Protein AF-A0A2T3MRG3-F1 (afdb_monomer)

Mean predicted aligned error: 6.89 Å

pLDDT: mean 88.89, std 12.17, range [37.31, 98.19]

Secondary structure (DSSP, 8-state):
--HHHHHHHHS-S--GGGS-HHHHHHHHHHHHHHHHHHT-TTHHHHHHHHHHHHHHHHS---S-HHHHHTSHHHHHHTTTS--TTS-HHHHHHHHHHHHHHSSHHHHHHHHHHHHHHHHHHHHHHH-GGGGGGB-B--BT-EEEEEES-GGG---EEEESS-SS-EEHHHHHHHHHIIIIIITT--GGGGGGGGGGTSS-EEEEEEE-TT-BEEEEEEEEEEEGGGGGG-GGGSHHHHSTTSEE---HHHHHHHHHTTSB-TT--TTS--SSHHHHHHHHHHHB--TTSEEEEEEEEE-S-HHHHHHHHHHHHHHHHHHHHHTT--EEEEEE--HHHHHHHHHHHHH-SS--SEEEEEEE-TTSSS--EEEEEEEHHHHHHHHHH--HHHHHHHHHHHHHHHHHHHT-

Organism: NCBI:txid56192

Structure (mmCIF, N/CA/C/O backbone):
data_AF-A0A2T3MRG3-F1
#
_entry.id   AF-A0A2T3MRG3-F1
#
loop_
_atom_site.group_PDB
_atom_site.id
_atom_site.type_symbol
_at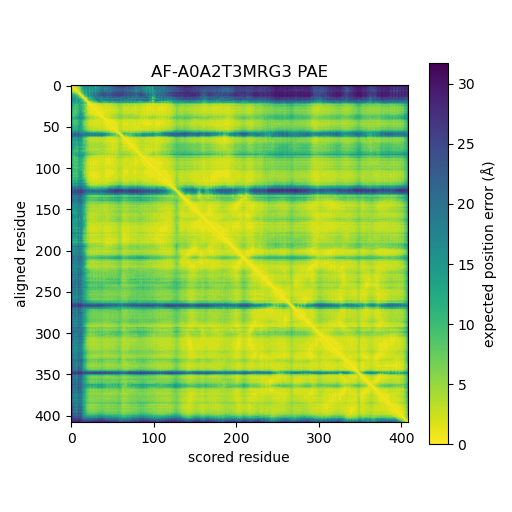om_site.label_atom_id
_atom_site.label_alt_id
_atom_site.label_comp_id
_atom_site.label_asym_id
_atom_site.label_entity_id
_atom_site.label_seq_id
_atom_site.pdbx_PDB_ins_code
_atom_site.Cartn_x
_atom_site.Cartn_y
_atom_site.Cartn_z
_atom_site.occupancy
_atom_site.B_iso_or_equiv
_atom_site.auth_seq_id
_atom_site.auth_comp_id
_atom_site.auth_asym_id
_atom_site.auth_atom_id
_atom_site.pdbx_PDB_model_num
ATOM 1 N N . MET A 1 1 ? 23.943 0.292 -37.477 1.00 43.03 1 MET A N 1
ATOM 2 C CA . MET A 1 1 ? 23.747 1.022 -36.212 1.00 43.03 1 MET A CA 1
ATOM 3 C C . MET A 1 1 ? 22.358 0.692 -35.745 1.00 43.03 1 MET A C 1
ATOM 5 O O . MET A 1 1 ? 21.403 1.063 -36.420 1.00 43.03 1 MET A O 1
ATOM 9 N N . SER A 1 2 ? 22.263 -0.116 -34.697 1.00 42.41 2 SER A N 1
ATOM 10 C CA . SER A 1 2 ? 20.983 -0.429 -34.072 1.00 42.41 2 SER A CA 1
ATOM 11 C C . SER A 1 2 ? 20.367 0.869 -33.522 1.00 42.41 2 SER A C 1
ATOM 13 O O . SER A 1 2 ? 21.079 1.838 -33.247 1.00 42.41 2 SER A O 1
ATOM 15 N N . LEU A 1 3 ? 19.041 0.929 -33.372 1.00 48.00 3 LEU A N 1
ATOM 16 C CA . LEU A 1 3 ? 18.371 2.068 -32.726 1.00 48.00 3 LEU A CA 1
ATOM 17 C C . LEU A 1 3 ? 18.960 2.336 -31.321 1.00 48.00 3 LEU A C 1
ATOM 19 O O . LEU A 1 3 ? 19.028 3.476 -30.876 1.00 48.00 3 LEU A O 1
ATOM 23 N N . ILE A 1 4 ? 19.459 1.278 -30.677 1.00 48.59 4 ILE A N 1
ATOM 24 C CA . ILE A 1 4 ? 20.153 1.280 -29.388 1.00 48.59 4 ILE A CA 1
ATOM 25 C C . ILE A 1 4 ? 21.504 1.974 -29.500 1.00 48.59 4 ILE A C 1
ATOM 27 O O . ILE A 1 4 ? 21.777 2.855 -28.698 1.00 48.59 4 ILE A O 1
ATOM 31 N N . ASP A 1 5 ? 22.309 1.681 -30.526 1.00 46.06 5 ASP A N 1
ATOM 32 C CA . ASP A 1 5 ? 23.578 2.383 -30.755 1.00 46.06 5 ASP A CA 1
ATOM 33 C C . ASP A 1 5 ? 23.342 3.884 -30.937 1.00 46.06 5 ASP A C 1
ATOM 35 O O . ASP A 1 5 ? 24.130 4.689 -30.451 1.00 46.06 5 ASP A O 1
ATOM 39 N N . SER A 1 6 ? 22.242 4.270 -31.599 1.00 48.16 6 SER A N 1
ATOM 40 C CA . SER A 1 6 ? 21.844 5.671 -31.787 1.00 48.16 6 SER A CA 1
ATOM 41 C C . SER A 1 6 ? 21.310 6.325 -30.508 1.00 48.16 6 SER A C 1
ATOM 43 O O . SER A 1 6 ? 21.486 7.525 -30.338 1.00 48.16 6 SER A O 1
ATOM 45 N N . LEU A 1 7 ? 20.661 5.587 -29.606 1.00 52.12 7 LEU A N 1
ATOM 46 C CA . LEU A 1 7 ? 20.249 6.112 -28.300 1.00 52.12 7 LEU A CA 1
ATOM 47 C C . LEU A 1 7 ? 21.479 6.237 -27.382 1.00 52.12 7 LEU A C 1
ATOM 49 O O . LEU A 1 7 ? 21.743 7.303 -26.834 1.00 52.12 7 LEU A O 1
ATOM 53 N N . MET A 1 8 ? 22.318 5.205 -27.319 1.00 48.41 8 MET A N 1
ATOM 54 C CA . MET A 1 8 ? 23.518 5.148 -26.478 1.00 48.41 8 MET A CA 1
ATOM 55 C C . MET A 1 8 ? 24.628 6.118 -26.926 1.00 48.41 8 MET A C 1
ATOM 57 O O . MET A 1 8 ? 25.363 6.628 -26.086 1.00 48.41 8 MET A O 1
ATOM 61 N N . THR A 1 9 ? 24.738 6.455 -28.220 1.00 49.03 9 THR A N 1
ATOM 62 C CA . THR A 1 9 ? 25.664 7.514 -28.692 1.00 49.03 9 THR A CA 1
ATOM 63 C C . THR A 1 9 ? 25.186 8.935 -28.379 1.00 49.03 9 THR A C 1
ATOM 65 O O . THR A 1 9 ? 26.017 9.837 -28.276 1.00 49.03 9 THR A O 1
ATOM 68 N N . TYR A 1 10 ? 23.880 9.155 -28.186 1.00 42.25 10 TYR A N 1
ATOM 69 C CA . TYR A 1 10 ? 23.319 10.457 -27.793 1.00 42.25 10 TYR A CA 1
ATOM 70 C C . TYR A 1 10 ? 23.222 10.653 -26.272 1.00 42.25 10 TYR A C 1
ATOM 72 O O . TYR A 1 10 ? 23.065 11.790 -25.815 1.00 42.25 10 TYR A O 1
ATOM 80 N N . PHE A 1 11 ? 23.347 9.582 -25.484 1.00 52.56 11 PHE A N 1
ATOM 81 C CA . PHE A 1 11 ? 23.279 9.614 -24.022 1.00 52.56 11 PHE A CA 1
ATOM 82 C C . PHE A 1 11 ? 24.634 9.231 -23.412 1.00 52.56 11 PHE A C 1
ATOM 84 O O . PHE A 1 11 ? 24.824 8.097 -22.979 1.00 52.56 11 PHE A O 1
ATOM 91 N N . PRO A 1 12 ? 25.614 10.159 -23.369 1.00 40.25 12 PRO A N 1
ATOM 92 C CA . PRO A 1 12 ? 26.816 9.925 -22.584 1.00 40.25 12 PRO A CA 1
ATOM 93 C C . PRO A 1 12 ? 26.414 9.730 -21.121 1.00 40.25 12 PRO A C 1
ATOM 95 O O . PRO A 1 12 ? 25.533 10.442 -20.640 1.00 40.25 12 PRO A O 1
ATOM 98 N N . ILE A 1 13 ? 27.095 8.801 -20.444 1.00 44.12 13 ILE A N 1
ATOM 99 C CA . ILE A 1 13 ? 26.964 8.477 -19.018 1.00 44.12 13 ILE A CA 1
ATOM 100 C C . ILE A 1 13 ? 27.051 9.778 -18.203 1.00 44.12 13 ILE A C 1
ATOM 102 O O . ILE A 1 13 ? 28.131 10.271 -17.878 1.00 44.12 13 ILE A O 1
ATOM 106 N N . LYS A 1 14 ? 25.903 10.385 -17.931 1.00 43.06 14 LYS A N 1
ATOM 107 C CA . LYS A 1 14 ? 25.721 11.506 -17.013 1.00 43.06 14 LYS A CA 1
ATOM 108 C C . LYS A 1 14 ? 24.720 11.048 -15.959 1.00 43.06 14 LYS A C 1
ATOM 110 O O . LYS A 1 14 ? 24.016 10.065 -16.163 1.00 43.06 14 LYS A O 1
ATOM 115 N N . SER A 1 15 ? 24.677 11.722 -14.811 1.00 48.19 15 SER A N 1
ATOM 116 C CA . SER A 1 15 ? 23.736 11.344 -13.751 1.00 48.19 15 SER A CA 1
ATOM 117 C C . SER A 1 15 ? 22.292 11.363 -14.273 1.00 48.19 15 SER A C 1
ATOM 119 O O . SER A 1 15 ? 21.935 12.233 -15.073 1.00 48.19 15 SER A O 1
ATOM 121 N N . ALA A 1 16 ? 21.456 10.433 -13.804 1.00 57.59 16 ALA A N 1
ATOM 122 C CA . ALA A 1 16 ? 20.051 10.292 -14.210 1.00 57.59 16 ALA A CA 1
ATOM 123 C C . ALA A 1 16 ? 19.220 11.588 -14.050 1.00 57.59 16 ALA A C 1
ATOM 125 O O . ALA A 1 16 ? 18.235 11.806 -14.762 1.00 57.59 16 ALA A O 1
ATOM 126 N N . ASP A 1 17 ? 19.651 12.484 -13.156 1.00 54.62 17 ASP A N 1
ATOM 127 C CA . ASP A 1 17 ? 19.052 13.803 -12.910 1.00 54.62 17 ASP A CA 1
ATOM 128 C C . ASP A 1 17 ? 19.331 14.833 -14.018 1.00 54.62 17 ASP A C 1
ATOM 130 O O . ASP A 1 17 ? 18.693 15.882 -14.075 1.00 54.62 17 ASP A O 1
ATOM 134 N N . SER A 1 18 ? 20.294 14.561 -14.902 1.00 51.09 18 SER A N 1
ATOM 135 C CA . SER A 1 18 ? 20.716 15.481 -15.966 1.00 51.09 18 SER A CA 1
ATOM 136 C C . SER A 1 18 ? 19.967 15.293 -17.290 1.00 51.09 18 SER A C 1
ATOM 138 O O . SER A 1 18 ? 20.099 16.123 -18.195 1.00 51.09 18 SER A O 1
ATOM 140 N N . HIS A 1 19 ? 19.183 14.220 -17.413 1.00 61.66 19 HIS A N 1
ATOM 141 C CA . HIS A 1 19 ? 18.434 13.901 -18.624 1.00 61.66 19 HIS A CA 1
ATOM 142 C C . HIS A 1 19 ? 17.100 14.650 -18.689 1.00 61.66 19 HIS A C 1
ATOM 144 O O . HIS A 1 19 ? 16.384 14.784 -17.695 1.00 61.66 19 HIS A O 1
ATOM 150 N N . SER A 1 20 ? 16.740 15.132 -19.883 1.00 74.81 20 SER A N 1
ATOM 151 C CA . SER A 1 20 ? 15.466 15.834 -20.074 1.00 74.81 20 SER A CA 1
ATOM 152 C C . SER A 1 20 ? 14.285 14.857 -20.065 1.00 74.81 20 SER A C 1
ATOM 154 O O . SER A 1 20 ? 14.421 13.692 -20.439 1.00 74.81 20 SER A O 1
ATOM 156 N N . VAL A 1 21 ? 13.094 15.349 -19.702 1.00 74.50 21 VAL A N 1
ATOM 157 C CA . VAL A 1 21 ? 11.835 14.573 -19.732 1.00 74.50 21 VAL A CA 1
ATOM 158 C C . VAL A 1 21 ? 11.610 13.908 -21.100 1.00 74.50 21 VAL A C 1
ATOM 160 O O . VAL A 1 21 ? 11.157 12.771 -21.169 1.00 74.50 21 VAL A O 1
ATOM 163 N N . SER A 1 22 ? 12.010 14.576 -22.186 1.00 80.88 22 SER A N 1
ATOM 164 C CA . SER A 1 22 ? 11.924 14.046 -23.553 1.00 80.88 22 SER A CA 1
ATOM 165 C C . SER A 1 22 ? 12.806 12.806 -23.775 1.00 80.88 22 SER A C 1
ATOM 167 O O . SER A 1 22 ? 12.393 11.860 -24.437 1.00 80.88 22 SER A O 1
ATOM 169 N N . GLN A 1 23 ? 14.000 12.756 -23.175 1.00 85.25 23 GLN A N 1
ATOM 170 C CA . GLN A 1 23 ? 14.909 11.611 -23.315 1.00 85.25 23 GLN A CA 1
ATOM 171 C C . GLN A 1 23 ? 14.398 10.382 -22.560 1.00 85.25 23 GLN A C 1
ATOM 173 O O . GLN A 1 23 ? 14.414 9.279 -23.102 1.00 85.25 23 GLN A O 1
ATOM 178 N N . LYS A 1 24 ? 13.888 10.583 -21.338 1.00 90.94 24 LYS A N 1
ATOM 179 C CA . LYS A 1 24 ? 13.233 9.521 -20.559 1.00 90.94 24 LYS A CA 1
ATOM 180 C C . LYS A 1 24 ? 12.034 8.947 -21.313 1.00 90.94 24 LYS A C 1
ATOM 182 O O . LYS A 1 24 ? 11.904 7.732 -21.407 1.00 90.94 24 LYS A O 1
ATOM 187 N N . GLN A 1 25 ? 11.222 9.814 -21.920 1.00 91.06 25 GLN A N 1
ATOM 188 C CA . GLN A 1 25 ? 10.071 9.408 -22.723 1.00 91.06 25 GLN A CA 1
ATOM 189 C C . GLN A 1 25 ? 10.471 8.530 -23.917 1.00 91.06 25 GLN A C 1
ATOM 191 O O . GLN A 1 25 ? 9.925 7.444 -24.079 1.00 91.06 25 GLN A O 1
ATOM 196 N N . LEU A 1 26 ? 11.479 8.942 -24.694 1.00 92.00 26 LEU A N 1
ATOM 197 C CA . LEU A 1 26 ? 11.986 8.148 -25.821 1.00 92.00 26 LEU A CA 1
ATOM 198 C C . LEU A 1 26 ? 12.515 6.773 -25.383 1.00 92.00 26 LEU A C 1
ATOM 200 O O . LEU A 1 26 ? 12.311 5.784 -26.087 1.00 92.00 26 LEU A O 1
ATOM 204 N N . GLY A 1 27 ? 13.177 6.700 -24.224 1.00 94.25 27 GLY A N 1
ATOM 205 C CA . GLY A 1 27 ? 13.629 5.432 -23.649 1.00 94.25 27 GLY A CA 1
ATOM 206 C C . GLY A 1 27 ? 12.467 4.500 -23.296 1.00 94.25 27 GLY A C 1
ATOM 207 O O . GLY A 1 27 ? 12.499 3.319 -23.640 1.00 94.25 27 GLY A O 1
ATOM 208 N N . LEU A 1 28 ? 11.412 5.032 -22.671 1.00 96.44 28 LEU A N 1
ATOM 209 C CA . LEU A 1 28 ? 10.205 4.262 -22.353 1.00 96.44 28 LEU A CA 1
ATOM 210 C C . LEU A 1 28 ? 9.456 3.821 -23.615 1.00 96.44 28 LEU A C 1
ATOM 212 O O . LEU A 1 28 ? 9.023 2.674 -23.678 1.00 96.44 28 LEU A O 1
ATOM 216 N N . ASP A 1 29 ? 9.358 4.677 -24.635 1.00 94.56 29 ASP A N 1
ATOM 217 C CA . ASP A 1 29 ? 8.726 4.342 -25.919 1.00 94.56 29 ASP A CA 1
ATOM 218 C C . ASP A 1 29 ? 9.469 3.204 -26.637 1.00 94.56 29 ASP A C 1
ATOM 220 O O . ASP A 1 29 ? 8.845 2.297 -27.198 1.00 94.56 29 ASP A O 1
ATOM 224 N N . PHE A 1 30 ? 10.806 3.215 -26.593 1.00 94.75 30 PHE A N 1
ATOM 225 C CA . PHE A 1 30 ? 11.634 2.131 -27.118 1.00 94.75 30 PHE A CA 1
ATOM 226 C C . PHE A 1 30 ? 11.346 0.804 -26.404 1.00 94.75 30 PHE A C 1
ATOM 228 O O . PHE A 1 30 ? 11.033 -0.190 -27.064 1.00 94.75 30 PHE A O 1
ATOM 235 N N . ILE A 1 31 ? 11.392 0.802 -25.066 1.00 96.44 31 ILE A N 1
ATOM 236 C CA . ILE A 1 31 ? 11.107 -0.387 -24.250 1.00 96.44 31 ILE A CA 1
ATOM 237 C C . ILE A 1 31 ? 9.684 -0.891 -24.527 1.00 96.44 31 ILE A C 1
ATOM 239 O O . ILE A 1 31 ? 9.481 -2.083 -24.758 1.00 96.44 31 ILE A O 1
ATOM 243 N N . HIS A 1 32 ? 8.705 0.015 -24.573 1.00 95.81 32 HIS A N 1
ATOM 244 C CA . HIS A 1 32 ? 7.310 -0.314 -24.854 1.00 95.81 32 HIS A CA 1
ATOM 245 C C . HIS A 1 32 ? 7.136 -0.992 -26.215 1.00 95.81 32 HIS A C 1
ATOM 247 O O . HIS A 1 32 ? 6.482 -2.031 -26.323 1.00 95.81 32 HIS A O 1
ATOM 253 N N . THR A 1 33 ? 7.756 -0.420 -27.250 1.00 94.62 33 THR A N 1
ATOM 254 C CA . THR A 1 33 ? 7.708 -0.944 -28.618 1.00 94.62 33 THR A CA 1
ATOM 255 C C . THR A 1 33 ? 8.308 -2.344 -28.683 1.00 94.62 33 THR A C 1
ATOM 257 O O . THR A 1 33 ? 7.703 -3.243 -29.268 1.00 94.62 33 THR A O 1
ATOM 260 N N . TYR A 1 34 ? 9.462 -2.551 -28.041 1.00 95.50 34 TYR A N 1
ATOM 261 C CA . TYR A 1 34 ? 10.110 -3.857 -27.982 1.00 95.50 34 TYR A CA 1
ATOM 262 C C . TYR A 1 34 ? 9.226 -4.906 -27.291 1.00 95.50 34 TYR A C 1
ATOM 264 O O . TYR A 1 34 ? 8.988 -5.971 -27.865 1.00 95.50 34 TYR A O 1
ATOM 272 N N . ILE A 1 35 ? 8.688 -4.590 -26.106 1.00 95.94 35 ILE A N 1
ATOM 273 C CA . ILE A 1 35 ? 7.804 -5.489 -25.348 1.00 95.94 35 ILE A CA 1
ATOM 274 C C . ILE A 1 35 ? 6.594 -5.890 -26.193 1.00 95.94 35 ILE A C 1
ATOM 276 O O . ILE A 1 35 ? 6.286 -7.075 -26.305 1.00 95.94 35 ILE A O 1
ATOM 280 N N . HIS A 1 36 ? 5.927 -4.926 -26.832 1.00 94.00 36 HIS A N 1
ATOM 281 C CA . HIS A 1 36 ? 4.728 -5.200 -27.622 1.00 94.00 36 HIS A CA 1
ATOM 282 C C . HIS A 1 36 ? 5.023 -6.021 -28.888 1.00 94.00 36 HIS A C 1
ATOM 284 O O . HIS A 1 36 ? 4.217 -6.861 -29.280 1.00 94.00 36 HIS A O 1
ATOM 290 N N . GLN A 1 37 ? 6.156 -5.788 -29.556 1.00 94.50 37 GLN A N 1
ATOM 291 C CA . GLN A 1 37 ? 6.518 -6.521 -30.776 1.00 94.50 37 GLN A CA 1
ATOM 292 C C . GLN A 1 37 ? 6.921 -7.974 -30.506 1.00 94.50 37 GLN A C 1
ATOM 294 O O . GLN A 1 37 ? 6.698 -8.825 -31.363 1.00 94.50 37 GLN A O 1
ATOM 299 N N . ASN A 1 38 ? 7.495 -8.253 -29.333 1.00 94.12 38 ASN A N 1
ATOM 300 C CA . ASN A 1 38 ? 8.060 -9.565 -29.006 1.00 94.12 38 ASN A CA 1
ATOM 301 C C . ASN A 1 38 ? 7.238 -10.347 -27.966 1.00 94.12 38 ASN A C 1
ATOM 303 O O . ASN A 1 38 ? 7.518 -11.516 -27.732 1.00 94.12 38 ASN A O 1
ATOM 307 N N . GLY A 1 39 ? 6.215 -9.738 -27.356 1.00 92.00 39 GLY A N 1
ATOM 308 C CA . GLY A 1 39 ? 5.387 -10.382 -26.328 1.00 92.00 39 GLY A CA 1
ATOM 309 C C . GLY A 1 39 ? 6.075 -10.536 -24.964 1.00 92.00 39 GLY A C 1
ATOM 310 O O . GLY A 1 39 ? 5.630 -11.330 -24.140 1.00 92.00 39 GLY A O 1
ATOM 311 N N . GLU A 1 40 ? 7.142 -9.777 -24.707 1.00 92.56 40 GLU A N 1
ATOM 312 C CA . GLU A 1 40 ? 8.005 -9.887 -23.518 1.00 92.56 40 GLU A CA 1
ATOM 313 C C . GLU A 1 40 ? 7.461 -9.071 -22.329 1.00 92.56 40 GLU A C 1
ATOM 315 O O . GLU A 1 40 ? 8.094 -8.139 -21.830 1.00 92.56 40 GLU A O 1
ATOM 320 N N . CYS A 1 41 ? 6.239 -9.379 -21.887 1.00 90.38 41 CYS A N 1
ATOM 321 C CA . CYS A 1 41 ? 5.542 -8.622 -20.837 1.00 90.38 41 CYS A CA 1
ATOM 322 C C . CYS A 1 41 ? 6.222 -8.676 -19.454 1.00 90.38 41 CYS A C 1
ATOM 324 O O . CYS A 1 41 ? 5.952 -7.821 -18.613 1.00 90.38 41 CYS A O 1
ATOM 326 N N . ASP A 1 42 ? 7.087 -9.662 -19.222 1.00 93.19 42 ASP A N 1
ATOM 327 C CA . ASP A 1 42 ? 7.768 -9.970 -17.960 1.00 93.19 42 ASP A CA 1
ATOM 328 C C . ASP A 1 42 ? 9.274 -9.630 -17.984 1.00 93.19 42 ASP A C 1
ATOM 330 O O . ASP A 1 42 ? 10.024 -10.046 -17.096 1.00 93.19 42 ASP A O 1
ATOM 334 N N . ILE A 1 43 ? 9.727 -8.850 -18.975 1.00 96.00 43 ILE A N 1
ATOM 335 C CA . ILE A 1 43 ? 11.143 -8.498 -19.161 1.00 96.00 43 ILE A CA 1
ATOM 336 C C . ILE A 1 43 ? 11.793 -7.911 -17.903 1.00 96.00 43 ILE A C 1
ATOM 338 O O . ILE A 1 43 ? 12.872 -8.345 -17.504 1.00 96.00 43 ILE A O 1
ATOM 342 N N . PHE A 1 44 ? 11.128 -6.962 -17.238 1.00 97.25 44 PHE A N 1
ATOM 343 C CA . PHE A 1 44 ? 11.670 -6.325 -16.039 1.00 97.25 44 PHE A CA 1
ATOM 344 C C . PHE A 1 44 ? 11.821 -7.327 -14.895 1.00 97.25 44 PHE A C 1
ATOM 346 O O . PHE A 1 44 ? 12.883 -7.384 -14.281 1.00 97.25 44 PHE A O 1
ATOM 353 N N . SER A 1 45 ? 10.806 -8.164 -14.651 1.00 95.88 45 SER A N 1
ATOM 354 C CA . SER A 1 45 ? 10.893 -9.215 -13.635 1.00 95.88 45 SER A CA 1
ATOM 355 C C . SER A 1 45 ? 12.008 -10.215 -13.937 1.00 95.88 45 SER A C 1
ATOM 357 O O . SER A 1 45 ? 12.751 -10.556 -13.025 1.00 95.88 45 SER A O 1
ATOM 359 N N . LYS A 1 46 ? 12.196 -10.625 -15.200 1.00 96.12 46 LYS A N 1
ATOM 360 C CA . LYS A 1 46 ? 13.290 -11.527 -15.599 1.00 96.12 46 LYS A CA 1
ATOM 361 C C . LYS A 1 46 ? 14.663 -10.916 -15.310 1.00 96.12 46 LYS A C 1
ATOM 363 O O . LYS A 1 46 ? 15.486 -11.570 -14.674 1.00 96.12 46 LYS A O 1
ATOM 368 N N . ILE A 1 47 ? 14.894 -9.664 -15.723 1.00 96.94 47 ILE A N 1
ATOM 369 C CA . ILE A 1 47 ? 16.161 -8.953 -15.468 1.00 96.94 47 ILE A CA 1
ATOM 370 C C . ILE A 1 47 ? 16.410 -8.840 -13.960 1.00 96.94 47 ILE A C 1
ATOM 372 O O . ILE A 1 47 ? 17.481 -9.205 -13.478 1.00 96.94 47 ILE A O 1
ATOM 376 N N . VAL A 1 48 ? 15.410 -8.381 -13.201 1.00 96.25 48 VAL A N 1
ATOM 377 C CA . VAL A 1 48 ? 15.530 -8.174 -11.752 1.00 96.25 48 VAL A CA 1
ATOM 378 C C . VAL A 1 48 ? 15.781 -9.490 -11.018 1.00 96.25 48 VAL A C 1
ATOM 380 O O . VAL A 1 48 ? 16.692 -9.556 -10.196 1.00 96.25 48 VAL A O 1
ATOM 383 N N . SER A 1 49 ? 15.030 -10.551 -11.318 1.00 94.12 49 SER A N 1
ATOM 384 C CA . SER A 1 49 ? 15.219 -11.862 -10.688 1.00 94.12 49 SER A CA 1
ATOM 385 C C . SER A 1 49 ? 16.589 -12.461 -11.005 1.00 94.12 49 SER A C 1
ATOM 387 O O . SER A 1 49 ? 17.226 -13.015 -10.110 1.00 94.12 49 SER A O 1
ATOM 389 N N . HIS A 1 50 ? 17.073 -12.308 -12.242 1.00 95.00 50 HIS A N 1
ATOM 390 C CA . HIS A 1 50 ? 18.397 -12.788 -12.632 1.00 95.00 50 HIS A CA 1
ATOM 391 C C . HIS A 1 50 ? 19.512 -12.036 -11.888 1.00 95.00 50 HIS A C 1
ATOM 393 O O . HIS A 1 50 ? 20.381 -12.661 -11.281 1.00 95.00 50 HIS A O 1
ATOM 399 N N . ARG A 1 51 ? 19.452 -10.697 -11.845 1.00 93.44 51 ARG A N 1
ATOM 400 C CA . ARG A 1 51 ? 20.422 -9.882 -11.092 1.00 93.44 51 ARG A CA 1
ATOM 401 C C . ARG A 1 51 ? 20.384 -10.160 -9.599 1.00 93.44 51 ARG A C 1
ATOM 403 O O . ARG A 1 51 ? 21.434 -10.258 -8.974 1.00 93.44 51 ARG A O 1
ATOM 410 N N . MET A 1 52 ? 19.195 -10.339 -9.032 1.00 91.69 52 MET A N 1
ATOM 411 C CA . MET A 1 52 ? 19.050 -10.697 -7.625 1.00 91.69 52 MET A CA 1
ATOM 412 C C . MET A 1 52 ? 19.76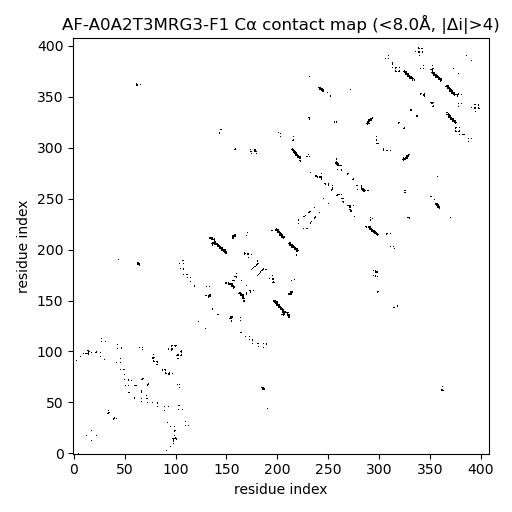9 -12.016 -7.314 1.00 91.69 52 MET A C 1
ATOM 414 O O . MET A 1 52 ? 20.511 -12.074 -6.337 1.00 91.69 52 MET A O 1
ATOM 418 N N . ALA A 1 53 ? 19.611 -13.038 -8.162 1.00 90.25 53 ALA A N 1
ATOM 419 C CA . ALA A 1 53 ? 20.315 -14.306 -8.003 1.00 90.25 53 ALA A CA 1
ATOM 420 C C . ALA A 1 53 ? 21.841 -14.127 -8.094 1.00 90.25 53 ALA A C 1
ATOM 422 O O . ALA A 1 53 ? 22.553 -14.606 -7.215 1.00 90.25 53 ALA A O 1
ATOM 423 N N . GLN A 1 54 ? 22.342 -13.383 -9.089 1.00 90.25 54 GLN A N 1
ATOM 424 C CA . GLN A 1 54 ? 23.777 -13.099 -9.231 1.00 90.25 54 GLN A CA 1
ATOM 425 C C . GLN A 1 54 ? 24.343 -12.383 -7.995 1.00 90.25 54 GLN A C 1
ATOM 427 O O . GLN A 1 54 ? 25.312 -12.854 -7.402 1.00 90.25 54 GLN A O 1
ATOM 432 N N . ILE A 1 55 ? 23.698 -11.308 -7.536 1.00 89.50 55 ILE A N 1
ATOM 433 C CA . ILE A 1 55 ? 24.146 -10.534 -6.367 1.00 89.50 55 ILE A CA 1
ATOM 434 C C . ILE A 1 55 ? 24.158 -11.404 -5.099 1.00 89.50 55 ILE A C 1
ATOM 436 O O . ILE A 1 55 ? 25.112 -11.346 -4.322 1.00 89.50 55 ILE A O 1
ATOM 440 N N . GLN A 1 56 ? 23.141 -12.252 -4.912 1.00 84.31 56 GLN A N 1
ATOM 441 C CA . GLN A 1 56 ? 23.053 -13.171 -3.771 1.00 84.31 56 GLN A CA 1
ATOM 442 C C . GLN A 1 56 ? 24.134 -14.261 -3.779 1.00 84.31 56 GLN A C 1
ATOM 444 O O . GLN A 1 56 ? 24.474 -14.783 -2.718 1.00 84.31 56 GLN A O 1
ATOM 449 N N . THR A 1 57 ? 24.698 -14.615 -4.941 1.00 83.12 57 THR A N 1
ATOM 450 C CA . THR A 1 57 ? 25.850 -15.534 -4.982 1.00 83.12 57 THR A CA 1
ATOM 451 C C . THR A 1 57 ? 27.151 -14.881 -4.519 1.00 83.12 57 THR A C 1
ATOM 453 O O . THR A 1 57 ? 28.023 -15.573 -3.995 1.00 83.12 57 THR A O 1
ATOM 456 N N . CYS A 1 58 ? 27.287 -13.563 -4.691 1.00 76.19 58 CYS A N 1
ATOM 457 C CA . CYS A 1 58 ? 28.492 -12.822 -4.325 1.00 76.19 58 CYS A CA 1
ATOM 458 C C . CYS A 1 58 ? 28.517 -12.458 -2.837 1.00 76.19 58 CYS A C 1
ATOM 460 O O . CYS A 1 58 ? 29.567 -12.541 -2.201 1.00 76.19 58 CYS A O 1
ATOM 462 N N . GLU A 1 59 ? 27.368 -12.093 -2.269 1.00 69.88 59 GLU A N 1
ATOM 463 C CA . GLU A 1 59 ? 27.210 -11.800 -0.847 1.00 69.88 59 GLU A CA 1
ATOM 464 C C . GLU A 1 59 ? 25.861 -12.310 -0.339 1.00 69.88 59 GLU A C 1
ATOM 466 O O . GLU A 1 59 ? 24.848 -12.241 -1.035 1.00 69.88 59 GLU A O 1
ATOM 471 N N . ASN A 1 60 ? 25.823 -12.748 0.924 1.00 66.81 60 ASN A N 1
ATOM 472 C CA . ASN A 1 60 ? 24.570 -13.012 1.635 1.00 66.81 60 ASN A CA 1
ATOM 473 C C . ASN A 1 60 ? 23.868 -11.681 1.958 1.00 66.81 60 ASN A C 1
ATOM 475 O O . ASN A 1 60 ? 23.809 -11.254 3.115 1.00 66.81 60 ASN A O 1
ATOM 479 N N . TYR A 1 61 ? 23.366 -11.007 0.922 1.00 68.00 61 TYR A N 1
ATOM 480 C CA . TYR A 1 61 ? 22.610 -9.774 1.062 1.00 68.00 61 TYR A CA 1
ATOM 481 C C . TYR A 1 61 ? 21.250 -10.021 1.671 1.00 68.00 61 TYR A C 1
ATOM 483 O O . TYR A 1 61 ? 20.619 -11.069 1.533 1.00 68.00 61 TYR A O 1
ATOM 491 N N . SER A 1 62 ? 20.816 -9.006 2.399 1.00 65.50 62 SER A N 1
ATOM 492 C CA . SER A 1 62 ? 19.713 -9.136 3.309 1.00 65.50 62 SER A CA 1
ATOM 493 C C . SER A 1 62 ? 19.104 -7.759 3.511 1.00 65.50 62 SER A C 1
ATOM 495 O O . SER A 1 62 ? 19.726 -6.899 4.128 1.00 65.50 62 SER A O 1
ATOM 497 N N . GLY A 1 63 ? 17.937 -7.547 2.922 1.00 73.62 63 GLY A N 1
ATOM 498 C CA . GLY A 1 63 ? 17.308 -6.238 2.801 1.00 73.62 63 GLY A CA 1
ATOM 499 C C . GLY A 1 63 ? 16.285 -6.250 1.672 1.00 73.62 63 GLY A C 1
ATOM 500 O O . GLY A 1 63 ? 16.080 -7.285 1.031 1.00 73.62 63 GLY A O 1
ATOM 501 N N . ASN A 1 64 ? 15.646 -5.108 1.447 1.00 82.94 64 ASN A N 1
ATOM 502 C CA . ASN A 1 64 ? 14.703 -4.940 0.347 1.00 82.94 64 ASN A CA 1
ATOM 503 C C . ASN A 1 64 ? 15.435 -4.786 -1.010 1.00 82.94 64 ASN A C 1
ATOM 505 O O . ASN A 1 64 ? 16.654 -4.596 -1.078 1.00 82.94 64 ASN A O 1
ATOM 509 N N . LEU A 1 65 ? 14.693 -4.846 -2.114 1.00 90.00 65 LEU A N 1
ATOM 510 C CA . LEU A 1 65 ? 15.209 -4.735 -3.477 1.00 90.00 65 LEU A CA 1
ATOM 511 C C . LEU A 1 65 ? 15.957 -3.426 -3.703 1.00 90.00 65 LEU A C 1
ATOM 513 O O . LEU A 1 65 ? 16.962 -3.426 -4.408 1.00 90.00 65 LEU A O 1
ATOM 517 N N . HIS A 1 66 ? 15.513 -2.321 -3.098 1.00 91.31 66 HIS A N 1
ATOM 518 C CA . HIS A 1 66 ? 16.238 -1.059 -3.202 1.00 91.31 66 HIS A CA 1
ATOM 519 C C . HIS A 1 66 ? 17.678 -1.215 -2.714 1.00 91.31 66 HIS A C 1
ATOM 521 O O . HIS A 1 66 ? 18.601 -0.898 -3.456 1.00 91.31 66 HIS A O 1
ATOM 527 N N . GLN A 1 67 ? 17.868 -1.776 -1.521 1.00 86.75 67 GLN A N 1
ATOM 528 C CA . GLN A 1 67 ? 19.191 -1.963 -0.931 1.00 86.75 67 GLN A CA 1
ATOM 529 C C . GLN A 1 67 ? 20.069 -2.913 -1.730 1.00 86.75 67 GLN A C 1
ATOM 531 O O . GLN A 1 67 ? 21.250 -2.629 -1.930 1.00 86.75 67 GLN A O 1
ATOM 536 N N . ILE A 1 68 ? 19.487 -4.012 -2.214 1.00 89.06 68 ILE A N 1
ATOM 537 C CA . ILE A 1 68 ? 20.188 -4.975 -3.067 1.00 89.06 68 ILE A CA 1
ATOM 538 C C . ILE A 1 68 ? 20.705 -4.263 -4.320 1.00 89.06 68 ILE A C 1
ATOM 540 O O . ILE A 1 68 ? 21.895 -4.339 -4.624 1.00 89.06 68 ILE A O 1
ATOM 544 N N . PHE A 1 69 ? 19.841 -3.513 -5.008 1.00 92.25 69 PHE A N 1
ATOM 545 C CA . PHE A 1 69 ? 20.168 -2.882 -6.286 1.00 92.25 69 PHE A CA 1
ATOM 546 C C . PHE A 1 69 ? 20.978 -1.584 -6.171 1.00 92.25 69 PHE A C 1
ATOM 548 O O . PHE A 1 69 ? 21.516 -1.132 -7.180 1.00 92.25 69 PHE A O 1
ATOM 555 N N . THR A 1 70 ? 21.123 -1.006 -4.975 1.00 89.81 70 THR A N 1
ATOM 556 C CA . THR A 1 70 ? 22.029 0.130 -4.716 1.00 89.81 70 THR A CA 1
ATOM 557 C C . THR A 1 70 ? 23.351 -0.266 -4.059 1.00 89.81 70 THR A C 1
ATOM 559 O O . THR A 1 70 ? 24.147 0.612 -3.731 1.00 89.81 70 THR A O 1
ATOM 562 N N . SER A 1 71 ? 23.583 -1.559 -3.826 1.00 89.19 71 SER A N 1
ATOM 563 C CA . SER A 1 71 ? 24.835 -2.058 -3.249 1.00 89.19 71 SER A CA 1
ATOM 564 C C . SER A 1 71 ? 26.033 -1.837 -4.181 1.00 89.19 71 SER A C 1
ATOM 566 O O . SER A 1 71 ? 25.885 -1.735 -5.402 1.00 89.19 71 SER A O 1
ATOM 568 N N . ASP A 1 72 ? 27.244 -1.822 -3.617 1.00 89.00 72 ASP A N 1
ATOM 569 C CA . ASP A 1 72 ? 28.480 -1.695 -4.402 1.00 89.00 72 ASP A CA 1
ATOM 570 C C . ASP A 1 72 ? 28.642 -2.842 -5.409 1.00 89.00 72 ASP A C 1
ATOM 572 O O . ASP A 1 72 ? 29.091 -2.617 -6.531 1.00 89.00 72 ASP A O 1
ATOM 576 N N . ILE A 1 73 ? 28.217 -4.055 -5.039 1.00 89.50 73 ILE A N 1
ATOM 577 C CA . ILE A 1 73 ? 28.225 -5.227 -5.925 1.00 89.50 73 ILE A CA 1
ATOM 578 C C . ILE A 1 73 ? 27.247 -5.036 -7.083 1.00 89.50 73 ILE A C 1
ATOM 580 O O . ILE A 1 73 ? 27.614 -5.249 -8.238 1.00 89.50 73 ILE A O 1
ATOM 584 N N . SER A 1 74 ? 26.025 -4.575 -6.802 1.00 90.81 74 SER A N 1
ATOM 585 C CA . SER A 1 74 ? 25.055 -4.260 -7.855 1.00 90.81 74 SER A CA 1
ATOM 586 C C . SER A 1 74 ? 25.618 -3.241 -8.847 1.00 90.81 74 SER A C 1
ATOM 588 O O . SER A 1 74 ? 25.509 -3.445 -10.053 1.00 90.81 74 SER A O 1
ATOM 590 N N . ASN A 1 75 ? 26.293 -2.195 -8.360 1.00 89.06 75 ASN A N 1
ATOM 591 C CA . ASN A 1 75 ? 26.907 -1.174 -9.214 1.00 89.06 75 ASN A CA 1
ATOM 592 C C . ASN A 1 75 ? 28.053 -1.714 -10.092 1.00 89.06 75 ASN A C 1
ATOM 594 O O . ASN A 1 75 ? 28.356 -1.116 -11.120 1.00 89.06 75 ASN A O 1
ATOM 598 N N . GLN A 1 76 ? 28.704 -2.814 -9.701 1.00 89.56 76 GLN A N 1
ATOM 599 C CA . GLN A 1 76 ? 29.758 -3.454 -10.498 1.00 89.56 76 GLN A CA 1
ATOM 600 C C . GLN A 1 76 ? 29.193 -4.381 -11.581 1.00 89.56 76 GLN A C 1
ATOM 602 O O . GLN A 1 76 ? 29.779 -4.488 -12.656 1.00 89.56 76 GLN A O 1
ATOM 607 N N . ILE A 1 77 ? 28.060 -5.031 -11.303 1.00 91.69 77 ILE A N 1
ATOM 608 C CA . ILE A 1 77 ? 27.497 -6.095 -12.143 1.00 91.69 77 ILE A CA 1
ATOM 609 C C . ILE A 1 77 ? 26.423 -5.556 -13.102 1.00 91.69 77 ILE A C 1
ATOM 611 O O . ILE A 1 77 ? 26.452 -5.845 -14.304 1.00 91.69 77 ILE A O 1
ATOM 615 N N . CYS A 1 78 ? 25.472 -4.766 -12.594 1.00 92.56 78 CYS A N 1
ATOM 616 C CA . CYS A 1 78 ? 24.317 -4.292 -13.356 1.00 92.56 78 CYS A CA 1
ATOM 617 C C . CYS A 1 78 ? 24.752 -3.370 -14.506 1.00 92.56 78 CYS A C 1
ATOM 619 O O . CYS A 1 78 ? 25.489 -2.408 -14.310 1.00 92.56 78 CYS A O 1
ATOM 621 N N . GLY A 1 79 ? 24.286 -3.653 -15.723 1.00 89.94 79 GLY A N 1
ATOM 622 C CA . GLY A 1 79 ? 24.654 -2.923 -16.939 1.00 89.94 79 GLY A CA 1
ATOM 623 C C . GLY A 1 79 ? 26.044 -3.255 -17.495 1.00 89.94 79 GLY A C 1
ATOM 624 O O . GLY A 1 79 ? 26.403 -2.742 -18.560 1.00 89.94 79 GLY A O 1
ATOM 625 N N . HIS A 1 80 ? 26.816 -4.118 -16.828 1.00 89.88 80 HIS A N 1
ATOM 626 C CA . HIS A 1 80 ? 28.191 -4.455 -17.201 1.00 89.88 80 HIS A CA 1
ATOM 627 C C . HIS A 1 80 ? 28.350 -5.927 -17.575 1.00 89.88 80 HIS A C 1
ATOM 629 O O . HIS A 1 80 ? 28.823 -6.229 -18.672 1.00 89.88 80 HIS A O 1
ATOM 635 N N . GLU A 1 81 ? 27.946 -6.833 -16.687 1.00 90.50 81 GLU A N 1
ATOM 636 C CA . GLU A 1 81 ? 28.062 -8.273 -16.912 1.00 90.50 81 GLU A CA 1
ATOM 637 C C . GLU A 1 81 ? 26.911 -8.802 -17.765 1.00 90.50 81 GLU A C 1
ATOM 639 O O . GLU A 1 81 ? 25.821 -8.225 -17.798 1.00 90.50 81 GLU A O 1
ATOM 644 N N . LEU A 1 82 ? 27.140 -9.922 -18.450 1.00 89.38 82 LEU A N 1
ATOM 645 C CA . LEU A 1 82 ? 26.102 -10.581 -19.233 1.00 89.38 82 LEU A CA 1
ATOM 646 C C . LEU A 1 82 ? 24.988 -11.120 -18.324 1.00 89.38 82 LEU A C 1
ATOM 648 O O . LEU A 1 82 ? 25.206 -11.495 -17.170 1.00 89.38 82 LEU A O 1
ATOM 652 N N . LEU A 1 83 ? 23.778 -11.127 -18.873 1.00 91.31 83 LEU A N 1
ATOM 653 C CA . LEU A 1 83 ? 22.633 -11.824 -18.308 1.00 91.31 83 LEU A CA 1
ATOM 654 C C . LEU A 1 83 ? 22.585 -13.197 -18.977 1.00 91.31 83 LEU A C 1
ATOM 656 O O . LEU A 1 83 ? 21.977 -13.346 -20.038 1.00 91.31 83 LEU A O 1
ATOM 660 N N . ASP A 1 84 ? 23.303 -14.166 -18.409 1.00 86.81 84 ASP A N 1
ATOM 661 C CA . ASP A 1 84 ? 23.390 -15.509 -18.982 1.00 86.81 84 ASP A CA 1
ATOM 662 C C . ASP A 1 84 ? 21.985 -16.103 -19.160 1.00 86.81 84 ASP A C 1
ATOM 664 O O . ASP A 1 84 ? 21.085 -15.875 -18.354 1.00 86.81 84 ASP A O 1
ATOM 668 N N . GLU A 1 85 ? 21.779 -16.848 -20.246 1.00 89.75 85 GLU A N 1
ATOM 669 C CA . GLU A 1 85 ? 20.481 -17.451 -20.600 1.00 89.75 85 GLU A CA 1
ATOM 670 C C . GLU A 1 85 ? 19.354 -16.449 -20.942 1.00 89.75 85 GLU A C 1
ATOM 672 O O . GLU A 1 85 ? 18.262 -16.878 -21.320 1.00 89.75 85 GLU A O 1
ATOM 677 N N . LEU A 1 86 ? 19.606 -15.131 -20.892 1.00 93.00 86 LEU A N 1
ATOM 678 C CA . LEU A 1 86 ? 18.671 -14.093 -21.334 1.00 93.00 86 LEU A CA 1
ATOM 679 C C . LEU A 1 86 ? 19.114 -13.445 -22.664 1.00 93.00 86 LEU A C 1
ATOM 681 O O . LEU A 1 86 ? 20.301 -13.423 -22.992 1.00 93.00 86 LEU A O 1
ATOM 685 N N . PRO A 1 87 ? 18.174 -12.901 -23.464 1.00 93.69 87 PRO A N 1
ATOM 686 C CA . PRO A 1 87 ? 18.506 -12.210 -24.711 1.00 93.69 87 PRO A CA 1
ATOM 687 C C . PRO A 1 87 ? 19.444 -11.006 -24.507 1.00 93.69 87 PRO A C 1
ATOM 689 O O . PRO A 1 87 ? 19.220 -10.206 -23.604 1.00 93.69 87 PRO A O 1
ATOM 692 N N . GLU A 1 88 ? 20.425 -10.796 -25.396 1.00 91.31 88 GLU A N 1
ATOM 693 C CA . GLU A 1 88 ? 21.408 -9.689 -25.289 1.00 91.31 88 GLU A CA 1
ATOM 694 C C . GLU A 1 88 ? 20.756 -8.302 -25.143 1.00 91.31 88 GLU A C 1
ATOM 696 O O . GLU A 1 88 ? 21.212 -7.459 -24.372 1.00 91.31 88 GLU A O 1
ATOM 701 N N . ILE A 1 89 ? 19.627 -8.094 -25.821 1.00 94.25 89 ILE A N 1
ATOM 702 C CA . ILE A 1 89 ? 18.810 -6.877 -25.748 1.00 94.25 89 ILE A CA 1
ATOM 703 C C . ILE A 1 89 ? 18.350 -6.527 -24.323 1.00 94.25 89 ILE A C 1
ATOM 705 O O . ILE A 1 89 ? 18.116 -5.358 -24.022 1.00 94.25 89 ILE A O 1
ATOM 709 N N . TYR A 1 90 ? 18.249 -7.501 -23.415 1.00 96.06 90 TYR A N 1
ATOM 710 C CA . TYR A 1 90 ? 17.904 -7.241 -22.016 1.00 96.06 90 TYR A CA 1
ATOM 711 C C . TYR A 1 90 ? 19.015 -6.467 -21.300 1.00 96.06 90 TYR A C 1
ATOM 713 O O . TYR A 1 90 ? 18.719 -5.573 -20.508 1.00 96.06 90 TYR A O 1
ATOM 721 N N . LEU A 1 91 ? 20.284 -6.753 -21.614 1.00 95.69 91 LEU A N 1
ATOM 722 C CA . LEU A 1 91 ? 21.417 -5.996 -21.083 1.00 95.69 91 LEU A CA 1
ATOM 723 C C . LEU A 1 91 ? 21.411 -4.559 -21.619 1.00 95.69 91 LEU A C 1
ATOM 725 O O . LEU A 1 91 ? 21.709 -3.621 -20.884 1.00 95.69 91 LEU A O 1
ATOM 729 N N . ASP A 1 92 ? 21.038 -4.363 -22.883 1.00 94.56 92 ASP A N 1
ATOM 730 C CA . ASP A 1 92 ? 20.907 -3.022 -23.457 1.00 94.56 92 ASP A CA 1
ATOM 731 C C . ASP A 1 92 ? 19.772 -2.224 -22.803 1.00 94.56 92 ASP A C 1
ATOM 733 O O . ASP A 1 92 ? 19.930 -1.036 -22.519 1.00 94.56 92 ASP A O 1
ATOM 737 N N . ILE A 1 93 ? 18.650 -2.880 -22.499 1.00 96.19 93 ILE A N 1
ATOM 738 C CA . ILE A 1 93 ? 17.537 -2.287 -21.747 1.00 96.19 93 ILE A CA 1
ATOM 739 C C . ILE A 1 93 ? 17.966 -1.942 -20.318 1.00 96.19 93 ILE A C 1
ATOM 741 O O . ILE A 1 93 ? 17.629 -0.865 -19.828 1.00 96.19 93 ILE A O 1
ATOM 745 N N . GLU A 1 94 ? 18.748 -2.798 -19.660 1.00 96.94 94 GLU A N 1
ATOM 746 C CA . GLU A 1 94 ? 19.305 -2.516 -18.337 1.00 96.94 94 GLU A CA 1
ATOM 747 C C . GLU A 1 94 ? 20.268 -1.319 -18.361 1.00 96.94 94 GLU A C 1
ATOM 749 O O . GLU A 1 94 ? 20.144 -0.410 -17.539 1.00 96.94 94 GLU A O 1
ATOM 754 N N . LYS A 1 95 ? 21.176 -1.250 -19.341 1.00 95.44 95 LYS A N 1
ATOM 755 C CA . LYS A 1 95 ? 22.076 -0.099 -19.531 1.00 95.44 95 LYS A CA 1
ATOM 756 C C . LYS A 1 95 ? 21.302 1.195 -19.776 1.00 95.44 95 LYS A C 1
ATOM 758 O O . LYS A 1 95 ? 21.617 2.225 -19.178 1.00 95.44 95 LYS A O 1
ATOM 763 N N . LEU A 1 96 ? 20.276 1.142 -20.627 1.00 95.19 96 LEU A N 1
ATOM 764 C CA . LEU A 1 96 ? 19.388 2.273 -20.889 1.00 95.19 96 LEU A CA 1
ATOM 765 C C . LEU A 1 96 ? 18.669 2.713 -19.606 1.00 95.19 96 LEU A C 1
ATOM 767 O O . LEU A 1 96 ? 18.606 3.908 -19.312 1.00 95.19 96 LEU A O 1
ATOM 771 N N . ALA A 1 97 ? 18.171 1.752 -18.824 1.00 95.88 97 ALA A N 1
ATOM 772 C CA . ALA A 1 97 ? 17.515 2.001 -17.550 1.00 95.88 97 ALA A CA 1
ATOM 773 C C . ALA A 1 97 ? 18.448 2.699 -16.551 1.00 95.88 97 ALA A C 1
ATOM 775 O O . ALA A 1 97 ? 18.072 3.715 -15.973 1.00 95.88 97 ALA A O 1
ATOM 776 N N . ILE A 1 98 ? 19.680 2.211 -16.393 1.00 94.38 98 ILE A N 1
ATOM 777 C CA . ILE A 1 98 ? 20.685 2.825 -15.514 1.00 94.38 98 ILE A CA 1
ATOM 778 C C . ILE A 1 98 ? 21.017 4.244 -15.985 1.00 94.38 98 ILE A C 1
ATOM 780 O O . ILE A 1 98 ? 20.987 5.176 -15.183 1.00 94.38 98 ILE A O 1
ATOM 784 N N . SER A 1 99 ? 21.266 4.437 -17.283 1.00 92.44 99 SER A N 1
ATOM 785 C CA . SER A 1 99 ? 21.616 5.756 -17.823 1.00 92.44 99 SER A CA 1
ATOM 786 C C . SER A 1 99 ? 20.504 6.784 -17.616 1.00 92.44 99 SER A C 1
ATOM 788 O O . SER A 1 99 ? 20.781 7.916 -17.232 1.00 92.44 99 SER A O 1
ATOM 790 N N . LEU A 1 100 ? 19.250 6.423 -17.893 1.00 93.62 100 LEU A N 1
ATOM 791 C CA . LEU A 1 100 ? 18.143 7.380 -17.878 1.00 93.62 100 LEU A CA 1
ATOM 792 C C . LEU A 1 100 ? 17.499 7.526 -16.497 1.00 93.62 100 LEU A C 1
ATOM 794 O O . LEU A 1 100 ? 17.056 8.617 -16.147 1.00 93.62 100 LEU A O 1
ATOM 798 N N . PHE A 1 101 ? 17.435 6.451 -15.715 1.00 93.88 101 PHE A N 1
ATOM 799 C CA . PHE A 1 101 ? 16.633 6.362 -14.490 1.00 93.88 101 PHE A CA 1
ATOM 800 C C . PHE A 1 101 ? 17.455 6.020 -13.243 1.00 93.88 101 PHE A C 1
ATOM 802 O O . PHE A 1 101 ? 16.914 5.995 -12.142 1.00 93.88 101 PHE A O 1
ATOM 809 N N . GLY A 1 102 ? 18.755 5.769 -13.394 1.00 91.81 102 GLY A N 1
ATOM 810 C CA . GLY A 1 102 ? 19.677 5.447 -12.306 1.00 91.81 102 GLY A CA 1
ATOM 811 C C . GLY A 1 102 ? 19.731 3.958 -11.972 1.00 91.81 102 GLY A C 1
ATOM 812 O O . GLY A 1 102 ? 20.788 3.469 -11.593 1.00 91.81 102 GLY A O 1
ATOM 813 N N . ASN A 1 103 ? 18.633 3.217 -12.143 1.00 93.88 103 ASN A N 1
ATOM 814 C CA . ASN A 1 103 ? 18.606 1.759 -12.006 1.00 93.88 103 ASN A CA 1
ATOM 815 C C . ASN A 1 103 ? 17.385 1.139 -12.715 1.00 93.88 103 ASN A C 1
ATOM 817 O O . ASN A 1 103 ? 16.443 1.834 -13.110 1.00 93.88 103 ASN A O 1
ATOM 821 N N . ILE A 1 104 ? 17.395 -0.191 -12.838 1.00 96.69 104 ILE A N 1
ATOM 822 C CA . ILE A 1 104 ? 16.326 -0.960 -13.488 1.00 96.69 104 ILE A CA 1
ATOM 823 C C . ILE A 1 104 ? 14.990 -0.919 -12.730 1.00 96.69 104 ILE A C 1
ATOM 825 O O . ILE A 1 104 ? 13.939 -0.899 -13.366 1.00 96.69 104 ILE A O 1
ATOM 829 N N . LEU A 1 105 ? 15.003 -0.843 -11.395 1.00 97.19 105 LEU A N 1
ATOM 830 C CA . LEU A 1 105 ? 13.788 -0.832 -10.572 1.00 97.19 105 LEU A CA 1
ATOM 831 C C . LEU A 1 105 ? 12.994 0.474 -10.737 1.00 97.19 105 LEU A C 1
ATOM 833 O O . LEU A 1 105 ? 11.776 0.447 -10.908 1.00 97.19 105 LEU A O 1
ATOM 837 N N . TYR A 1 106 ? 13.677 1.621 -10.744 1.00 96.81 106 TYR A N 1
ATOM 838 C CA . TYR A 1 106 ? 13.051 2.921 -10.986 1.00 96.81 106 TYR A CA 1
ATOM 839 C C . TYR A 1 106 ? 12.566 3.037 -12.434 1.00 96.81 106 TYR A C 1
ATOM 841 O O . TYR A 1 106 ? 11.469 3.535 -12.669 1.00 96.81 106 TYR A O 1
ATOM 849 N N . CYS A 1 107 ? 13.331 2.518 -13.402 1.00 97.69 107 CYS A N 1
ATOM 850 C CA . CYS A 1 107 ? 12.884 2.421 -14.794 1.00 97.69 107 CYS A CA 1
ATOM 851 C C . CYS A 1 107 ? 11.606 1.579 -14.926 1.00 97.69 107 CYS A C 1
ATOM 853 O O . CYS A 1 107 ? 10.668 1.997 -15.601 1.00 97.69 107 CYS A O 1
ATOM 855 N N . TRP A 1 108 ? 11.530 0.434 -14.239 1.00 98.00 108 TRP A N 1
ATOM 856 C CA . TRP A 1 108 ? 10.320 -0.387 -14.212 1.00 98.00 108 TRP A CA 1
ATOM 857 C C . TRP A 1 108 ? 9.135 0.398 -13.631 1.00 98.00 108 TRP A C 1
ATOM 859 O O . TRP A 1 108 ? 8.077 0.455 -14.253 1.00 98.00 108 TRP A O 1
ATOM 869 N N . ALA A 1 109 ? 9.315 1.083 -12.499 1.00 97.81 109 ALA A N 1
ATOM 870 C CA . ALA A 1 109 ? 8.265 1.917 -11.913 1.00 97.81 109 ALA A CA 1
ATOM 871 C C . ALA A 1 109 ? 7.779 3.027 -12.870 1.00 97.81 109 ALA A C 1
ATOM 873 O O . ALA A 1 109 ? 6.574 3.211 -13.042 1.00 97.81 109 ALA A O 1
ATOM 874 N N . GLU A 1 110 ? 8.698 3.727 -13.542 1.00 97.25 110 GLU A N 1
ATOM 875 C CA . GLU A 1 110 ? 8.371 4.740 -14.558 1.00 97.25 110 GLU A CA 1
ATOM 876 C C . GLU A 1 110 ? 7.650 4.136 -15.771 1.00 97.25 110 GLU A C 1
ATOM 878 O O . GLU A 1 110 ? 6.697 4.722 -16.287 1.00 97.25 110 GLU A O 1
ATOM 883 N N . TYR A 1 111 ? 8.042 2.935 -16.200 1.00 97.69 111 TYR A N 1
ATOM 884 C CA . TYR A 1 111 ? 7.367 2.216 -17.276 1.00 97.69 111 TYR A CA 1
ATOM 885 C C . TYR A 1 111 ? 5.922 1.841 -16.915 1.00 97.69 111 TYR A C 1
ATOM 887 O O . TYR A 1 111 ? 5.017 1.971 -17.743 1.00 97.69 111 TYR A O 1
ATOM 895 N N . GLU A 1 112 ? 5.671 1.420 -15.674 1.00 97.19 112 GLU A N 1
ATOM 896 C CA . GLU A 1 112 ? 4.315 1.140 -15.189 1.00 97.19 112 GLU A CA 1
ATOM 897 C C . GLU A 1 112 ? 3.445 2.407 -15.170 1.00 97.19 112 GLU A C 1
ATOM 899 O O . GLU A 1 112 ? 2.322 2.383 -15.687 1.00 97.19 112 GLU A O 1
ATOM 904 N N . SER A 1 113 ? 3.980 3.538 -14.689 1.00 96.56 113 SER A N 1
ATOM 905 C CA . SER A 1 113 ? 3.310 4.845 -14.779 1.00 96.56 113 SER A CA 1
ATOM 906 C C . SER A 1 113 ? 3.031 5.241 -16.235 1.00 96.56 113 SER A C 1
ATOM 908 O O . SER A 1 113 ? 1.920 5.665 -16.566 1.00 96.56 113 SER A O 1
ATOM 910 N N . TYR A 1 114 ? 4.002 5.051 -17.132 1.00 95.75 114 TYR A N 1
ATOM 911 C CA . TYR A 1 114 ? 3.864 5.343 -18.560 1.00 95.75 114 TYR A CA 1
ATOM 912 C C . TYR A 1 114 ? 2.739 4.537 -19.219 1.00 95.75 114 TYR A C 1
ATOM 914 O O . TYR A 1 114 ? 1.940 5.108 -19.968 1.00 95.75 114 TYR A O 1
ATOM 922 N N . LYS A 1 115 ? 2.614 3.237 -18.913 1.00 94.81 115 LYS A N 1
ATOM 923 C CA . LYS A 1 115 ? 1.515 2.405 -19.431 1.00 94.81 115 LYS A CA 1
ATOM 924 C C . LYS A 1 115 ? 0.151 2.952 -19.011 1.00 94.81 115 LYS A C 1
ATOM 926 O O . LYS A 1 115 ? -0.754 3.025 -19.841 1.00 94.81 115 LYS A O 1
ATOM 931 N N . ILE A 1 116 ? 0.002 3.352 -17.747 1.00 94.81 116 ILE A N 1
ATOM 932 C CA . ILE A 1 116 ? -1.253 3.913 -17.222 1.00 94.81 116 ILE A CA 1
ATOM 933 C C . ILE A 1 116 ? -1.576 5.230 -17.928 1.00 94.81 116 ILE A C 1
ATOM 935 O O . ILE A 1 116 ? -2.656 5.381 -18.498 1.00 94.81 116 ILE A O 1
ATOM 939 N N . ILE A 1 117 ? -0.624 6.164 -17.955 1.00 93.62 117 ILE A N 1
ATOM 940 C CA . ILE A 1 117 ? -0.811 7.484 -18.568 1.00 93.62 117 ILE A CA 1
ATOM 941 C C . ILE A 1 117 ? -1.162 7.349 -20.055 1.00 93.62 117 ILE A C 1
ATOM 943 O O . ILE A 1 117 ? -2.075 8.024 -20.533 1.00 93.62 117 ILE A O 1
ATOM 947 N N . SER A 1 118 ? -0.496 6.445 -20.776 1.00 91.62 118 SER A N 1
ATOM 948 C CA . SER A 1 118 ? -0.772 6.183 -22.192 1.00 91.62 118 SER A CA 1
ATOM 949 C C . SER A 1 118 ? -2.196 5.666 -22.414 1.00 91.62 118 SER A C 1
ATOM 951 O O . SER A 1 118 ? -2.892 6.165 -23.301 1.00 91.62 118 SER A O 1
ATOM 953 N N . ARG A 1 119 ? -2.687 4.740 -21.573 1.00 89.69 119 ARG A N 1
ATOM 954 C CA . ARG A 1 119 ? -4.086 4.271 -21.630 1.00 89.69 119 ARG A CA 1
ATOM 955 C C . ARG A 1 119 ? -5.084 5.399 -21.375 1.00 89.69 119 ARG A C 1
ATOM 957 O O . ARG A 1 119 ? -6.044 5.549 -22.131 1.00 89.69 119 ARG A O 1
ATOM 964 N N . VAL A 1 120 ? -4.842 6.218 -20.349 1.00 89.38 120 VAL A N 1
ATOM 965 C CA . VAL A 1 120 ? -5.716 7.351 -19.998 1.00 89.38 120 VAL A CA 1
ATOM 966 C C . VAL A 1 120 ? -5.810 8.346 -21.157 1.00 89.38 120 VAL A C 1
ATOM 968 O O . VAL A 1 120 ? -6.903 8.797 -21.503 1.00 89.38 120 VAL A O 1
ATOM 971 N N . GLN A 1 121 ? -4.685 8.654 -21.807 1.00 87.94 121 GLN A N 1
ATOM 972 C CA . GLN A 1 121 ? -4.658 9.540 -22.973 1.00 87.94 121 GLN A CA 1
ATOM 973 C C . GLN A 1 121 ? -5.438 8.964 -24.163 1.00 87.94 121 GLN A C 1
ATOM 975 O O . GLN A 1 121 ? -6.214 9.687 -24.788 1.00 87.94 121 GLN A O 1
ATOM 980 N N . GLN A 1 122 ? -5.270 7.672 -24.461 1.00 84.25 122 GLN A N 1
ATOM 981 C CA . GLN A 1 122 ? -5.987 7.003 -25.552 1.00 84.25 122 GLN A CA 1
ATOM 982 C C . GLN A 1 122 ? -7.505 7.019 -25.333 1.00 84.25 122 GLN A C 1
ATOM 984 O O . GLN A 1 122 ? -8.258 7.362 -26.244 1.00 84.25 122 GLN A O 1
ATOM 989 N N . TYR A 1 123 ? -7.964 6.699 -24.122 1.00 78.62 123 TYR A N 1
ATOM 990 C CA . TYR A 1 123 ? -9.385 6.718 -23.776 1.00 78.62 123 TYR A CA 1
ATOM 991 C C . TYR A 1 123 ? -10.009 8.112 -23.939 1.00 78.62 123 TYR A C 1
ATOM 993 O O . TYR A 1 123 ? -11.053 8.247 -24.580 1.00 78.62 123 TYR A O 1
ATOM 1001 N N . GLN A 1 124 ? -9.351 9.153 -23.424 1.00 75.62 124 GLN A N 1
ATOM 1002 C CA . GLN A 1 124 ? -9.877 10.521 -23.458 1.00 75.62 124 GLN A CA 1
ATOM 1003 C C . GLN A 1 124 ? -9.968 11.097 -24.869 1.00 75.62 124 GLN A C 1
ATOM 1005 O O . GLN A 1 124 ? -10.922 11.807 -25.180 1.00 75.62 124 GLN A O 1
ATOM 1010 N N . ASN A 1 125 ? -9.005 10.769 -25.732 1.00 72.81 125 ASN A N 1
ATOM 1011 C CA . ASN A 1 125 ? -9.037 11.186 -27.133 1.00 72.81 125 ASN A CA 1
ATOM 1012 C C . ASN A 1 125 ? -10.200 10.532 -27.898 1.00 72.81 125 ASN A C 1
ATOM 1014 O O . ASN A 1 125 ? -10.721 11.121 -28.842 1.00 72.81 125 ASN A O 1
ATOM 1018 N N . ASN A 1 126 ? -10.625 9.338 -27.474 1.00 65.94 126 ASN A N 1
ATOM 1019 C CA . ASN A 1 126 ? -11.645 8.552 -28.162 1.00 65.94 126 ASN A CA 1
ATOM 1020 C C . ASN A 1 126 ? -13.068 8.760 -27.604 1.00 65.94 126 ASN A C 1
ATOM 1022 O O . ASN A 1 126 ? -14.034 8.467 -28.304 1.00 65.94 126 ASN A O 1
ATOM 1026 N N . HIS A 1 127 ? -13.229 9.251 -26.367 1.00 63.97 127 HIS A N 1
ATOM 1027 C CA . HIS A 1 127 ? -14.526 9.299 -25.674 1.00 63.97 127 HIS A CA 1
ATOM 1028 C C . HIS A 1 127 ? -14.776 10.646 -24.976 1.00 63.97 127 HIS A C 1
ATOM 1030 O O . HIS A 1 127 ? -14.639 10.748 -23.765 1.00 63.97 127 HIS A O 1
ATOM 1036 N N . MET A 1 128 ? -15.249 11.682 -25.683 1.00 53.88 128 MET A N 1
ATOM 1037 C CA . MET A 1 128 ? -15.643 12.944 -25.017 1.00 53.88 128 MET A CA 1
ATOM 1038 C C . MET A 1 128 ? -16.773 12.769 -23.980 1.00 53.88 128 MET A C 1
ATOM 1040 O O . MET A 1 128 ? -16.844 13.529 -23.018 1.00 53.88 128 MET A O 1
ATOM 1044 N N . ALA A 1 129 ? -17.629 11.749 -24.131 1.00 54.28 129 ALA A N 1
ATOM 1045 C CA . ALA A 1 129 ? -18.689 11.422 -23.169 1.00 54.28 129 ALA A CA 1
ATOM 1046 C C . ALA A 1 129 ? -18.159 10.929 -21.802 1.00 54.28 129 ALA A C 1
ATOM 1048 O O . ALA A 1 129 ? -18.892 10.975 -20.817 1.00 54.28 129 ALA A O 1
ATOM 1049 N N . ALA A 1 130 ? -16.885 10.520 -21.734 1.00 59.41 130 ALA A N 1
ATOM 1050 C CA . ALA A 1 130 ? -16.167 10.124 -20.522 1.00 59.41 130 ALA A CA 1
ATOM 1051 C C . ALA A 1 130 ? -16.221 11.166 -19.401 1.00 59.41 130 ALA A C 1
ATOM 1053 O O . ALA A 1 130 ? -16.331 10.831 -18.225 1.00 59.41 130 ALA A O 1
ATOM 1054 N N . LEU A 1 131 ? -16.143 12.447 -19.771 1.00 64.06 131 LEU A N 1
ATOM 1055 C CA . LEU A 1 131 ? -16.022 13.561 -18.830 1.00 64.06 131 LEU A CA 1
ATOM 1056 C C . LEU A 1 131 ? -17.271 13.752 -17.957 1.00 64.06 131 LEU A C 1
ATOM 1058 O O . LEU A 1 131 ? -17.170 14.342 -16.887 1.00 64.06 131 LEU A O 1
ATOM 1062 N N . ASN A 1 132 ? -18.422 13.207 -18.362 1.00 68.25 132 ASN A N 1
ATOM 1063 C CA . ASN A 1 132 ? -19.640 13.235 -17.549 1.00 68.25 132 ASN A CA 1
ATOM 1064 C C . ASN A 1 132 ? -19.588 12.264 -16.355 1.00 68.25 132 ASN A C 1
ATOM 1066 O O . ASN A 1 132 ? -20.397 12.395 -15.441 1.00 68.25 132 ASN A O 1
ATOM 1070 N N . ASN A 1 133 ? -18.641 11.318 -16.344 1.00 80.00 133 ASN A N 1
ATOM 1071 C CA . ASN A 1 133 ? -18.476 10.329 -15.275 1.00 80.00 133 ASN A CA 1
ATOM 1072 C C . ASN A 1 133 ? -17.408 10.732 -14.246 1.00 80.00 133 ASN A C 1
ATOM 1074 O O . ASN A 1 133 ? -17.040 9.920 -13.392 1.00 80.00 133 ASN A O 1
ATOM 1078 N N . VAL A 1 134 ? -16.878 11.959 -14.323 1.00 85.62 134 VAL A N 1
ATOM 1079 C CA . VAL A 1 134 ? -15.933 12.456 -13.319 1.00 85.62 134 VAL A CA 1
ATOM 1080 C C . VAL A 1 134 ? -16.665 12.641 -12.000 1.00 85.62 134 VAL A C 1
ATOM 1082 O O . VAL A 1 134 ? -17.659 13.358 -11.912 1.00 85.62 134 VAL A O 1
ATOM 1085 N N . HIS A 1 135 ? -16.175 11.962 -10.970 1.00 89.94 135 HIS A N 1
ATOM 1086 C CA . HIS A 1 135 ? -16.773 12.003 -9.653 1.00 89.94 135 HIS A CA 1
ATOM 1087 C C . HIS A 1 135 ? -16.538 13.369 -9.000 1.00 89.94 135 HIS A C 1
ATOM 1089 O O . HIS A 1 135 ? -15.449 13.943 -9.085 1.00 89.94 135 HIS A O 1
ATOM 1095 N N . THR A 1 136 ? -17.567 13.884 -8.331 1.00 90.19 136 THR A N 1
ATOM 1096 C CA . THR A 1 136 ? -17.559 15.216 -7.722 1.00 90.19 136 THR A CA 1
ATOM 1097 C C . THR A 1 136 ? -17.798 15.148 -6.223 1.00 90.19 136 THR A C 1
ATOM 1099 O O . THR A 1 136 ? -18.590 14.334 -5.753 1.00 90.19 136 THR A O 1
ATOM 1102 N N . CYS A 1 137 ? -17.169 16.053 -5.484 1.00 89.50 137 CYS A N 1
ATOM 1103 C CA . CYS A 1 137 ? -17.305 16.216 -4.040 1.00 89.50 137 CYS A CA 1
ATOM 1104 C C . CYS A 1 137 ? -17.382 17.713 -3.720 1.00 89.50 137 CYS A C 1
ATOM 1106 O O . CYS A 1 137 ? -16.844 18.528 -4.473 1.00 89.50 137 CYS A O 1
ATOM 1108 N N . ALA A 1 138 ? -18.028 18.104 -2.616 1.00 90.12 138 ALA A N 1
ATOM 1109 C CA . ALA A 1 138 ? -18.052 19.515 -2.251 1.00 90.12 138 ALA A CA 1
ATOM 1110 C C . ALA A 1 138 ? -16.616 20.035 -2.018 1.00 90.12 138 ALA A C 1
ATOM 1112 O O . ALA A 1 138 ? -15.764 19.292 -1.511 1.00 90.12 138 ALA A O 1
ATOM 1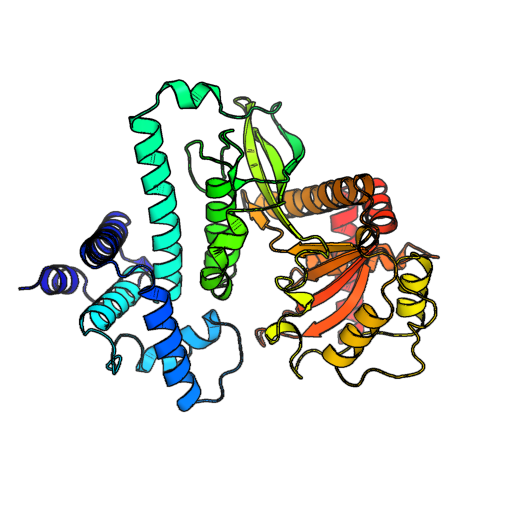113 N N . PRO A 1 139 ? -16.324 21.301 -2.368 1.00 89.44 139 PRO A N 1
ATOM 1114 C CA . PRO A 1 139 ? -14.984 21.851 -2.220 1.00 89.44 139 PRO A CA 1
ATOM 1115 C C . PRO A 1 139 ? -14.454 21.731 -0.790 1.00 89.44 139 PRO A C 1
ATOM 1117 O O . PRO A 1 139 ? -15.115 22.131 0.169 1.00 89.44 139 PRO A O 1
ATOM 1120 N N . ASN A 1 140 ? -13.228 21.224 -0.656 1.00 85.81 140 ASN A N 1
ATOM 1121 C CA . ASN A 1 140 ? -12.531 20.956 0.606 1.00 85.81 140 ASN A CA 1
ATOM 1122 C C . ASN A 1 140 ? -13.190 19.924 1.538 1.00 85.81 140 ASN A C 1
ATOM 1124 O O . ASN A 1 140 ? -12.667 19.694 2.633 1.00 85.81 140 ASN A O 1
ATOM 1128 N N . GLU A 1 141 ? -14.288 19.289 1.131 1.00 92.19 141 GLU A N 1
ATOM 1129 C CA . GLU A 1 141 ? -14.892 18.196 1.884 1.00 92.19 141 GLU A CA 1
ATOM 1130 C C . GLU A 1 141 ? -14.071 16.915 1.708 1.00 92.19 141 GLU A C 1
ATOM 1132 O O . GLU A 1 141 ? -13.554 16.639 0.623 1.00 92.19 141 GLU A O 1
ATOM 1137 N N . PHE A 1 142 ? -13.945 16.150 2.795 1.00 94.19 142 PHE A N 1
ATOM 1138 C CA . PHE A 1 142 ? -13.391 14.801 2.769 1.00 94.19 142 PHE A CA 1
ATOM 1139 C C . PHE A 1 142 ? -14.524 13.794 2.821 1.00 94.19 142 PHE A C 1
ATOM 1141 O O . PHE A 1 142 ? -15.279 13.767 3.795 1.00 94.19 142 PHE A O 1
ATOM 1148 N N . ILE A 1 143 ? -14.574 12.921 1.824 1.00 94.94 143 ILE A N 1
ATOM 1149 C CA . ILE A 1 143 ? -15.466 11.763 1.809 1.00 94.94 143 ILE A CA 1
ATOM 1150 C C . ILE A 1 143 ? -14.635 10.488 1.737 1.00 94.94 143 ILE A C 1
ATOM 1152 O O . ILE A 1 143 ? -13.485 10.497 1.293 1.00 94.94 143 ILE A O 1
ATOM 1156 N N . SER A 1 144 ? -15.205 9.387 2.209 1.00 96.38 144 SER A N 1
ATOM 1157 C CA . SER A 1 144 ? -14.576 8.080 2.088 1.00 96.38 144 SER A CA 1
ATOM 1158 C C . SER 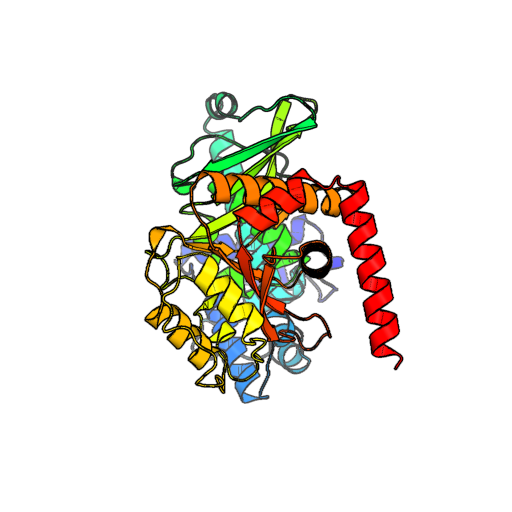A 1 144 ? -15.593 7.011 1.772 1.00 96.38 144 SER A C 1
ATOM 1160 O O . SER A 1 144 ? -16.722 7.060 2.258 1.00 96.38 144 SER A O 1
ATOM 1162 N N . GLU A 1 145 ? -15.149 5.997 1.054 1.00 96.31 145 GLU A N 1
ATOM 1163 C CA . GLU A 1 145 ? -15.944 4.822 0.744 1.00 96.31 145 GLU A CA 1
ATOM 1164 C C . GLU A 1 145 ? -15.067 3.569 0.749 1.00 96.31 145 GLU A C 1
ATOM 1166 O O . GLU A 1 145 ? -13.845 3.643 0.621 1.00 96.31 145 GLU A O 1
ATOM 1171 N N . ILE A 1 146 ? -15.702 2.407 0.907 1.00 97.62 146 ILE A N 1
ATOM 1172 C CA . ILE A 1 146 ? -15.066 1.125 0.609 1.00 97.62 146 ILE A CA 1
ATOM 1173 C C . ILE A 1 146 ? -15.721 0.564 -0.650 1.00 97.62 146 ILE A C 1
ATOM 1175 O O . ILE A 1 146 ? -16.880 0.131 -0.615 1.00 97.62 146 ILE A O 1
ATOM 1179 N N . VAL A 1 147 ? -14.957 0.530 -1.735 1.00 97.31 147 VAL A N 1
ATOM 1180 C CA . VAL A 1 147 ? -15.366 -0.006 -3.034 1.00 97.31 147 VAL A CA 1
ATOM 1181 C C . VAL A 1 147 ? -14.975 -1.478 -3.090 1.00 97.31 147 VAL A C 1
ATOM 1183 O O . VAL A 1 147 ? -13.813 -1.808 -2.895 1.00 97.31 147 VAL A O 1
ATOM 1186 N N . MET A 1 148 ? -15.937 -2.374 -3.325 1.00 95.62 148 MET A N 1
ATOM 1187 C CA . MET A 1 148 ? -15.713 -3.832 -3.267 1.00 95.62 148 MET A CA 1
ATOM 1188 C C . MET A 1 148 ? -14.925 -4.392 -4.454 1.00 95.62 148 MET A C 1
ATOM 1190 O O . MET A 1 148 ? -14.226 -5.389 -4.306 1.00 95.62 148 MET A O 1
ATOM 1194 N N . HIS A 1 149 ? -15.096 -3.780 -5.625 1.00 96.44 149 HIS A N 1
ATOM 1195 C CA . HIS A 1 149 ? -14.558 -4.244 -6.901 1.00 96.44 149 HIS A CA 1
ATOM 1196 C C . HIS A 1 149 ? -14.095 -3.038 -7.713 1.00 96.44 149 HIS A C 1
ATOM 1198 O O . HIS A 1 149 ? -14.814 -2.571 -8.599 1.00 96.44 149 HIS A O 1
ATOM 1204 N N . ILE A 1 150 ? -12.923 -2.493 -7.379 1.00 96.25 150 ILE A N 1
ATOM 1205 C CA . ILE A 1 150 ? -12.393 -1.299 -8.056 1.00 96.25 150 ILE A CA 1
ATOM 1206 C C . ILE A 1 150 ? -12.160 -1.518 -9.555 1.00 96.25 150 ILE A C 1
ATOM 1208 O O . ILE A 1 150 ? -12.211 -0.569 -10.330 1.00 96.25 150 ILE A O 1
ATOM 1212 N N . GLU A 1 151 ? -11.958 -2.767 -9.980 1.00 94.94 151 GLU A N 1
ATOM 1213 C CA . GLU A 1 151 ? -11.788 -3.137 -11.384 1.00 94.94 151 GLU A CA 1
ATOM 1214 C C . GLU A 1 151 ? -13.070 -2.961 -12.212 1.00 94.94 151 GLU A C 1
ATOM 1216 O O . GLU A 1 151 ? -13.008 -2.935 -13.438 1.00 94.94 151 GLU A O 1
ATOM 1221 N N . LYS A 1 152 ? -14.227 -2.846 -11.547 1.00 95.25 152 LYS A N 1
ATOM 1222 C CA . LYS A 1 152 ? -15.544 -2.638 -12.169 1.00 95.25 152 LYS A CA 1
ATOM 1223 C C . LYS A 1 152 ? -16.060 -1.209 -11.996 1.00 95.25 152 LYS A C 1
ATOM 1225 O O . LYS A 1 152 ? -17.176 -0.923 -12.421 1.00 95.25 152 LYS A O 1
ATOM 1230 N N . ASP A 1 153 ? -15.306 -0.336 -11.328 1.00 93.69 153 ASP A N 1
ATOM 1231 C CA . ASP A 1 153 ? -15.715 1.047 -11.099 1.00 93.69 153 ASP A CA 1
ATOM 1232 C C . ASP A 1 153 ? -15.394 1.904 -12.330 1.00 93.69 153 ASP A C 1
ATOM 1234 O O . ASP A 1 153 ? -14.233 2.128 -12.671 1.00 93.69 153 ASP A O 1
ATOM 1238 N N . GLU A 1 154 ? -16.443 2.371 -13.004 1.00 91.81 154 GLU A N 1
ATOM 1239 C CA . GLU A 1 154 ? -16.344 3.180 -14.223 1.00 91.81 154 GLU A CA 1
ATOM 1240 C C . GLU A 1 154 ? -16.294 4.693 -13.946 1.00 91.81 154 GLU A C 1
ATOM 1242 O O . GLU A 1 154 ? -16.195 5.492 -14.884 1.00 91.81 154 GLU A O 1
ATOM 1247 N N . ARG A 1 155 ? -16.382 5.116 -12.675 1.00 92.94 155 ARG A N 1
ATOM 1248 C CA . ARG A 1 155 ? -16.244 6.530 -12.308 1.00 92.94 155 ARG A CA 1
ATOM 1249 C C . ARG A 1 155 ? -14.808 6.982 -12.550 1.00 92.94 155 ARG A C 1
ATOM 1251 O O . ARG A 1 155 ? -13.850 6.228 -12.367 1.00 92.94 155 ARG A O 1
ATOM 1258 N N . LEU A 1 156 ? -14.664 8.247 -12.932 1.00 93.00 156 LEU A N 1
ATOM 1259 C CA . LEU A 1 156 ? -13.359 8.860 -13.140 1.00 93.00 156 LEU A CA 1
ATOM 1260 C C . LEU A 1 156 ? -12.981 9.7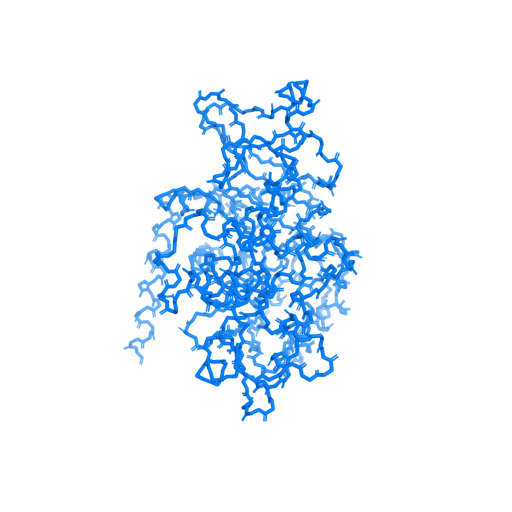44 -11.958 1.00 93.00 156 LEU A C 1
ATOM 1262 O O . LEU A 1 156 ? -13.795 10.517 -11.455 1.00 93.00 156 LEU A O 1
ATOM 1266 N N . PHE A 1 157 ? -11.718 9.673 -11.562 1.00 94.06 157 PHE A N 1
ATOM 1267 C CA . PHE A 1 157 ? -11.181 10.375 -10.405 1.00 94.06 157 PHE A CA 1
ATOM 1268 C C . PHE A 1 157 ? -9.934 11.162 -10.779 1.00 94.06 157 PHE A C 1
ATOM 1270 O O . PHE A 1 157 ? -9.163 10.767 -11.659 1.00 94.06 157 PHE A O 1
ATOM 1277 N N . MET A 1 158 ? -9.727 12.273 -10.079 1.00 94.75 158 MET A N 1
ATOM 1278 C CA . MET A 1 158 ? -8.480 13.023 -10.140 1.00 94.75 158 MET A CA 1
ATOM 1279 C C . MET A 1 158 ? -7.446 12.398 -9.200 1.00 94.75 158 MET A C 1
ATOM 1281 O O . MET A 1 158 ? -7.786 11.781 -8.187 1.00 94.75 158 MET A O 1
ATOM 1285 N N . THR A 1 159 ? -6.166 12.598 -9.504 1.00 94.88 159 THR A N 1
ATOM 1286 C CA . THR A 1 159 ? -5.058 12.233 -8.614 1.00 94.88 159 THR A CA 1
ATOM 1287 C C . THR A 1 159 ? -4.128 13.426 -8.427 1.00 94.88 159 THR A C 1
ATOM 1289 O O . THR A 1 159 ? -4.136 14.376 -9.207 1.00 94.88 159 THR A O 1
ATOM 1292 N N . HIS A 1 160 ? -3.277 13.373 -7.405 1.00 93.56 160 HIS A N 1
ATOM 1293 C CA . HIS A 1 160 ? -2.217 14.368 -7.224 1.00 93.56 160 HIS A CA 1
ATOM 1294 C C . HIS A 1 160 ? -1.008 14.167 -8.153 1.00 93.56 160 HIS A C 1
ATOM 1296 O O . HIS A 1 160 ? -0.083 14.977 -8.123 1.00 93.56 160 HIS A O 1
ATOM 1302 N N . HIS A 1 161 ? -1.013 13.103 -8.957 1.00 93.38 161 HIS A N 1
ATOM 1303 C CA . HIS A 1 161 ? 0.130 12.664 -9.758 1.00 93.38 161 HIS A CA 1
ATOM 1304 C C . HIS A 1 161 ? -0.096 12.831 -11.264 1.00 93.38 161 HIS A C 1
ATOM 1306 O O . HIS A 1 161 ? 0.858 12.834 -12.037 1.00 93.38 161 HIS A O 1
ATOM 1312 N N . TYR A 1 162 ? -1.347 13.017 -11.692 1.00 92.88 162 TYR A N 1
ATOM 1313 C CA . TYR A 1 162 ? -1.691 13.291 -13.079 1.00 92.88 162 TYR A CA 1
ATOM 1314 C C . TYR A 1 162 ? -2.873 14.252 -13.168 1.00 92.88 162 TYR A C 1
ATOM 1316 O O . TYR A 1 162 ? -3.836 14.158 -12.413 1.00 92.88 162 TYR A O 1
ATOM 1324 N N . ASN A 1 163 ? -2.810 15.178 -14.120 1.00 89.56 163 ASN A N 1
ATOM 1325 C CA . ASN A 1 163 ? -3.757 16.286 -14.235 1.00 89.56 163 ASN A CA 1
ATOM 1326 C C . ASN A 1 163 ? -5.024 15.950 -15.031 1.00 89.56 163 ASN A C 1
ATOM 1328 O O . ASN A 1 163 ? -5.745 16.867 -15.426 1.00 89.56 163 ASN A O 1
ATOM 1332 N N . LYS A 1 164 ? -5.292 14.670 -15.300 1.00 90.81 164 LYS A N 1
ATOM 1333 C CA . LYS A 1 164 ? -6.499 14.261 -16.011 1.00 90.81 164 LYS A CA 1
ATOM 1334 C C . LYS A 1 164 ? -7.239 13.135 -15.283 1.00 90.81 164 LYS A C 1
ATOM 1336 O O . LYS A 1 164 ? -6.574 12.304 -14.660 1.00 90.81 164 LYS A O 1
ATOM 1341 N N . PRO A 1 165 ? -8.579 13.069 -15.411 1.00 91.81 165 PRO A N 1
ATOM 1342 C CA . PRO A 1 165 ? -9.372 12.022 -14.779 1.00 91.81 165 PRO A CA 1
ATOM 1343 C C . PRO A 1 165 ? -9.031 10.630 -15.317 1.00 91.81 165 PRO A C 1
ATOM 1345 O O . PRO A 1 165 ? -8.826 10.465 -16.524 1.00 91.81 165 PRO A O 1
ATOM 1348 N N . MET A 1 166 ? -9.028 9.633 -14.437 1.00 93.12 166 MET A N 1
ATOM 1349 C CA . MET A 1 166 ? -8.786 8.226 -14.775 1.00 93.12 166 MET A CA 1
ATOM 1350 C C . MET A 1 166 ? -9.678 7.290 -13.957 1.00 93.12 166 MET A C 1
ATOM 1352 O O . MET A 1 166 ? -10.237 7.705 -12.943 1.00 93.12 166 MET A O 1
ATOM 1356 N N . LEU A 1 167 ? -9.813 6.039 -14.401 1.00 94.06 167 LEU A N 1
ATOM 1357 C CA . LEU A 1 167 ? -10.549 5.005 -13.668 1.00 94.06 167 LEU A CA 1
ATOM 1358 C C . LEU A 1 167 ? -9.956 4.797 -12.273 1.00 94.06 167 LEU A C 1
ATOM 1360 O O . LEU A 1 167 ? -8.757 4.997 -12.064 1.00 94.06 167 LEU A O 1
ATOM 1364 N N . LEU A 1 168 ? -10.787 4.356 -11.327 1.00 95.31 168 LEU A N 1
ATOM 1365 C CA . LEU A 1 168 ? -10.362 4.155 -9.942 1.00 95.31 168 LEU A CA 1
ATOM 1366 C C . LEU A 1 168 ? -9.162 3.206 -9.823 1.00 95.31 168 LEU A C 1
ATOM 1368 O O . LEU A 1 168 ? -8.208 3.504 -9.107 1.00 95.31 168 LEU A O 1
ATOM 1372 N N . SER A 1 169 ? -9.190 2.088 -10.549 1.00 95.69 169 SER A N 1
ATOM 1373 C CA . SER A 1 169 ? -8.100 1.110 -10.571 1.00 95.69 169 SER A CA 1
ATOM 1374 C C . SER A 1 169 ? -6.785 1.719 -11.066 1.00 95.69 169 SER A C 1
ATOM 1376 O O . SER A 1 169 ? -5.760 1.585 -10.401 1.00 95.69 169 SER A O 1
ATOM 1378 N N . ASP A 1 170 ? -6.810 2.463 -12.173 1.00 95.19 170 ASP A N 1
ATOM 1379 C CA . ASP A 1 170 ? -5.637 3.174 -12.695 1.00 95.19 170 ASP A CA 1
ATOM 1380 C C . ASP A 1 170 ? -5.134 4.247 -11.712 1.00 95.19 170 ASP A C 1
ATOM 1382 O O . ASP A 1 170 ? -3.928 4.365 -11.483 1.00 95.19 170 ASP A O 1
ATOM 1386 N N . ALA A 1 171 ? -6.046 4.988 -11.074 1.00 95.44 171 ALA A N 1
ATOM 1387 C CA . ALA A 1 171 ? -5.708 6.019 -10.095 1.00 95.44 171 ALA A CA 1
ATOM 1388 C C . ALA A 1 171 ? -5.022 5.461 -8.845 1.00 95.44 171 ALA A C 1
ATOM 1390 O O . ALA A 1 171 ? -4.049 6.047 -8.356 1.00 95.44 171 ALA A O 1
ATOM 1391 N N . ILE A 1 172 ? -5.520 4.337 -8.326 1.00 96.25 172 ILE A N 1
ATOM 1392 C CA . ILE A 1 172 ? -4.948 3.647 -7.167 1.00 96.25 172 ILE A CA 1
ATOM 1393 C C . ILE A 1 172 ? -3.551 3.130 -7.503 1.00 96.25 172 ILE A C 1
ATOM 1395 O O . ILE A 1 172 ? -2.618 3.352 -6.732 1.00 96.25 172 ILE A O 1
ATOM 1399 N N . VAL A 1 173 ? -3.376 2.493 -8.664 1.00 95.62 173 VAL A N 1
ATOM 1400 C CA . VAL A 1 173 ? -2.064 1.985 -9.085 1.00 95.62 173 VAL A CA 1
ATOM 1401 C C . VAL A 1 173 ? -1.067 3.120 -9.248 1.00 95.62 173 VAL A C 1
ATOM 1403 O O . VAL A 1 173 ? 0.021 3.034 -8.688 1.00 95.62 173 VAL A O 1
ATOM 1406 N N . LEU A 1 174 ? -1.435 4.189 -9.961 1.00 96.12 174 LEU A N 1
ATOM 1407 C CA . LEU A 1 174 ? -0.549 5.334 -10.156 1.00 96.12 174 LEU A CA 1
ATOM 1408 C C . LEU A 1 174 ? -0.164 5.965 -8.814 1.00 96.12 174 LEU A C 1
ATOM 1410 O O . LEU A 1 174 ? 1.005 6.258 -8.584 1.00 96.12 174 LEU A O 1
ATOM 1414 N N . THR A 1 175 ? -1.127 6.114 -7.901 1.00 95.31 175 THR A N 1
ATOM 1415 C CA . THR A 1 175 ? -0.857 6.609 -6.545 1.00 95.31 175 THR A CA 1
ATOM 1416 C C . THR A 1 175 ? 0.143 5.709 -5.820 1.00 95.31 175 THR A C 1
ATOM 1418 O O . THR A 1 175 ? 1.130 6.205 -5.287 1.00 95.31 175 THR A O 1
ATOM 1421 N N . ASN A 1 176 ? -0.052 4.388 -5.850 1.00 94.88 176 ASN A N 1
ATOM 1422 C CA . ASN A 1 176 ? 0.851 3.436 -5.204 1.00 94.88 176 ASN A CA 1
ATOM 1423 C C . ASN A 1 176 ? 2.259 3.444 -5.825 1.00 94.88 176 ASN A C 1
ATOM 1425 O O . ASN A 1 176 ? 3.239 3.376 -5.080 1.00 94.88 176 ASN A O 1
ATOM 1429 N N . ILE A 1 177 ? 2.375 3.560 -7.154 1.00 95.81 177 ILE A N 1
ATOM 1430 C CA . ILE A 1 177 ? 3.669 3.676 -7.842 1.00 95.81 177 ILE A CA 1
ATOM 1431 C C . ILE A 1 177 ? 4.405 4.931 -7.370 1.00 95.81 177 ILE A C 1
ATOM 1433 O O . ILE A 1 177 ? 5.556 4.848 -6.947 1.00 95.81 177 ILE A O 1
ATOM 1437 N N . GLU A 1 178 ? 3.746 6.087 -7.390 1.00 94.75 178 GLU A N 1
ATOM 1438 C CA . GLU A 1 178 ? 4.398 7.342 -7.023 1.00 94.75 178 GLU A CA 1
ATOM 1439 C C . GLU A 1 178 ? 4.749 7.391 -5.529 1.00 94.75 178 GLU A C 1
ATOM 1441 O O . GLU A 1 178 ? 5.858 7.786 -5.178 1.00 94.75 178 GLU A O 1
ATOM 1446 N N . THR A 1 179 ? 3.866 6.934 -4.635 1.00 91.62 179 THR A N 1
ATOM 1447 C CA . THR A 1 179 ? 4.090 7.085 -3.188 1.00 91.62 179 THR A CA 1
ATOM 1448 C C . THR A 1 179 ? 4.863 5.940 -2.535 1.00 91.62 179 THR A C 1
ATOM 1450 O O . THR A 1 179 ? 5.715 6.203 -1.693 1.00 91.62 179 THR A O 1
ATOM 1453 N N . PHE A 1 180 ? 4.573 4.671 -2.840 1.00 88.00 180 PHE A N 1
ATOM 1454 C CA . PHE A 1 180 ? 5.276 3.551 -2.190 1.00 88.00 180 PHE A CA 1
ATOM 1455 C C . PHE A 1 180 ? 6.525 3.144 -2.958 1.00 88.00 180 PHE A C 1
ATOM 1457 O O . PHE A 1 180 ? 7.592 2.981 -2.373 1.00 88.00 180 PHE A O 1
ATOM 1464 N N . ILE A 1 181 ? 6.400 2.993 -4.273 1.00 92.62 181 ILE A N 1
ATOM 1465 C CA . ILE A 1 181 ? 7.474 2.411 -5.077 1.00 92.62 181 ILE A CA 1
ATOM 1466 C C . ILE A 1 181 ? 8.566 3.449 -5.318 1.00 92.62 181 ILE A C 1
ATOM 1468 O O . ILE A 1 181 ? 9.724 3.221 -4.984 1.00 92.62 181 ILE A O 1
ATOM 1472 N N . LYS A 1 182 ? 8.207 4.620 -5.848 1.00 93.69 182 LYS A N 1
ATOM 1473 C CA . LYS A 1 182 ? 9.183 5.652 -6.213 1.00 93.69 182 LYS A CA 1
ATOM 1474 C C . LYS A 1 182 ? 9.666 6.447 -5.005 1.00 93.69 182 LYS A C 1
ATOM 1476 O O . LYS A 1 182 ? 10.871 6.563 -4.816 1.00 93.69 182 LYS A O 1
ATOM 1481 N N . GLU A 1 183 ? 8.753 6.977 -4.188 1.00 90.69 183 GLU A N 1
ATOM 1482 C CA . GLU A 1 183 ? 9.120 7.805 -3.028 1.00 90.69 183 GLU A CA 1
ATOM 1483 C C . GLU A 1 183 ? 9.652 7.003 -1.828 1.00 90.69 183 GLU A C 1
ATOM 1485 O O . GLU A 1 183 ? 10.554 7.486 -1.149 1.00 90.69 183 GLU A O 1
ATOM 1490 N N . GLN A 1 184 ? 9.102 5.816 -1.538 1.00 86.88 184 GLN A N 1
ATOM 1491 C CA . GLN A 1 184 ? 9.518 4.997 -0.382 1.00 86.88 184 GLN A CA 1
ATOM 1492 C C . GLN A 1 184 ? 10.398 3.797 -0.762 1.00 86.88 184 GLN A C 1
ATOM 1494 O O . GLN A 1 184 ? 10.804 3.046 0.118 1.00 86.88 184 GLN A O 1
ATOM 1499 N N . HIS A 1 185 ? 10.714 3.624 -2.048 1.00 90.12 185 HIS A N 1
ATOM 1500 C CA . HIS A 1 185 ? 11.614 2.581 -2.552 1.00 90.12 185 HIS A CA 1
ATOM 1501 C C . HIS A 1 185 ? 11.180 1.135 -2.243 1.00 90.12 185 HIS A C 1
ATOM 1503 O O . HIS A 1 185 ? 12.009 0.225 -2.231 1.00 90.12 185 HIS A O 1
ATOM 1509 N N . TRP A 1 186 ? 9.877 0.897 -2.050 1.00 87.44 186 TRP A N 1
ATOM 1510 C CA . TRP A 1 186 ? 9.297 -0.442 -1.878 1.00 87.44 186 TRP A CA 1
ATOM 1511 C C . TRP A 1 186 ? 9.093 -1.140 -3.232 1.00 87.44 186 TRP A C 1
ATOM 1513 O O . TRP A 1 186 ? 7.967 -1.348 -3.694 1.00 87.44 186 TRP A O 1
ATOM 1523 N N . TYR A 1 187 ? 10.195 -1.469 -3.909 1.00 92.06 187 TYR A N 1
ATOM 1524 C CA . TYR A 1 187 ? 10.167 -2.039 -5.261 1.00 92.06 187 TYR A CA 1
ATOM 1525 C C . TYR A 1 187 ? 9.619 -3.467 -5.332 1.00 92.06 187 TYR A C 1
ATOM 1527 O O . TYR A 1 187 ? 9.185 -3.884 -6.401 1.00 92.06 187 TYR A O 1
ATOM 1535 N N . GLU A 1 188 ? 9.541 -4.199 -4.218 1.00 88.38 188 GLU A N 1
ATOM 1536 C CA . GLU A 1 188 ? 8.876 -5.508 -4.137 1.00 88.38 188 GLU A CA 1
ATOM 1537 C C . GLU A 1 188 ? 7.437 -5.432 -4.644 1.00 88.38 188 GLU A C 1
ATOM 1539 O O . GLU A 1 188 ? 6.926 -6.369 -5.254 1.00 88.38 188 GLU A O 1
ATOM 1544 N N . MET A 1 189 ? 6.782 -4.284 -4.446 1.00 88.06 189 MET A N 1
ATOM 1545 C CA . MET A 1 189 ? 5.412 -4.069 -4.891 1.00 88.06 189 MET A CA 1
ATOM 1546 C C . MET A 1 189 ? 5.251 -4.123 -6.414 1.00 88.06 189 MET A C 1
ATOM 1548 O O . MET A 1 189 ? 4.131 -4.359 -6.867 1.00 88.06 189 MET A O 1
ATOM 1552 N N . LEU A 1 190 ? 6.325 -3.952 -7.200 1.00 92.62 190 LEU A N 1
ATOM 1553 C CA . LEU A 1 190 ? 6.285 -4.061 -8.664 1.00 92.62 190 LEU A CA 1
ATOM 1554 C C . LEU A 1 190 ? 5.819 -5.449 -9.125 1.00 92.62 190 LEU A C 1
ATOM 1556 O O . LEU A 1 190 ? 5.036 -5.548 -10.068 1.00 92.62 190 LEU A O 1
ATOM 1560 N N . PHE A 1 191 ? 6.195 -6.504 -8.398 1.00 89.81 191 PHE A N 1
ATOM 1561 C CA . PHE A 1 191 ? 5.762 -7.879 -8.672 1.00 89.81 191 PHE A CA 1
ATOM 1562 C C . PHE A 1 191 ? 4.273 -8.115 -8.381 1.00 89.81 191 PHE A C 1
ATOM 1564 O O . PHE A 1 191 ? 3.681 -9.064 -8.885 1.00 89.81 191 PHE A O 1
ATOM 1571 N N . TYR A 1 192 ? 3.648 -7.234 -7.597 1.00 87.25 192 TYR A N 1
ATOM 1572 C CA . TYR A 1 192 ? 2.290 -7.402 -7.077 1.00 87.25 192 TYR A CA 1
ATOM 1573 C C . TYR A 1 192 ? 1.391 -6.197 -7.383 1.00 87.25 192 TYR A C 1
ATOM 1575 O O . TYR A 1 192 ? 0.437 -5.913 -6.640 1.00 87.25 192 TYR A O 1
ATOM 1583 N N . LEU A 1 193 ? 1.693 -5.450 -8.452 1.00 88.31 193 LEU A N 1
ATOM 1584 C CA . LEU A 1 193 ? 0.914 -4.274 -8.847 1.00 88.31 193 LEU A CA 1
ATOM 1585 C C . LEU A 1 193 ? -0.530 -4.621 -9.205 1.00 88.31 193 LEU A C 1
ATOM 1587 O O . LEU A 1 193 ? -1.422 -3.817 -8.939 1.00 88.31 193 LEU A O 1
ATOM 1591 N N . GLU A 1 194 ? -0.782 -5.822 -9.723 1.00 87.56 194 GLU A N 1
ATOM 1592 C CA . GLU A 1 194 ? -2.138 -6.276 -10.039 1.00 87.56 194 GLU A CA 1
ATOM 1593 C C . GLU A 1 194 ? -3.073 -6.307 -8.818 1.00 87.56 194 GLU A C 1
ATOM 1595 O O . GLU A 1 194 ? -4.274 -6.093 -8.965 1.00 87.56 194 GLU A O 1
ATOM 1600 N N . LEU A 1 195 ? -2.551 -6.480 -7.597 1.00 86.00 195 LEU A N 1
ATOM 1601 C CA . LEU A 1 195 ? -3.357 -6.385 -6.370 1.00 86.00 195 LEU A CA 1
ATOM 1602 C C . LEU A 1 195 ? -3.854 -4.952 -6.108 1.00 86.00 195 LEU A C 1
ATOM 1604 O O . LEU A 1 195 ? -4.856 -4.754 -5.431 1.00 86.00 195 LEU A O 1
ATOM 1608 N N . SER A 1 196 ? -3.186 -3.939 -6.669 1.00 89.19 196 SER A N 1
ATOM 1609 C CA . SER A 1 196 ? -3.650 -2.546 -6.625 1.00 89.19 196 SER A CA 1
ATOM 1610 C C . SER A 1 196 ? -4.730 -2.246 -7.675 1.00 89.19 196 SER A C 1
ATOM 1612 O O . SER A 1 196 ? -5.297 -1.161 -7.647 1.00 89.19 196 SER A O 1
ATOM 1614 N N . GLN A 1 197 ? -5.004 -3.168 -8.608 1.00 90.75 197 GLN A N 1
ATOM 1615 C CA . GLN A 1 197 ? -5.958 -2.970 -9.713 1.00 90.75 197 GLN A CA 1
ATOM 1616 C C . GLN A 1 197 ? -7.330 -3.587 -9.465 1.00 90.75 197 GLN A C 1
ATOM 1618 O O . GLN A 1 197 ? -8.269 -3.263 -10.189 1.00 90.75 197 GLN A O 1
ATOM 1623 N N . LYS A 1 198 ? -7.443 -4.490 -8.488 1.00 94.12 198 LYS A N 1
ATOM 1624 C CA . LYS A 1 198 ? -8.632 -5.315 -8.271 1.00 94.12 198 LYS A CA 1
ATOM 1625 C C . LYS A 1 198 ? -8.985 -5.442 -6.796 1.00 94.12 198 LYS A C 1
ATOM 1627 O O . LYS A 1 198 ? -8.142 -5.252 -5.919 1.00 94.12 198 LYS A O 1
ATOM 1632 N N . GLY A 1 199 ? -10.231 -5.826 -6.551 1.00 94.31 199 GLY A N 1
ATOM 1633 C CA . GLY A 1 199 ? -10.730 -6.182 -5.230 1.00 94.31 199 GLY A CA 1
ATOM 1634 C C . GLY A 1 199 ? -11.202 -4.987 -4.410 1.00 94.31 199 GLY A C 1
ATOM 1635 O O . GLY A 1 199 ? -11.587 -3.944 -4.949 1.00 94.31 199 GLY A O 1
ATOM 1636 N N . GLN A 1 200 ? -11.206 -5.178 -3.091 1.00 96.75 200 GLN A N 1
ATOM 1637 C CA . GLN A 1 200 ? -11.818 -4.256 -2.148 1.00 96.75 200 GLN A CA 1
ATOM 1638 C C . GLN A 1 200 ? -10.814 -3.209 -1.667 1.00 96.75 200 GLN A C 1
ATOM 1640 O O . GLN A 1 200 ? -9.793 -3.544 -1.072 1.00 96.75 200 GLN A O 1
ATOM 1645 N N . HIS A 1 201 ? -11.127 -1.931 -1.870 1.00 97.62 201 HIS A N 1
ATOM 1646 C CA . HIS A 1 201 ? -10.280 -0.822 -1.429 1.00 97.62 201 HIS A CA 1
ATOM 1647 C C . HIS A 1 201 ? -11.073 0.195 -0.624 1.00 97.62 201 HIS A C 1
ATOM 1649 O O . HIS A 1 201 ? -12.200 0.550 -0.970 1.00 97.62 201 HIS A O 1
ATOM 1655 N N . PHE A 1 202 ? -10.457 0.691 0.442 1.00 98.12 202 PHE A N 1
ATOM 1656 C CA . PHE A 1 202 ? -10.839 1.957 1.046 1.00 98.12 202 PHE A CA 1
ATOM 1657 C C . PHE A 1 202 ? -10.293 3.095 0.188 1.00 98.12 202 PHE A C 1
ATOM 1659 O O . PHE A 1 202 ? -9.126 3.069 -0.191 1.00 98.12 202 PHE A O 1
ATOM 1666 N N . VAL A 1 203 ? -11.112 4.108 -0.076 1.00 97.69 203 VAL A N 1
ATOM 1667 C CA . VAL A 1 203 ? -10.731 5.291 -0.850 1.00 97.69 203 VAL A CA 1
ATOM 1668 C C . VAL A 1 203 ? -11.168 6.534 -0.087 1.00 97.69 203 VAL A C 1
ATOM 1670 O O . VAL A 1 203 ? -12.324 6.645 0.318 1.00 97.69 203 VAL A O 1
ATOM 1673 N N . MET A 1 204 ? -10.245 7.479 0.100 1.00 97.50 204 MET A N 1
ATOM 1674 C CA . MET A 1 204 ? -10.522 8.806 0.647 1.00 97.50 204 MET A CA 1
ATOM 1675 C C . MET A 1 204 ? -10.328 9.861 -0.435 1.00 97.50 204 MET A C 1
ATOM 1677 O O . MET A 1 204 ? -9.274 9.952 -1.076 1.00 97.50 204 MET A O 1
ATOM 1681 N N . LEU A 1 205 ? -11.343 10.697 -0.594 1.00 96.31 205 LEU A N 1
ATOM 1682 C CA . LEU A 1 205 ? -11.417 11.719 -1.622 1.00 96.31 205 LEU A CA 1
ATOM 1683 C C . LEU A 1 205 ? -11.463 13.100 -0.973 1.00 96.31 205 LEU A C 1
ATOM 1685 O O . LEU A 1 205 ? -12.030 13.267 0.108 1.00 96.31 205 LEU A O 1
ATOM 1689 N N . GLN A 1 206 ? -10.895 14.087 -1.658 1.00 95.62 206 GLN A N 1
ATOM 1690 C CA . GLN A 1 206 ? -11.073 15.498 -1.345 1.00 95.62 206 GLN A CA 1
ATOM 1691 C C . GLN A 1 206 ? -11.608 16.231 -2.576 1.00 95.62 206 GLN A C 1
ATOM 1693 O O . GLN A 1 206 ? -11.036 16.105 -3.660 1.00 95.62 206 GLN A O 1
ATOM 1698 N N . GLY A 1 207 ? -12.681 17.007 -2.410 1.00 93.31 207 GLY A N 1
ATOM 1699 C CA . GLY A 1 207 ? -13.160 17.910 -3.458 1.00 93.31 207 GLY A CA 1
ATOM 1700 C C . GLY A 1 207 ? -12.207 19.089 -3.656 1.00 93.31 207 GLY A C 1
ATOM 1701 O O . GLY A 1 207 ? -11.837 19.759 -2.686 1.00 93.31 207 GLY A O 1
ATOM 1702 N N . ASP A 1 208 ? -11.804 19.352 -4.897 1.00 88.38 208 ASP A N 1
ATOM 1703 C CA . ASP A 1 208 ? -11.050 20.558 -5.246 1.00 88.38 208 ASP A CA 1
ATOM 1704 C C . ASP A 1 208 ? -11.957 21.803 -5.362 1.00 88.38 208 ASP A C 1
ATOM 1706 O O . ASP A 1 208 ? -13.163 21.750 -5.114 1.00 88.38 208 ASP A O 1
ATOM 1710 N N . GLU A 1 209 ? -11.380 22.957 -5.714 1.00 86.94 209 GLU A N 1
ATOM 1711 C CA . GLU A 1 209 ? -12.136 24.211 -5.880 1.00 86.94 209 GLU A CA 1
ATOM 1712 C C . GLU A 1 209 ? -13.202 24.131 -6.986 1.00 86.94 209 GLU A C 1
ATOM 1714 O O . GLU A 1 209 ? -14.204 24.841 -6.924 1.00 86.94 209 GLU A O 1
ATOM 1719 N N . SER A 1 210 ? -13.004 23.251 -7.970 1.00 85.31 210 SER A N 1
ATOM 1720 C CA . SER A 1 210 ? -13.950 22.983 -9.060 1.00 85.31 210 SER A CA 1
ATOM 1721 C C . SER A 1 210 ? -14.957 21.880 -8.706 1.00 85.31 210 SER A C 1
ATOM 1723 O O . SER A 1 210 ? -15.812 21.546 -9.523 1.00 85.31 210 SER A O 1
ATOM 1725 N N . GLY A 1 211 ? -14.874 21.319 -7.496 1.00 86.75 211 GLY A N 1
ATOM 1726 C CA . GLY A 1 211 ? -15.713 20.224 -7.025 1.00 86.75 211 GLY A CA 1
ATOM 1727 C C . GLY A 1 211 ? -15.324 18.851 -7.576 1.00 86.75 211 GLY A C 1
ATOM 1728 O O . GLY A 1 211 ? -16.091 17.905 -7.408 1.00 86.75 211 GLY A O 1
ATOM 1729 N N . LEU A 1 212 ? -14.165 18.700 -8.226 1.00 91.50 212 LEU A N 1
ATOM 1730 C CA . LEU A 1 212 ? -13.693 17.404 -8.715 1.00 91.50 212 LEU A CA 1
ATOM 173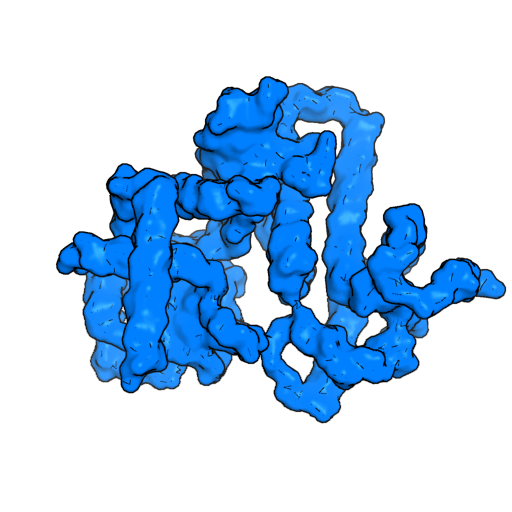1 C C . LEU A 1 212 ? -13.103 16.592 -7.562 1.00 91.50 212 LEU A C 1
ATOM 1733 O O . LEU A 1 212 ? -12.313 17.095 -6.758 1.00 91.50 212 LEU A O 1
ATOM 1737 N N . ALA A 1 213 ? -13.476 15.316 -7.480 1.00 94.00 213 ALA A N 1
ATOM 1738 C CA . ALA A 1 213 ? -12.987 14.426 -6.441 1.00 94.00 213 ALA A CA 1
ATOM 1739 C C . ALA A 1 213 ? -11.562 13.954 -6.757 1.00 94.00 213 ALA A C 1
ATOM 1741 O O . ALA A 1 213 ? -11.320 13.233 -7.730 1.00 94.00 213 ALA A O 1
ATOM 1742 N N . THR A 1 214 ? -10.621 14.340 -5.899 1.00 95.06 214 THR A N 1
ATOM 1743 C CA . THR A 1 214 ? -9.226 13.902 -5.960 1.00 95.06 214 THR A CA 1
ATOM 1744 C C . THR A 1 214 ? -8.971 12.814 -4.932 1.00 95.06 214 THR A C 1
ATOM 1746 O O . THR A 1 214 ? -9.264 12.997 -3.750 1.00 95.06 214 THR A O 1
ATOM 1749 N N . ILE A 1 215 ? -8.389 11.692 -5.356 1.00 95.81 215 ILE A N 1
ATOM 1750 C CA . ILE A 1 215 ? -7.943 10.639 -4.441 1.00 95.81 215 ILE A CA 1
ATOM 1751 C C . ILE A 1 215 ? -6.763 11.159 -3.625 1.00 95.81 215 ILE A C 1
ATOM 1753 O O . ILE A 1 215 ? -5.718 11.509 -4.173 1.00 95.81 215 ILE A O 1
ATOM 1757 N N . THR A 1 216 ? -6.956 11.188 -2.307 1.00 95.38 216 THR A N 1
ATOM 1758 C CA . THR A 1 216 ? -5.962 11.629 -1.313 1.00 95.38 216 THR A CA 1
ATOM 1759 C C . THR A 1 216 ? -5.404 10.470 -0.496 1.00 95.38 216 THR A C 1
ATOM 1761 O O . THR A 1 216 ? -4.343 10.595 0.114 1.00 95.38 216 THR A O 1
ATOM 1764 N N . SER A 1 217 ? -6.107 9.335 -0.455 1.00 96.44 217 SER A N 1
ATOM 1765 C CA . SER A 1 217 ? -5.623 8.110 0.173 1.00 96.44 217 SER A CA 1
ATOM 1766 C C . SER A 1 217 ? -6.369 6.887 -0.348 1.00 96.44 217 SER A C 1
ATOM 1768 O O . SER A 1 217 ? -7.548 6.975 -0.692 1.00 96.44 217 SER A O 1
ATOM 1770 N N . THR A 1 218 ? -5.683 5.748 -0.381 1.00 96.81 218 THR A N 1
ATOM 1771 C CA . THR A 1 218 ? -6.278 4.440 -0.649 1.00 96.81 218 THR A CA 1
ATOM 1772 C C . THR A 1 218 ? -5.631 3.370 0.231 1.00 96.81 218 THR A C 1
ATOM 1774 O O . THR A 1 218 ? -4.509 3.554 0.707 1.00 96.81 218 THR A O 1
ATOM 1777 N N . ALA A 1 219 ? -6.349 2.279 0.490 1.00 96.81 219 ALA A N 1
ATOM 1778 C CA . ALA A 1 219 ? -5.808 1.078 1.115 1.00 96.81 219 ALA A CA 1
ATOM 1779 C C . ALA A 1 219 ? -6.524 -0.171 0.604 1.00 96.81 219 ALA A C 1
ATOM 1781 O O . ALA A 1 219 ? -7.754 -0.195 0.520 1.00 96.81 219 ALA A O 1
ATOM 1782 N N . LEU A 1 220 ? -5.754 -1.225 0.342 1.00 96.44 220 LEU A N 1
ATOM 1783 C CA . LEU A 1 220 ? -6.281 -2.541 0.004 1.00 96.44 220 LEU A CA 1
ATOM 1784 C C . LEU A 1 220 ? -6.830 -3.198 1.276 1.00 96.44 220 LEU A C 1
ATOM 1786 O O . LEU A 1 220 ? -6.146 -3.229 2.299 1.00 96.44 220 LEU A O 1
ATOM 1790 N N . ILE A 1 221 ? -8.054 -3.720 1.206 1.00 97.38 221 ILE A N 1
ATOM 1791 C CA . ILE A 1 221 ? -8.692 -4.479 2.285 1.00 97.38 221 ILE A CA 1
ATOM 1792 C C . ILE A 1 221 ? -8.905 -5.908 1.795 1.00 97.38 221 ILE A C 1
ATOM 1794 O O . ILE A 1 221 ? -9.561 -6.126 0.778 1.00 97.38 221 ILE A O 1
ATOM 1798 N N . GLN A 1 222 ? -8.401 -6.886 2.540 1.00 96.25 222 GLN A N 1
ATOM 1799 C CA . GLN A 1 222 ? -8.561 -8.302 2.214 1.00 96.25 222 GLN A CA 1
ATOM 1800 C C . GLN A 1 222 ? -9.262 -9.026 3.358 1.00 96.25 222 GLN A C 1
ATOM 1802 O O . GLN A 1 222 ? -8.788 -9.006 4.490 1.00 96.25 222 GLN A O 1
ATOM 1807 N N . GLY A 1 223 ? -10.392 -9.674 3.073 1.00 96.31 223 GLY A N 1
ATOM 1808 C CA . GLY A 1 223 ? -11.038 -10.579 4.020 1.00 96.31 223 GLY A CA 1
ATOM 1809 C C . GLY A 1 223 ? -10.263 -11.889 4.180 1.00 96.31 223 GLY A C 1
ATOM 1810 O O . GLY A 1 223 ? -9.322 -12.180 3.431 1.00 96.31 223 GLY A O 1
ATOM 1811 N N . TRP A 1 224 ? -10.654 -12.686 5.175 1.00 96.38 224 TRP A N 1
ATOM 1812 C CA . TRP A 1 224 ? -10.019 -13.972 5.488 1.00 96.38 224 TRP A CA 1
ATOM 1813 C C . TRP A 1 224 ? -10.087 -14.991 4.342 1.00 96.38 224 TRP A C 1
ATOM 1815 O O . TRP A 1 224 ? -9.227 -15.863 4.200 1.00 96.38 224 TRP A O 1
ATOM 1825 N N . GLU A 1 225 ? -11.101 -14.892 3.487 1.00 94.75 225 GLU A N 1
ATOM 1826 C CA . GLU A 1 225 ? -11.237 -15.720 2.291 1.00 94.75 225 GLU A CA 1
ATOM 1827 C C . GLU A 1 225 ? -10.077 -15.537 1.300 1.00 94.75 225 GLU A C 1
ATOM 1829 O O . GLU A 1 225 ? -9.808 -16.439 0.512 1.00 94.75 225 GLU A O 1
ATOM 1834 N N . LEU A 1 226 ? -9.359 -14.410 1.380 1.00 93.44 226 LEU A N 1
ATOM 1835 C CA . LEU A 1 226 ? -8.166 -14.101 0.588 1.00 93.44 226 LEU A CA 1
ATOM 1836 C C . LEU A 1 226 ? -6.867 -14.197 1.406 1.00 93.44 226 LEU A C 1
ATOM 1838 O O . LEU A 1 226 ? -5.864 -13.608 0.998 1.00 93.44 226 LEU A O 1
ATOM 1842 N N . ARG A 1 227 ? -6.866 -14.912 2.543 1.00 93.38 227 ARG A N 1
ATOM 1843 C CA . ARG A 1 227 ? -5.708 -15.004 3.459 1.00 93.38 227 ARG A CA 1
ATOM 1844 C C . ARG A 1 227 ? -4.421 -15.518 2.818 1.00 93.38 227 ARG A C 1
ATOM 1846 O O . ARG A 1 227 ? -3.346 -15.149 3.264 1.00 93.38 227 ARG A O 1
ATOM 1853 N N . ASP A 1 228 ? -4.522 -16.326 1.764 1.00 90.88 228 ASP A N 1
ATOM 1854 C CA . ASP A 1 228 ? -3.348 -16.846 1.051 1.00 90.88 228 ASP A CA 1
ATOM 1855 C C . ASP A 1 228 ? -2.559 -15.718 0.355 1.00 90.88 228 ASP A C 1
ATOM 1857 O O . ASP A 1 228 ? -1.395 -15.891 0.016 1.00 90.88 228 ASP A O 1
ATOM 1861 N N . ASN A 1 229 ? -3.187 -14.551 0.174 1.00 88.81 229 ASN A N 1
ATOM 1862 C CA . ASN A 1 229 ? -2.570 -13.336 -0.352 1.00 88.81 229 ASN A CA 1
ATOM 1863 C C . ASN A 1 229 ? -2.246 -12.309 0.750 1.00 88.81 229 ASN A C 1
ATOM 1865 O O . ASN A 1 229 ? -1.994 -11.150 0.418 1.00 88.81 229 ASN A O 1
ATOM 1869 N N . TRP A 1 230 ? -2.358 -12.662 2.036 1.00 92.31 230 TRP A N 1
ATOM 1870 C CA . TRP A 1 230 ? -2.076 -11.725 3.125 1.00 92.31 230 TRP A CA 1
ATOM 1871 C C . TRP A 1 230 ? -0.577 -11.605 3.364 1.00 92.31 230 TRP A C 1
ATOM 1873 O O . TRP A 1 230 ? 0.111 -12.610 3.550 1.00 92.31 230 TRP A O 1
ATOM 1883 N N . LEU A 1 231 ? -0.075 -10.372 3.446 1.00 90.12 231 LEU A N 1
ATOM 1884 C CA . LEU A 1 231 ? 1.350 -10.143 3.703 1.00 90.12 231 LEU A CA 1
ATOM 1885 C C . LEU A 1 231 ? 1.751 -10.552 5.116 1.00 90.12 231 LEU A C 1
ATOM 1887 O O . LEU A 1 231 ? 2.895 -10.935 5.328 1.00 90.12 231 LEU A O 1
ATOM 1891 N N . THR A 1 232 ? 0.829 -10.523 6.081 1.00 92.38 232 THR A N 1
ATOM 1892 C CA . THR A 1 232 ? 1.083 -11.025 7.437 1.00 92.38 232 THR A CA 1
ATOM 1893 C C . THR A 1 232 ? 1.641 -12.446 7.391 1.00 92.38 232 THR A C 1
ATOM 1895 O O . THR A 1 232 ? 2.575 -12.740 8.132 1.00 92.38 232 THR A O 1
ATOM 1898 N N . PHE A 1 233 ? 1.120 -13.306 6.514 1.00 92.56 233 PHE A N 1
ATOM 1899 C CA . PHE A 1 233 ? 1.514 -14.714 6.435 1.00 92.56 233 PHE A CA 1
ATOM 1900 C C . PHE A 1 233 ? 2.528 -15.008 5.324 1.00 92.56 233 PHE A C 1
ATOM 1902 O O . PHE A 1 233 ? 2.844 -16.168 5.073 1.00 92.56 233 PHE A O 1
ATOM 1909 N N . ASP A 1 234 ? 3.047 -13.982 4.651 1.00 90.19 234 ASP A N 1
ATOM 1910 C CA . ASP A 1 234 ? 4.055 -14.170 3.615 1.00 90.19 234 ASP A CA 1
ATOM 1911 C C . ASP A 1 234 ? 5.417 -14.556 4.241 1.00 90.19 234 ASP A C 1
ATOM 1913 O O . ASP A 1 234 ? 5.792 -14.004 5.286 1.00 90.19 234 ASP A O 1
ATOM 1917 N N . PRO A 1 235 ? 6.203 -15.463 3.621 1.00 88.31 235 PRO A N 1
ATOM 1918 C CA . PRO A 1 235 ? 7.506 -15.881 4.141 1.00 88.31 235 PRO A CA 1
ATOM 1919 C C . PRO A 1 235 ? 8.475 -14.729 4.443 1.00 88.31 235 PRO A C 1
ATOM 1921 O O . PRO A 1 235 ? 9.253 -14.814 5.399 1.00 88.31 235 PRO A O 1
ATOM 1924 N N . PHE A 1 236 ? 8.418 -13.627 3.686 1.00 84.88 236 PHE A N 1
ATOM 1925 C CA . PHE A 1 236 ? 9.212 -12.430 3.962 1.00 84.88 236 PHE A CA 1
ATOM 1926 C C . PHE A 1 236 ? 8.884 -11.833 5.338 1.00 84.88 236 PHE A C 1
ATOM 1928 O O . PHE A 1 236 ? 9.782 -11.376 6.047 1.00 84.88 236 PHE A O 1
ATOM 1935 N N . PHE A 1 237 ? 7.622 -11.895 5.764 1.00 89.44 237 PHE A N 1
ATOM 1936 C CA . PHE A 1 237 ? 7.145 -11.375 7.047 1.00 89.44 237 PHE A CA 1
ATOM 1937 C C . PHE A 1 237 ? 7.130 -12.416 8.180 1.00 89.44 237 PHE A C 1
ATOM 1939 O O . PHE A 1 237 ? 6.745 -12.087 9.304 1.00 89.44 237 PHE A O 1
ATOM 1946 N N . GLN A 1 238 ? 7.560 -13.655 7.914 1.00 90.56 238 GLN A N 1
ATOM 1947 C CA . GLN A 1 238 ? 7.578 -14.762 8.883 1.00 90.56 238 GLN A CA 1
ATOM 1948 C C . GLN A 1 238 ? 8.973 -15.346 9.157 1.00 90.56 238 GLN A C 1
ATOM 1950 O O . GLN A 1 238 ? 9.118 -16.319 9.899 1.00 90.56 238 GLN A O 1
ATOM 1955 N N . ASN A 1 239 ? 10.017 -14.763 8.569 1.00 88.94 239 ASN A N 1
ATOM 1956 C CA . ASN A 1 239 ? 11.384 -15.248 8.727 1.00 88.94 239 ASN A CA 1
ATOM 1957 C C . ASN A 1 239 ? 11.948 -15.013 10.152 1.00 88.94 239 ASN A C 1
ATOM 1959 O O . ASN A 1 239 ? 11.397 -14.260 10.956 1.00 88.94 239 ASN A O 1
ATOM 1963 N N . SER A 1 240 ? 13.098 -15.624 10.454 1.00 89.62 240 SER A N 1
ATOM 1964 C CA . SER A 1 240 ? 13.730 -15.622 11.787 1.00 89.62 240 SER A CA 1
ATOM 1965 C C . SER A 1 240 ? 14.202 -14.257 12.309 1.00 89.62 240 SER A C 1
ATOM 1967 O O . SER A 1 240 ? 14.613 -14.159 13.464 1.00 89.62 240 SER A O 1
ATOM 1969 N N . ARG A 1 241 ? 14.170 -13.202 11.490 1.00 90.62 241 ARG A N 1
ATOM 1970 C CA . ARG A 1 241 ? 14.553 -11.836 11.883 1.00 90.62 241 ARG A CA 1
ATOM 1971 C C . ARG A 1 241 ? 13.414 -11.068 12.536 1.00 90.62 241 ARG A C 1
ATOM 1973 O O . ARG A 1 241 ? 13.678 -10.077 13.217 1.00 90.62 241 ARG A O 1
ATOM 1980 N N . TRP A 1 242 ? 12.177 -11.514 12.340 1.00 93.50 242 TRP A N 1
ATOM 1981 C CA . TRP A 1 242 ? 11.017 -10.950 13.011 1.00 93.50 242 TRP A CA 1
ATOM 1982 C C . TRP A 1 242 ? 11.021 -11.351 14.479 1.00 93.50 242 TRP A C 1
ATOM 1984 O O . TRP A 1 242 ? 10.914 -12.527 14.829 1.00 93.50 242 TRP A O 1
ATOM 1994 N N . GLN A 1 243 ? 11.138 -10.350 15.345 1.00 94.25 243 GLN A N 1
ATOM 1995 C CA . GLN A 1 243 ? 11.099 -10.538 16.788 1.00 94.25 243 GLN A CA 1
ATOM 1996 C C . GLN A 1 243 ? 9.651 -10.569 17.253 1.00 94.25 243 GLN A C 1
ATOM 1998 O O . GLN A 1 243 ? 8.835 -9.762 16.806 1.00 94.25 243 GLN A O 1
ATOM 2003 N N . VAL A 1 244 ? 9.339 -11.487 18.162 1.00 94.19 244 VAL A N 1
ATOM 2004 C CA . VAL A 1 244 ? 8.003 -11.607 18.744 1.00 94.19 244 VAL A CA 1
ATOM 2005 C C . VAL A 1 244 ? 7.833 -10.586 19.869 1.00 94.19 244 VAL A C 1
ATOM 2007 O O . VAL A 1 244 ? 8.639 -10.531 20.793 1.00 94.19 244 VAL A O 1
ATOM 2010 N N . ASP A 1 245 ? 6.756 -9.805 19.820 1.00 92.75 245 ASP A N 1
ATOM 2011 C CA . ASP A 1 245 ? 6.351 -8.861 20.865 1.00 92.75 245 ASP A CA 1
ATOM 2012 C C . ASP A 1 245 ? 4.926 -9.175 21.334 1.00 92.75 245 ASP A C 1
ATOM 2014 O O . ASP A 1 245 ? 3.971 -8.447 21.055 1.00 92.75 245 ASP A O 1
ATOM 2018 N N . VAL A 1 246 ? 4.771 -10.269 22.077 1.00 90.56 246 VAL A N 1
ATOM 2019 C CA . VAL A 1 246 ? 3.499 -10.641 22.704 1.00 90.56 246 VAL A CA 1
ATOM 2020 C C . VAL A 1 246 ? 3.669 -10.909 24.192 1.00 90.56 246 VAL A C 1
ATOM 2022 O O . VAL A 1 246 ? 4.720 -11.331 24.662 1.00 90.56 246 VAL A O 1
ATOM 2025 N N . ASN A 1 247 ? 2.615 -10.630 24.954 1.00 90.38 247 ASN A N 1
ATOM 2026 C CA . ASN A 1 247 ? 2.532 -10.947 26.373 1.00 90.38 247 ASN A CA 1
ATOM 2027 C C . ASN A 1 247 ? 1.082 -11.267 26.744 1.00 90.38 247 ASN A C 1
ATOM 2029 O O . ASN A 1 247 ? 0.150 -10.968 25.994 1.00 90.38 247 ASN A O 1
ATOM 2033 N N . GLU A 1 248 ? 0.880 -11.829 27.931 1.00 89.69 248 GLU A N 1
ATOM 2034 C CA . GLU A 1 248 ? -0.439 -12.266 28.390 1.00 89.69 248 GLU A CA 1
ATOM 2035 C C . GLU A 1 248 ? -1.473 -11.122 28.430 1.00 89.69 248 GLU A C 1
ATOM 2037 O O . GLU A 1 248 ? -2.649 -11.345 28.154 1.00 89.69 248 GLU A O 1
ATOM 2042 N N . LYS A 1 249 ? -1.064 -9.868 28.682 1.00 90.44 249 LYS A N 1
ATOM 2043 C CA . LYS A 1 249 ? -1.975 -8.708 28.614 1.00 90.44 249 LYS A CA 1
ATOM 2044 C C . LYS A 1 249 ? -2.491 -8.480 27.188 1.00 90.44 249 LYS A C 1
ATOM 2046 O O . LYS A 1 249 ? -3.681 -8.235 27.006 1.00 90.44 249 LYS A O 1
ATOM 2051 N N . LYS A 1 250 ? -1.613 -8.563 26.184 1.00 92.19 250 LYS A N 1
ATOM 2052 C CA . LYS A 1 250 ? -1.985 -8.448 24.765 1.00 92.19 250 LYS A CA 1
ATOM 2053 C C . LYS A 1 250 ? -2.885 -9.607 24.331 1.00 92.19 250 LYS A C 1
ATOM 2055 O O . LYS A 1 250 ? -3.897 -9.365 23.685 1.00 92.19 250 LYS A O 1
ATOM 2060 N N . LEU A 1 251 ? -2.577 -10.838 24.745 1.00 92.25 251 LEU A N 1
ATOM 2061 C CA . LEU A 1 251 ? -3.412 -12.001 24.420 1.00 92.25 251 LEU A CA 1
ATOM 2062 C C . LEU A 1 251 ? -4.798 -11.927 25.068 1.00 92.25 251 LEU A C 1
ATOM 2064 O O . LEU A 1 251 ? -5.794 -12.201 24.406 1.00 92.25 251 LEU A O 1
ATOM 2068 N N . ASN A 1 252 ? -4.884 -11.476 26.324 1.00 91.88 252 ASN A N 1
ATOM 2069 C CA . ASN A 1 252 ? -6.166 -11.201 26.977 1.00 91.88 252 ASN A CA 1
ATOM 2070 C C . ASN A 1 252 ? -7.013 -10.212 26.169 1.00 91.88 252 ASN A C 1
ATOM 2072 O O . ASN A 1 252 ? -8.211 -10.428 26.013 1.00 91.88 252 ASN A O 1
ATOM 2076 N N . ALA A 1 253 ? -6.400 -9.154 25.634 1.00 92.81 253 ALA A N 1
ATOM 2077 C CA . ALA A 1 253 ? -7.110 -8.194 24.797 1.00 92.81 253 ALA A CA 1
ATOM 2078 C C . ALA A 1 253 ? -7.633 -8.815 23.496 1.00 92.81 253 ALA A C 1
ATOM 2080 O O . ALA A 1 253 ? -8.764 -8.540 23.107 1.00 92.81 253 ALA A O 1
ATOM 2081 N N . LEU A 1 254 ? -6.856 -9.702 22.869 1.00 94.25 254 LEU A N 1
ATOM 2082 C CA . LEU A 1 254 ? -7.301 -10.439 21.685 1.00 94.25 254 LEU A CA 1
ATOM 2083 C C . LEU A 1 254 ? -8.470 -11.377 21.998 1.00 94.25 254 LEU A C 1
ATOM 2085 O O . LEU A 1 254 ? -9.456 -11.367 21.269 1.00 94.25 254 LEU A O 1
ATOM 2089 N N . ARG A 1 255 ? -8.428 -12.118 23.108 1.00 93.81 255 ARG A N 1
ATOM 2090 C CA . ARG A 1 255 ? -9.546 -12.983 23.527 1.00 93.81 255 ARG A CA 1
ATOM 2091 C C . ARG A 1 255 ? -10.817 -12.196 23.843 1.00 93.81 255 ARG A C 1
ATOM 2093 O O . ARG A 1 255 ? -11.904 -12.584 23.433 1.00 93.81 255 ARG A O 1
ATOM 2100 N N . GLN A 1 256 ? -10.684 -11.044 24.504 1.00 93.56 256 GLN A N 1
ATOM 2101 C CA . GLN A 1 256 ? -11.819 -10.174 24.846 1.00 93.56 256 GLN A CA 1
ATOM 2102 C C . GLN A 1 256 ? -12.559 -9.614 23.625 1.00 93.56 256 GLN A C 1
ATOM 2104 O O . GLN A 1 256 ? -13.690 -9.154 23.768 1.00 93.56 256 GLN A O 1
ATOM 2109 N N . THR A 1 257 ? -11.961 -9.668 22.431 1.00 93.75 257 THR A N 1
ATOM 2110 C CA . THR A 1 257 ? -12.665 -9.302 21.195 1.00 93.75 257 THR A CA 1
ATOM 2111 C C . THR A 1 257 ? -13.743 -10.311 20.795 1.00 93.75 257 THR A C 1
ATOM 2113 O O . THR A 1 257 ? -14.646 -9.950 20.049 1.00 93.75 257 THR A O 1
ATOM 2116 N N . GLY A 1 258 ? -13.660 -11.561 21.269 1.00 94.06 258 GLY A N 1
ATOM 2117 C CA . GLY A 1 258 ? -14.520 -12.660 20.822 1.00 94.06 258 GLY A CA 1
ATOM 2118 C C . GLY A 1 258 ? -14.150 -13.239 19.450 1.00 94.06 258 GLY A C 1
ATOM 2119 O O . GLY A 1 258 ? -14.807 -14.169 18.998 1.00 94.06 258 GLY A O 1
ATOM 2120 N N . VAL A 1 259 ? -13.099 -12.726 18.800 1.00 96.75 259 VAL A N 1
ATOM 2121 C CA . VAL A 1 259 ? -12.600 -13.221 17.505 1.00 96.75 259 VAL A CA 1
ATOM 2122 C C . VAL A 1 259 ? -11.740 -14.476 17.668 1.00 96.75 259 VAL A C 1
ATOM 2124 O O . VAL A 1 259 ? -11.749 -15.354 16.806 1.00 96.75 259 VAL A O 1
ATOM 2127 N N . PHE A 1 260 ? -11.017 -14.576 18.784 1.00 96.06 260 PHE A N 1
ATOM 2128 C CA . PHE A 1 260 ? -10.164 -15.711 19.130 1.00 96.06 260 PHE A CA 1
ATOM 2129 C C . PHE A 1 260 ? -10.721 -16.454 20.347 1.00 96.06 260 PHE A C 1
ATOM 2131 O O . PHE A 1 260 ? -11.266 -15.840 21.265 1.00 96.06 260 PHE A O 1
ATOM 2138 N N . SER A 1 261 ? -10.559 -17.775 20.364 1.00 94.25 261 SER A N 1
ATOM 2139 C CA . SER A 1 261 ? -10.944 -18.636 21.485 1.00 94.25 261 SER A CA 1
ATOM 2140 C C . SER A 1 261 ? -10.021 -18.484 22.700 1.00 94.25 261 SER A C 1
ATOM 2142 O O . SER A 1 261 ? -8.875 -18.041 22.596 1.00 94.25 261 SER A O 1
ATOM 2144 N N . ASP A 1 262 ? -10.491 -18.955 23.859 1.00 90.19 262 ASP A N 1
ATOM 2145 C CA . ASP A 1 262 ? -9.715 -18.962 25.107 1.00 90.19 262 ASP A CA 1
ATOM 2146 C C . ASP A 1 262 ? -8.456 -19.847 25.066 1.00 90.19 262 ASP A C 1
ATOM 2148 O O . ASP A 1 262 ? -7.587 -19.732 25.931 1.00 90.19 262 ASP A O 1
ATOM 2152 N N . ALA A 1 263 ? -8.319 -20.695 24.040 1.00 89.31 263 ALA A N 1
ATOM 2153 C CA . ALA A 1 263 ? -7.118 -21.492 23.806 1.00 89.31 263 ALA A CA 1
ATOM 2154 C C . ALA A 1 263 ? -5.903 -20.638 23.395 1.00 89.31 263 ALA A C 1
ATOM 2156 O O . ALA A 1 263 ? -4.762 -21.073 23.583 1.00 89.31 263 ALA A O 1
ATOM 2157 N N . LEU A 1 264 ? -6.120 -19.413 22.892 1.00 87.75 264 LEU A N 1
ATOM 2158 C CA . LEU A 1 264 ? -5.047 -18.453 22.636 1.00 87.75 264 LEU A CA 1
ATOM 2159 C C . LEU A 1 264 ? -4.452 -18.018 23.970 1.00 87.75 264 LEU A C 1
ATOM 2161 O O . LEU A 1 264 ? -4.963 -17.099 24.597 1.00 87.75 264 LEU A O 1
ATOM 2165 N N . SER A 1 265 ? -3.387 -18.661 24.431 1.00 80.31 265 SER A N 1
ATOM 2166 C CA . SER A 1 265 ? -2.809 -18.409 25.752 1.00 80.31 265 SER A CA 1
ATOM 2167 C C . SER A 1 265 ? -1.289 -18.385 25.699 1.00 80.31 265 SER A C 1
ATOM 2169 O O . SER A 1 265 ? -0.679 -19.039 24.855 1.00 80.31 265 SER A O 1
ATOM 2171 N N . PHE A 1 266 ? -0.674 -17.664 26.640 1.00 71.81 266 PHE A N 1
ATOM 2172 C CA . PHE A 1 266 ? 0.784 -17.556 26.756 1.00 71.81 266 PHE A CA 1
ATOM 2173 C C . PHE A 1 266 ? 1.434 -18.784 27.417 1.00 71.81 266 PHE A C 1
ATOM 2175 O O . PHE A 1 266 ? 2.590 -18.736 27.842 1.00 71.81 266 PHE A O 1
ATOM 2182 N N . THR A 1 267 ? 0.690 -19.888 27.555 1.00 66.25 267 THR A N 1
ATOM 2183 C CA . THR A 1 267 ? 1.204 -21.139 28.137 1.00 66.25 267 THR A CA 1
ATOM 2184 C C . THR A 1 267 ? 2.350 -21.724 27.312 1.00 66.25 267 THR A C 1
ATOM 2186 O O . THR A 1 267 ? 3.245 -22.349 27.877 1.00 66.25 267 THR A O 1
ATOM 2189 N N . PHE A 1 268 ? 2.385 -21.421 26.014 1.00 61.31 268 PHE A N 1
ATOM 2190 C CA . PHE A 1 268 ? 3.530 -21.615 25.135 1.00 61.31 268 PHE A CA 1
ATOM 2191 C C . PHE A 1 268 ? 4.083 -20.234 24.785 1.00 61.31 268 PHE A C 1
ATOM 2193 O O . PHE A 1 268 ? 3.367 -19.410 24.224 1.00 61.31 268 PHE A O 1
ATOM 2200 N N . HIS A 1 269 ? 5.324 -19.937 25.179 1.00 75.06 269 HIS A N 1
ATOM 2201 C CA . HIS A 1 269 ? 5.996 -18.718 24.727 1.00 75.06 269 HIS A CA 1
ATOM 2202 C C . HIS A 1 269 ? 6.456 -18.967 23.288 1.00 75.06 269 HIS A C 1
ATOM 2204 O O . HIS A 1 269 ? 7.388 -19.756 23.116 1.00 75.06 269 HIS A O 1
ATOM 2210 N N . PRO A 1 270 ? 5.827 -18.350 22.271 1.00 82.00 270 PRO A N 1
ATOM 2211 C CA . PRO A 1 270 ? 6.211 -18.596 20.890 1.00 82.00 270 PRO A CA 1
ATOM 2212 C C . PRO A 1 270 ? 7.676 -18.206 20.689 1.00 82.00 270 PRO A C 1
ATOM 2214 O O . PRO A 1 270 ? 8.094 -17.090 21.003 1.00 82.00 270 PRO A O 1
ATOM 2217 N N . SER A 1 271 ? 8.456 -19.148 20.171 1.00 85.25 271 SER A N 1
ATOM 2218 C CA . SER A 1 271 ? 9.884 -18.980 19.896 1.00 85.25 271 SER A CA 1
ATOM 2219 C C . SER A 1 271 ? 10.144 -18.182 18.614 1.00 85.25 271 SER A C 1
ATOM 2221 O O . SER A 1 271 ? 11.250 -17.688 18.397 1.00 85.25 271 SER A O 1
ATOM 2223 N N . SER A 1 272 ? 9.120 -18.036 17.768 1.00 91.56 272 SER A N 1
ATOM 2224 C CA . SER A 1 272 ? 9.171 -17.315 16.496 1.00 91.56 272 SER A CA 1
ATOM 2225 C C . SER A 1 272 ? 7.828 -16.671 16.151 1.00 91.56 272 SER A C 1
ATOM 2227 O O . SER A 1 272 ? 6.780 -17.071 16.666 1.00 91.56 272 SER A O 1
ATOM 2229 N N . ILE A 1 273 ? 7.850 -15.687 15.245 1.00 93.88 273 ILE A N 1
ATOM 2230 C CA . ILE A 1 273 ? 6.619 -15.041 14.769 1.00 93.88 273 ILE A CA 1
ATOM 2231 C C . ILE A 1 273 ? 5.709 -16.034 14.032 1.00 93.88 273 ILE A C 1
ATOM 2233 O O . ILE A 1 273 ? 4.495 -15.986 14.196 1.00 93.88 273 ILE A O 1
ATOM 2237 N N . LEU A 1 274 ? 6.302 -16.980 13.295 1.00 93.75 274 LEU A N 1
ATOM 2238 C CA . LEU A 1 274 ? 5.590 -18.027 12.565 1.00 93.75 274 LEU A CA 1
ATOM 2239 C C . LEU A 1 274 ? 4.791 -18.933 13.511 1.00 93.75 274 LEU A C 1
ATOM 2241 O O . LEU A 1 274 ? 3.630 -19.246 13.250 1.00 93.75 274 LEU A O 1
ATOM 2245 N N . GLU A 1 275 ? 5.405 -19.341 14.623 1.00 92.56 275 GLU A N 1
ATOM 2246 C CA . GLU A 1 275 ? 4.750 -20.164 15.645 1.00 92.56 275 GLU A CA 1
ATOM 2247 C C . GLU A 1 275 ? 3.578 -19.413 16.290 1.00 92.56 275 GLU A C 1
ATOM 2249 O O . GLU A 1 275 ? 2.482 -19.960 16.414 1.00 92.56 275 GLU A O 1
ATOM 2254 N N . PHE A 1 276 ? 3.782 -18.137 16.634 1.00 93.25 276 PHE A N 1
ATOM 2255 C CA . PHE A 1 276 ? 2.721 -17.295 17.182 1.00 93.25 276 PHE A CA 1
ATOM 2256 C C . PHE A 1 276 ? 1.545 -17.132 16.209 1.00 93.25 276 PHE A C 1
ATOM 2258 O O . PHE A 1 276 ? 0.384 -17.245 16.599 1.00 93.25 276 PHE A O 1
ATOM 2265 N N . GLU A 1 277 ? 1.827 -16.877 14.935 1.00 94.38 277 GLU A N 1
ATOM 2266 C CA . GLU A 1 277 ? 0.788 -16.686 13.925 1.00 94.38 277 GLU A CA 1
ATOM 2267 C C . GLU A 1 277 ? 0.036 -17.974 13.622 1.00 94.38 277 GLU A C 1
ATOM 2269 O O . GLU A 1 277 ? -1.184 -17.932 13.490 1.00 94.38 277 GLU A O 1
ATOM 2274 N N . SER A 1 278 ? 0.721 -19.118 13.621 1.00 93.00 278 SER A N 1
ATOM 2275 C CA . SER A 1 278 ? 0.068 -20.429 13.533 1.00 93.00 278 SER A CA 1
ATOM 2276 C C . SER A 1 278 ? -0.929 -20.615 14.681 1.00 93.00 278 SER A C 1
ATOM 2278 O O . SER A 1 278 ? -2.085 -20.960 14.447 1.00 93.00 278 SER A O 1
ATOM 2280 N N . GLN A 1 279 ? -0.539 -20.258 15.910 1.00 92.44 279 GLN A N 1
ATOM 2281 C CA . GLN A 1 279 ? -1.437 -20.301 17.066 1.00 92.44 279 GLN A CA 1
ATOM 2282 C C . GLN A 1 279 ? -2.637 -19.346 16.921 1.00 92.44 279 GLN A C 1
ATOM 2284 O O . GLN A 1 279 ? -3.754 -19.694 17.308 1.00 92.44 279 GLN A O 1
ATOM 2289 N N . LEU A 1 280 ? -2.444 -18.142 16.372 1.00 93.50 280 LEU A N 1
ATOM 2290 C CA . LEU A 1 280 ? -3.556 -17.225 16.098 1.00 93.50 280 LEU A CA 1
ATOM 2291 C C . LEU A 1 280 ? -4.551 -17.831 15.110 1.00 93.50 280 LEU A C 1
ATOM 2293 O O . LEU A 1 280 ? -5.754 -17.765 15.352 1.00 93.50 280 LEU A O 1
ATOM 2297 N N . VAL A 1 281 ? -4.059 -18.433 14.025 1.00 94.50 281 VAL A N 1
ATOM 2298 C CA . VAL A 1 281 ? -4.911 -19.091 13.028 1.00 94.50 281 VAL A CA 1
ATOM 2299 C C . VAL A 1 281 ? -5.676 -20.260 13.649 1.00 94.50 281 VAL A C 1
ATOM 2301 O O . VAL A 1 281 ? -6.888 -20.353 13.465 1.00 94.50 281 VAL A O 1
ATOM 2304 N N . ASP A 1 282 ? -5.005 -21.098 14.441 1.00 94.19 282 ASP A N 1
ATOM 2305 C CA . ASP A 1 282 ? -5.610 -22.270 15.087 1.00 94.19 282 ASP A CA 1
ATOM 2306 C C . ASP A 1 282 ? -6.683 -21.906 16.125 1.00 94.19 282 ASP A C 1
ATOM 2308 O O . ASP A 1 282 ? -7.578 -22.700 16.420 1.00 94.19 282 ASP A O 1
ATOM 2312 N N . THR A 1 283 ? -6.602 -20.704 16.696 1.00 95.19 283 THR A N 1
ATOM 2313 C CA . THR A 1 283 ? -7.513 -20.235 17.750 1.00 95.19 283 THR A CA 1
ATOM 2314 C C . THR A 1 283 ? -8.591 -19.281 17.244 1.00 95.19 283 THR A C 1
ATOM 2316 O O . THR A 1 283 ? -9.465 -18.901 18.028 1.00 95.19 283 THR A O 1
ATOM 2319 N N . LEU A 1 284 ? -8.558 -18.912 15.963 1.00 96.31 284 LEU A N 1
ATOM 2320 C CA . LEU A 1 284 ? -9.518 -18.026 15.315 1.00 96.31 284 LEU A CA 1
ATOM 2321 C C . LEU A 1 284 ? -10.896 -18.694 15.191 1.00 96.31 284 LEU A C 1
ATOM 2323 O O . LEU A 1 284 ? -11.028 -19.763 14.593 1.00 96.31 284 LEU A O 1
ATOM 2327 N N . ILE A 1 285 ? -11.928 -18.036 15.725 1.00 97.31 285 ILE A N 1
ATOM 2328 C CA . ILE A 1 285 ? -13.313 -18.537 15.726 1.00 97.31 285 ILE A CA 1
ATOM 2329 C C . ILE A 1 285 ? -14.267 -17.709 14.860 1.00 97.31 285 ILE A C 1
ATOM 2331 O O . ILE A 1 285 ? -15.244 -18.262 14.356 1.00 97.31 285 ILE A O 1
ATOM 2335 N N . ASP A 1 286 ? -13.984 -16.420 14.637 1.00 96.75 286 ASP A N 1
ATOM 2336 C CA . ASP A 1 286 ? -14.774 -15.564 13.743 1.00 96.75 286 ASP A CA 1
ATOM 2337 C C . ASP A 1 286 ? -13.933 -15.006 12.588 1.00 96.75 286 ASP A C 1
ATOM 2339 O O . ASP A 1 286 ? -13.335 -13.933 12.656 1.00 96.75 286 ASP A O 1
ATOM 2343 N N . TYR A 1 287 ? -13.934 -15.745 11.482 1.00 95.88 287 TYR A N 1
ATOM 2344 C CA . TYR A 1 287 ? -13.229 -15.389 10.251 1.00 95.88 287 TYR A CA 1
ATOM 2345 C C . TYR A 1 287 ? -13.801 -14.151 9.542 1.00 95.88 287 TYR A C 1
ATOM 2347 O O . TYR A 1 287 ? -13.126 -13.563 8.703 1.00 95.88 287 TYR A O 1
ATOM 2355 N N . LYS A 1 288 ? -15.059 -13.775 9.815 1.00 96.56 288 LYS A N 1
ATOM 2356 C CA . LYS A 1 288 ? -15.722 -12.643 9.144 1.00 96.56 288 LYS A CA 1
ATOM 2357 C C . LYS A 1 288 ? -15.446 -11.322 9.851 1.00 96.56 288 LYS A C 1
ATOM 2359 O O . LYS A 1 288 ? -15.505 -10.275 9.213 1.00 96.56 288 LYS A O 1
ATOM 2364 N N . ALA A 1 289 ? -15.124 -11.382 11.139 1.00 97.56 289 ALA A N 1
ATOM 2365 C CA . ALA A 1 289 ? -14.772 -10.228 11.953 1.00 97.56 289 ALA A CA 1
ATOM 2366 C C . ALA A 1 289 ? -13.325 -9.743 11.742 1.00 97.56 289 ALA A C 1
ATOM 2368 O O . ALA A 1 289 ? -12.887 -8.825 12.441 1.00 97.56 289 ALA A O 1
ATOM 2369 N N . ILE A 1 290 ? -12.578 -10.322 10.792 1.00 97.88 290 ILE A N 1
ATOM 2370 C CA . ILE A 1 290 ? -11.187 -9.952 10.517 1.00 97.88 290 ILE A CA 1
ATOM 2371 C C . ILE A 1 290 ? -10.932 -9.579 9.060 1.00 97.88 290 ILE A C 1
ATOM 2373 O O . ILE A 1 290 ? -11.548 -10.110 8.134 1.00 97.88 290 ILE A O 1
ATOM 2377 N N . CYS A 1 291 ? -9.974 -8.682 8.860 1.00 98.19 291 CYS A N 1
ATOM 2378 C CA . CYS A 1 291 ? -9.384 -8.397 7.558 1.00 98.19 291 CYS A CA 1
ATOM 2379 C C . CYS A 1 291 ? -7.920 -7.983 7.705 1.00 98.19 291 CYS A C 1
ATOM 2381 O O . CYS A 1 291 ? -7.462 -7.670 8.803 1.00 98.19 291 CYS A O 1
ATOM 2383 N N . GLU A 1 292 ? -7.197 -7.944 6.595 1.00 97.88 292 GLU A N 1
ATOM 2384 C CA . GLU A 1 292 ? -5.906 -7.279 6.494 1.00 97.88 292 GLU A CA 1
ATOM 2385 C C . GLU A 1 292 ? -6.064 -5.958 5.742 1.00 97.88 292 GLU A C 1
ATOM 2387 O O . GLU A 1 292 ? -6.741 -5.891 4.712 1.00 97.88 292 GLU A O 1
ATOM 2392 N N . VAL A 1 293 ? -5.446 -4.902 6.274 1.00 97.00 293 VAL A N 1
ATOM 2393 C CA . VAL A 1 293 ? -5.298 -3.620 5.583 1.00 97.00 293 VAL A CA 1
ATOM 2394 C C . VAL A 1 293 ? -3.853 -3.466 5.154 1.00 97.00 293 VAL A C 1
ATOM 2396 O O . VAL A 1 293 ? -2.945 -3.377 5.983 1.00 97.00 293 VAL A O 1
ATOM 2399 N N . LEU A 1 294 ? -3.661 -3.364 3.845 1.00 90.62 294 LEU A N 1
ATOM 2400 C CA . LEU A 1 294 ? -2.363 -3.179 3.221 1.00 90.62 294 LEU A CA 1
ATOM 2401 C C . LEU A 1 294 ? -2.322 -1.892 2.410 1.00 90.62 294 LEU A C 1
ATOM 2403 O O . LEU A 1 294 ? -3.343 -1.361 1.972 1.00 90.62 294 LEU A O 1
ATOM 2407 N N . ARG A 1 295 ? -1.097 -1.430 2.141 1.00 87.19 295 ARG A N 1
ATOM 2408 C CA . ARG A 1 295 ? -0.829 -0.352 1.182 1.00 87.19 295 ARG A CA 1
ATOM 2409 C C . ARG A 1 295 ? -1.652 0.911 1.469 1.00 87.19 295 ARG A C 1
ATOM 2411 O O . ARG A 1 295 ? -2.190 1.516 0.549 1.00 87.19 295 ARG A O 1
ATOM 2418 N N . LEU A 1 296 ? -1.720 1.319 2.737 1.00 93.38 296 LEU A N 1
ATOM 2419 C CA . LEU A 1 296 ? -2.316 2.596 3.132 1.00 93.38 296 LEU A CA 1
ATOM 2420 C C . LEU A 1 296 ? -1.467 3.758 2.585 1.00 93.38 296 LEU A C 1
ATOM 2422 O O . LEU A 1 296 ? -0.497 4.178 3.219 1.00 93.38 296 LEU A O 1
ATOM 2426 N N . THR A 1 297 ? -1.812 4.273 1.408 1.00 91.44 297 THR A N 1
ATOM 2427 C CA . THR A 1 297 ? -1.131 5.421 0.798 1.00 91.44 297 THR A CA 1
ATOM 2428 C C . THR A 1 297 ? -1.792 6.723 1.168 1.00 91.44 297 THR A C 1
ATOM 2430 O O . THR A 1 297 ? -3.001 6.799 1.364 1.00 91.44 297 THR A O 1
ATOM 2433 N N . VAL A 1 298 ? -0.998 7.788 1.196 1.00 93.12 298 VAL A N 1
ATOM 2434 C CA . VAL A 1 298 ? -1.499 9.156 1.266 1.00 93.12 298 VAL A CA 1
ATOM 2435 C C . VAL A 1 298 ? -0.806 9.968 0.188 1.00 93.12 298 VAL A C 1
ATOM 2437 O O . VAL A 1 298 ? 0.418 10.094 0.192 1.00 93.12 298 VAL A O 1
ATOM 2440 N N . SER A 1 299 ? -1.593 10.541 -0.713 1.00 90.88 299 SER A N 1
ATOM 2441 C CA . SER A 1 299 ? -1.128 11.373 -1.817 1.00 90.88 299 SER A CA 1
ATOM 2442 C C . SER A 1 299 ? -1.466 12.838 -1.564 1.00 90.88 299 SER A C 1
ATOM 2444 O O . SER A 1 299 ? -2.431 13.177 -0.882 1.00 90.88 299 SER A O 1
ATOM 2446 N N . GLY A 1 300 ? -0.645 13.735 -2.106 1.00 89.62 300 GLY A N 1
ATOM 2447 C CA . GLY A 1 300 ? -0.863 15.177 -2.018 1.00 89.62 300 GLY A CA 1
ATOM 2448 C C . GLY A 1 300 ? 0.359 15.967 -1.559 1.00 89.62 300 GLY A C 1
ATOM 2449 O O . GLY A 1 300 ? 1.429 15.396 -1.304 1.00 89.62 300 GLY A O 1
ATOM 2450 N N . PRO A 1 301 ? 0.213 17.302 -1.459 1.00 88.81 301 PRO A N 1
ATOM 2451 C CA . PRO A 1 301 ? 1.318 18.197 -1.141 1.00 88.81 301 PRO A CA 1
ATOM 2452 C C . PRO A 1 301 ? 1.965 17.848 0.198 1.00 88.81 301 PRO A C 1
ATOM 2454 O O . PRO A 1 301 ? 1.262 17.619 1.186 1.00 88.81 301 PRO A O 1
ATOM 2457 N N . LEU A 1 302 ? 3.300 17.895 0.262 1.00 86.94 302 LEU A N 1
ATOM 2458 C CA . LEU A 1 302 ? 4.084 17.521 1.448 1.00 86.94 302 LEU A CA 1
ATOM 2459 C C . LEU A 1 302 ? 3.576 18.190 2.740 1.00 86.94 302 LEU A C 1
ATOM 2461 O O . LEU A 1 302 ? 3.453 17.540 3.775 1.00 86.94 302 LEU A O 1
ATOM 2465 N N . ALA A 1 303 ? 3.185 19.466 2.661 1.00 88.94 303 ALA A N 1
ATOM 2466 C CA . ALA A 1 303 ? 2.655 20.233 3.790 1.00 88.94 303 ALA A CA 1
ATOM 2467 C C . ALA A 1 303 ? 1.326 19.690 4.364 1.00 88.94 303 ALA A C 1
ATOM 2469 O O . ALA A 1 303 ? 1.010 19.948 5.527 1.00 88.94 303 ALA A O 1
ATOM 2470 N N . LYS A 1 304 ? 0.542 18.949 3.569 1.00 90.88 304 LYS A N 1
ATOM 2471 C CA . LYS A 1 304 ? -0.764 18.390 3.953 1.00 90.88 304 LYS A CA 1
ATOM 2472 C C . LYS A 1 304 ? -0.717 16.894 4.281 1.00 90.88 304 LYS A C 1
ATOM 2474 O O . LYS A 1 304 ? -1.625 16.422 4.961 1.00 90.88 304 LYS A O 1
ATOM 2479 N N . ARG A 1 305 ? 0.335 16.160 3.891 1.00 90.62 305 ARG A N 1
ATOM 2480 C CA . ARG A 1 305 ? 0.417 14.690 4.046 1.00 90.62 305 ARG A CA 1
ATOM 2481 C C . ARG A 1 305 ? 0.136 14.200 5.465 1.00 90.62 305 ARG A C 1
ATOM 2483 O O . ARG A 1 305 ? -0.666 13.296 5.643 1.00 90.62 305 ARG A O 1
ATOM 2490 N N . SER A 1 306 ? 0.703 14.838 6.489 1.00 92.19 306 SER A N 1
ATOM 2491 C CA . SER A 1 306 ? 0.445 14.450 7.888 1.00 92.19 306 SER A CA 1
ATOM 2492 C C . SER A 1 306 ? -1.020 14.621 8.306 1.00 92.19 306 SER A C 1
ATOM 2494 O O . SER A 1 306 ? -1.521 13.854 9.126 1.00 92.19 306 SER A O 1
ATOM 2496 N N . PHE A 1 307 ? -1.708 15.629 7.761 1.00 95.44 307 PHE A N 1
ATOM 2497 C CA . PHE A 1 307 ? -3.131 15.841 8.013 1.00 95.44 307 PHE A CA 1
ATOM 2498 C C . PHE A 1 307 ? -3.978 14.805 7.273 1.00 95.44 307 PHE A C 1
ATOM 2500 O O . PHE A 1 307 ? -4.864 14.212 7.880 1.00 95.44 307 PHE A O 1
ATOM 2507 N N . PHE A 1 308 ? -3.663 14.533 6.006 1.00 95.69 308 PHE A N 1
ATOM 2508 C CA . PHE A 1 308 ? -4.345 13.497 5.232 1.00 95.69 308 PHE A CA 1
ATOM 2509 C C . PHE A 1 308 ? -4.134 12.107 5.837 1.00 95.69 308 PHE A C 1
ATOM 2511 O O . PHE A 1 308 ? -5.086 11.348 5.931 1.00 95.69 308 PHE A O 1
ATOM 2518 N N . LEU A 1 309 ? -2.941 11.798 6.351 1.00 95.62 309 LEU A N 1
ATOM 2519 C CA . LEU A 1 309 ? -2.676 10.547 7.061 1.00 95.62 309 LEU A CA 1
ATOM 2520 C C . LEU A 1 309 ? -3.525 10.411 8.327 1.00 95.62 309 LEU A C 1
ATOM 2522 O O . LEU A 1 309 ? -4.057 9.340 8.603 1.00 95.62 309 LEU A O 1
ATOM 2526 N N . TYR A 1 310 ? -3.678 11.485 9.101 1.00 96.81 310 TYR A N 1
ATOM 2527 C CA . TYR A 1 310 ? -4.587 11.490 10.247 1.00 96.81 310 TYR A CA 1
ATOM 2528 C C . TYR A 1 310 ? -6.047 11.271 9.814 1.00 96.81 310 TYR A C 1
ATOM 2530 O O . TYR A 1 310 ? -6.750 10.453 10.407 1.00 96.81 310 TYR A O 1
ATOM 2538 N N . GLN A 1 311 ? -6.494 11.986 8.780 1.00 96.69 311 GLN A N 1
ATOM 2539 C CA . GLN A 1 311 ? -7.871 11.919 8.300 1.00 96.69 311 GLN A CA 1
ATOM 2540 C C . GLN A 1 311 ? -8.198 10.537 7.722 1.00 96.69 311 GLN A C 1
ATOM 2542 O O . GLN A 1 311 ? -9.234 9.968 8.056 1.00 96.69 311 GLN A O 1
ATOM 2547 N N . CYS A 1 312 ? -7.272 9.964 6.954 1.00 96.88 312 CYS A N 1
ATOM 2548 C CA . CYS A 1 312 ? -7.355 8.612 6.426 1.00 96.88 312 CYS A CA 1
ATOM 2549 C C . CYS A 1 312 ? -7.514 7.587 7.552 1.00 96.88 312 CYS A C 1
ATOM 2551 O O . CYS A 1 312 ? -8.504 6.863 7.562 1.00 96.88 312 CYS A O 1
ATOM 2553 N N . GLN A 1 313 ? -6.609 7.572 8.541 1.00 97.12 313 GLN A N 1
ATOM 2554 C CA . GLN A 1 313 ? -6.690 6.619 9.655 1.00 97.12 313 GLN A CA 1
ATOM 2555 C C . GLN A 1 313 ? -8.022 6.721 10.410 1.00 97.12 313 GLN A C 1
ATOM 2557 O O . GLN A 1 313 ? -8.605 5.706 10.782 1.00 97.12 313 GLN A O 1
ATOM 2562 N N . LYS A 1 314 ? -8.528 7.944 10.608 1.00 97.38 314 LYS A N 1
ATOM 2563 C CA . LYS A 1 314 ? -9.835 8.174 11.229 1.00 97.38 314 LYS A CA 1
ATOM 2564 C C . LYS A 1 314 ? -10.976 7.580 10.398 1.00 97.38 314 LYS A C 1
ATOM 2566 O O . LYS A 1 314 ? -11.834 6.897 10.951 1.00 97.38 314 LYS A O 1
ATOM 2571 N N . MET A 1 315 ? -11.000 7.854 9.096 1.00 98.00 315 MET A N 1
ATOM 2572 C CA . MET A 1 315 ? -12.091 7.442 8.210 1.00 98.00 315 MET A CA 1
ATOM 2573 C C . MET A 1 315 ? -12.066 5.937 7.923 1.00 98.00 315 MET A C 1
ATOM 2575 O O . MET A 1 315 ? -13.117 5.304 7.971 1.00 98.00 315 MET A O 1
ATOM 2579 N N . ILE A 1 316 ? -10.889 5.336 7.719 1.00 98.12 316 ILE A N 1
ATOM 2580 C CA . ILE A 1 316 ? -10.772 3.887 7.514 1.00 98.12 316 ILE A CA 1
ATOM 2581 C C . ILE A 1 316 ? -11.133 3.111 8.786 1.00 98.12 316 ILE A C 1
ATOM 2583 O O . ILE A 1 316 ? -11.871 2.134 8.709 1.00 98.12 316 ILE A O 1
ATOM 2587 N N . ALA A 1 317 ? -10.713 3.579 9.969 1.00 97.50 317 ALA A N 1
ATOM 2588 C CA . ALA A 1 317 ? -11.108 2.973 11.241 1.00 97.50 317 ALA A CA 1
ATOM 2589 C C . ALA A 1 317 ? -12.630 2.992 11.434 1.00 97.50 317 ALA A C 1
ATOM 2591 O O . ALA A 1 317 ? -13.216 2.003 11.874 1.00 97.50 317 ALA A O 1
ATOM 2592 N N . GLN A 1 318 ? -13.273 4.112 11.090 1.00 97.62 318 GLN A N 1
ATOM 2593 C CA . GLN A 1 318 ? -14.725 4.223 11.126 1.00 97.62 318 GLN A CA 1
ATOM 2594 C C . GLN A 1 318 ? -15.384 3.253 10.138 1.00 97.62 318 GLN A C 1
ATOM 2596 O O . GLN A 1 318 ? -16.247 2.481 10.550 1.00 97.62 318 GLN A O 1
ATOM 2601 N N . ALA A 1 319 ? -14.951 3.247 8.875 1.00 97.75 319 ALA A N 1
ATOM 2602 C CA . ALA A 1 319 ? -15.542 2.417 7.829 1.00 97.75 319 ALA A CA 1
ATOM 2603 C C . ALA A 1 319 ? -15.403 0.911 8.119 1.00 97.75 319 ALA A C 1
ATOM 2605 O O . ALA A 1 319 ? -16.349 0.150 7.924 1.00 97.75 319 ALA A O 1
ATOM 2606 N N . LEU A 1 320 ? -14.249 0.473 8.633 1.00 97.94 320 LEU A N 1
ATOM 2607 C CA . LEU A 1 320 ? -14.022 -0.925 9.014 1.00 97.94 320 LEU A CA 1
ATOM 2608 C C . LEU A 1 320 ? -14.876 -1.331 10.222 1.00 97.94 320 LEU A C 1
ATOM 2610 O O . LEU A 1 320 ? -15.488 -2.398 10.207 1.00 97.94 320 LEU A O 1
ATOM 2614 N N . CYS A 1 321 ? -14.986 -0.451 11.223 1.00 96.50 321 CYS A N 1
ATOM 2615 C CA . CYS A 1 321 ? -15.850 -0.661 12.385 1.00 96.50 321 CYS A CA 1
ATOM 2616 C C . CYS A 1 321 ? -17.333 -0.771 11.985 1.00 96.50 321 CYS A C 1
ATOM 2618 O O . CYS A 1 321 ? -18.046 -1.622 12.510 1.00 96.50 321 CYS A O 1
ATOM 2620 N N . GLU A 1 322 ? -17.807 0.069 11.061 1.00 96.62 322 GLU A N 1
ATOM 2621 C CA . GLU A 1 322 ? -19.193 0.044 10.564 1.00 96.62 322 GLU A CA 1
ATOM 2622 C C . GLU A 1 322 ? -19.504 -1.214 9.741 1.00 96.62 322 GLU A C 1
ATOM 2624 O O . GLU A 1 322 ? -20.648 -1.663 9.713 1.00 96.62 322 GLU A O 1
ATOM 2629 N N . ARG A 1 323 ? -18.488 -1.820 9.114 1.00 95.69 323 ARG A N 1
ATOM 2630 C CA . ARG A 1 323 ? -18.615 -3.098 8.399 1.00 95.69 323 ARG A CA 1
ATOM 2631 C C . ARG A 1 323 ? -18.498 -4.340 9.279 1.00 95.69 323 ARG A C 1
ATOM 2633 O O . ARG A 1 323 ? -18.692 -5.440 8.771 1.00 95.69 323 ARG A O 1
ATOM 2640 N N . GLY A 1 324 ? -18.226 -4.177 10.571 1.00 96.19 324 GLY A N 1
ATOM 2641 C CA . GLY A 1 324 ? -18.136 -5.294 11.511 1.00 96.19 324 GLY A CA 1
ATOM 2642 C C . GLY A 1 324 ? -16.802 -6.042 11.483 1.00 96.19 324 GLY A C 1
ATOM 2643 O O . GLY A 1 324 ? -16.733 -7.148 12.006 1.00 96.19 324 GLY A O 1
ATOM 2644 N N . TYR A 1 325 ? -15.743 -5.455 10.916 1.00 97.75 325 TYR A N 1
ATOM 2645 C CA . TYR A 1 325 ? -14.391 -5.943 11.180 1.00 97.75 325 TYR A CA 1
ATOM 2646 C C . TYR A 1 325 ? -13.998 -5.497 12.582 1.00 97.75 325 TYR A C 1
ATOM 2648 O O . TYR A 1 325 ? -13.877 -4.297 12.816 1.00 97.75 325 TYR A O 1
ATOM 2656 N N . ASP A 1 326 ? -13.812 -6.428 13.510 1.00 97.38 326 ASP A N 1
ATOM 2657 C CA . ASP A 1 326 ? -13.396 -6.154 14.886 1.00 97.38 326 ASP A CA 1
ATOM 2658 C C . ASP A 1 326 ? -11.868 -6.079 15.014 1.00 97.38 326 ASP A C 1
ATOM 2660 O O . ASP A 1 326 ? -11.349 -5.259 15.781 1.00 97.38 326 ASP A O 1
ATOM 2664 N N . ILE A 1 327 ? -11.148 -6.886 14.226 1.00 98.06 327 ILE A N 1
ATOM 2665 C CA . ILE A 1 327 ? -9.683 -6.928 14.198 1.00 98.06 327 ILE A CA 1
ATOM 2666 C C . ILE A 1 327 ? -9.171 -6.718 12.777 1.00 98.06 327 ILE A C 1
ATOM 2668 O O . ILE A 1 327 ? -9.608 -7.374 11.836 1.00 98.06 327 ILE A O 1
ATOM 2672 N N . VAL A 1 328 ? -8.198 -5.821 12.632 1.00 98.19 328 VAL A N 1
ATOM 2673 C CA . VAL A 1 328 ? -7.531 -5.561 11.352 1.00 98.19 328 VAL A CA 1
ATOM 2674 C C . VAL A 1 328 ? -6.052 -5.869 11.485 1.00 98.19 328 VAL A C 1
ATOM 2676 O O . VAL A 1 328 ? -5.369 -5.250 12.298 1.00 98.19 328 VAL A O 1
ATOM 2679 N N . 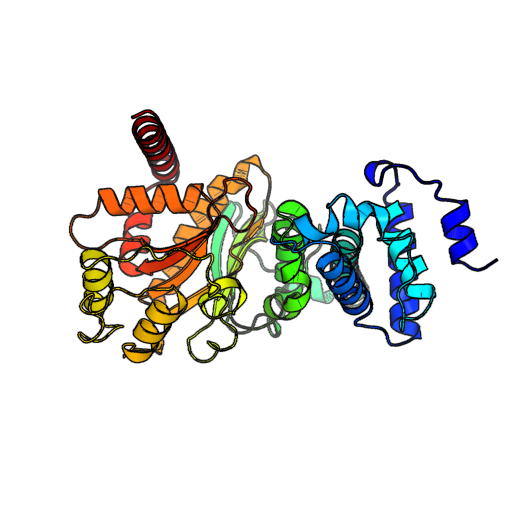PHE A 1 329 ? -5.566 -6.799 10.674 1.00 98.19 329 PHE A N 1
ATOM 2680 C CA . PHE A 1 329 ? -4.157 -7.131 10.532 1.00 98.19 329 PHE A CA 1
ATOM 2681 C C . PHE A 1 329 ? -3.444 -6.019 9.764 1.00 98.19 329 PHE A C 1
ATOM 2683 O O . PHE A 1 329 ? -3.959 -5.502 8.770 1.00 98.19 329 PHE A O 1
ATOM 2690 N N . THR A 1 330 ? -2.274 -5.619 10.255 1.00 96.94 330 THR A N 1
ATOM 2691 C CA . THR A 1 330 ? -1.509 -4.497 9.708 1.00 96.94 330 THR A CA 1
ATOM 2692 C C . THR A 1 330 ? -0.007 -4.752 9.783 1.00 96.94 330 THR A C 1
ATOM 2694 O O . THR A 1 330 ? 0.488 -5.383 10.721 1.00 96.94 330 THR A O 1
ATOM 2697 N N . ILE A 1 331 ? 0.713 -4.191 8.811 1.00 94.62 331 ILE A N 1
ATOM 2698 C CA . ILE A 1 331 ? 2.173 -4.084 8.787 1.00 94.62 331 ILE A CA 1
ATOM 2699 C C . ILE A 1 331 ? 2.505 -2.602 8.603 1.00 94.62 331 ILE A C 1
ATOM 2701 O O . ILE A 1 331 ? 2.104 -1.991 7.612 1.00 94.62 331 ILE A O 1
ATOM 2705 N N . ILE A 1 332 ? 3.175 -1.994 9.582 1.00 93.75 332 ILE A N 1
ATOM 2706 C CA . ILE A 1 332 ? 3.327 -0.538 9.676 1.00 93.75 332 ILE A CA 1
ATOM 2707 C C . ILE A 1 332 ? 4.791 -0.172 9.922 1.00 93.75 332 ILE A C 1
ATOM 2709 O O . ILE A 1 332 ? 5.334 -0.437 10.991 1.00 93.75 332 ILE A O 1
ATOM 2713 N N . GLU A 1 333 ? 5.399 0.525 8.964 1.00 89.88 333 GLU A N 1
ATOM 2714 C CA . GLU A 1 333 ? 6.722 1.157 9.113 1.00 89.88 333 GLU A CA 1
ATOM 2715 C C . GLU A 1 333 ? 6.612 2.639 9.532 1.00 89.88 333 GLU A C 1
ATOM 2717 O O . GLU A 1 333 ? 7.556 3.223 10.050 1.00 89.88 333 GLU A O 1
ATOM 2722 N N . GLN A 1 334 ? 5.440 3.270 9.366 1.00 89.25 334 GLN A N 1
ATOM 2723 C CA . GLN A 1 334 ? 5.237 4.705 9.606 1.00 89.25 334 GLN A CA 1
ATOM 2724 C C . GLN A 1 334 ? 5.310 5.075 11.103 1.00 89.25 334 GLN A C 1
ATOM 2726 O O . GLN A 1 334 ? 4.326 4.888 11.835 1.00 89.25 334 GLN A O 1
ATOM 2731 N N . PRO A 1 335 ? 6.393 5.725 11.589 1.00 90.12 335 PRO A N 1
ATOM 2732 C CA . PRO A 1 335 ? 6.600 5.902 13.029 1.00 90.12 335 PRO A CA 1
ATOM 2733 C C . PRO A 1 335 ? 5.544 6.798 13.679 1.00 90.12 335 PRO A C 1
ATOM 2735 O O . PRO A 1 335 ? 5.224 6.660 14.856 1.00 90.12 335 PRO A O 1
ATOM 2738 N N . THR A 1 336 ? 4.985 7.745 12.919 1.00 92.06 336 THR A N 1
ATOM 2739 C CA . THR A 1 336 ? 3.948 8.656 13.426 1.00 92.06 336 THR A CA 1
ATOM 2740 C C . THR A 1 336 ? 2.656 7.932 13.800 1.00 92.06 336 THR A C 1
ATOM 2742 O O . THR A 1 336 ? 2.054 8.296 14.810 1.00 92.06 336 THR A O 1
ATOM 2745 N N . MET A 1 337 ? 2.273 6.896 13.047 1.00 95.00 337 MET A N 1
ATOM 2746 C CA . MET A 1 337 ? 1.096 6.073 13.335 1.00 95.00 337 MET A CA 1
ATOM 2747 C C . MET A 1 337 ? 1.310 5.282 14.625 1.00 95.00 337 MET A C 1
ATOM 2749 O O . MET A 1 337 ? 0.523 5.406 15.560 1.00 95.00 337 MET A O 1
ATOM 2753 N N . ILE A 1 338 ? 2.440 4.573 14.726 1.00 94.94 338 ILE A N 1
ATOM 2754 C CA . ILE A 1 338 ? 2.800 3.776 15.908 1.00 94.94 338 ILE A CA 1
ATOM 2755 C C . ILE A 1 338 ? 2.864 4.639 17.173 1.00 94.94 338 ILE A C 1
ATOM 2757 O O . ILE A 1 338 ? 2.295 4.283 18.204 1.00 94.94 338 ILE A O 1
ATOM 2761 N N . LEU A 1 339 ? 3.493 5.816 17.098 1.00 94.81 339 LEU A N 1
ATOM 2762 C CA . LEU A 1 339 ? 3.549 6.759 18.219 1.00 94.81 339 LEU A CA 1
ATOM 2763 C C . LEU A 1 339 ? 2.156 7.209 18.668 1.00 94.81 339 LEU A C 1
ATOM 2765 O O . LEU A 1 339 ? 1.904 7.312 19.868 1.00 94.81 339 LEU A O 1
ATOM 2769 N N . PHE A 1 340 ? 1.254 7.487 17.726 1.00 96.12 340 PHE A N 1
ATOM 2770 C CA . PHE A 1 340 ? -0.108 7.877 18.066 1.00 96.12 340 PHE A CA 1
ATOM 2771 C C . PHE A 1 340 ? -0.890 6.722 18.699 1.00 96.12 340 PHE A C 1
ATOM 2773 O O . PHE A 1 340 ? -1.546 6.928 19.718 1.00 96.12 340 PHE A O 1
ATOM 2780 N N . TYR A 1 341 ? -0.782 5.506 18.165 1.00 95.75 341 TYR A N 1
ATOM 2781 C CA . TYR A 1 341 ? -1.466 4.344 18.732 1.00 95.75 341 TYR A CA 1
ATOM 2782 C C . TYR A 1 341 ? -0.963 3.994 20.129 1.00 95.75 341 TYR A C 1
ATOM 2784 O O . TYR A 1 341 ? -1.762 3.720 21.021 1.00 95.75 341 TYR A O 1
ATOM 2792 N N . ASN A 1 342 ? 0.346 4.099 20.357 1.00 93.19 342 ASN A N 1
ATOM 2793 C CA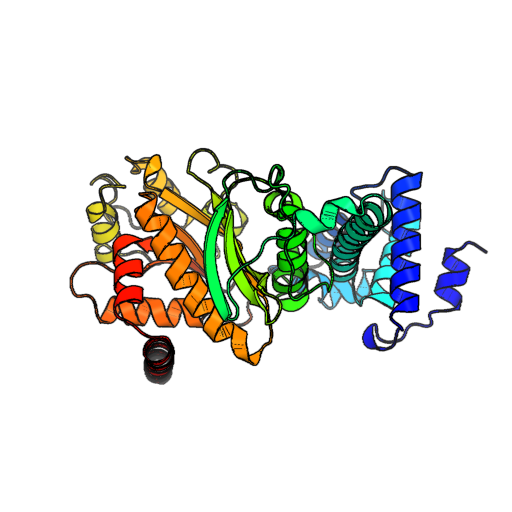 . ASN A 1 342 ? 0.922 3.938 21.686 1.00 93.19 342 ASN A CA 1
ATOM 2794 C C . ASN A 1 342 ? 0.393 4.994 22.666 1.00 93.19 342 ASN A C 1
ATOM 2796 O O . ASN A 1 342 ? 0.090 4.659 23.808 1.00 93.19 342 ASN A O 1
ATOM 2800 N N . ALA A 1 343 ? 0.214 6.242 22.221 1.00 94.50 343 ALA A N 1
ATOM 2801 C CA . ALA A 1 343 ? -0.412 7.274 23.044 1.00 94.50 343 ALA A CA 1
ATOM 2802 C C . ALA A 1 343 ? -1.877 6.940 23.378 1.00 94.50 343 ALA A C 1
ATOM 2804 O O . ALA A 1 343 ? -2.290 7.107 24.520 1.00 94.50 343 ALA A O 1
ATOM 2805 N N . LEU A 1 344 ? -2.654 6.431 22.412 1.00 93.75 344 LEU A N 1
ATOM 2806 C CA . LEU A 1 344 ? -4.033 5.988 22.662 1.00 93.75 344 LEU A CA 1
ATOM 2807 C C . LEU A 1 344 ? -4.089 4.829 23.666 1.00 93.75 344 LEU A C 1
ATOM 2809 O O . LEU A 1 344 ? -4.941 4.822 24.550 1.00 93.75 344 LEU A O 1
ATOM 2813 N N . ASN A 1 345 ? -3.160 3.878 23.566 1.00 93.25 345 ASN A N 1
ATOM 2814 C CA . ASN A 1 345 ? -3.067 2.749 24.490 1.00 93.25 345 ASN A CA 1
ATOM 2815 C C . ASN A 1 345 ? -2.746 3.178 25.932 1.00 93.25 345 ASN A C 1
ATOM 2817 O O . ASN A 1 345 ? -3.106 2.463 26.862 1.00 93.25 345 ASN A O 1
ATOM 2821 N N . GLN A 1 346 ? -2.066 4.315 26.128 1.00 88.50 346 GLN A N 1
ATOM 2822 C CA . GLN A 1 346 ? -1.795 4.867 27.461 1.00 88.50 346 GLN A CA 1
ATOM 2823 C C . GLN A 1 346 ? -3.018 5.561 28.071 1.00 88.50 346 GLN A C 1
ATOM 2825 O O . GLN A 1 346 ? -3.178 5.538 29.289 1.00 88.50 346 GLN A O 1
ATOM 2830 N N . ASP A 1 347 ? -3.881 6.161 27.245 1.00 82.94 347 ASP A N 1
ATOM 2831 C CA . ASP A 1 347 ? -5.099 6.833 27.716 1.00 82.94 347 ASP A CA 1
ATOM 2832 C C . ASP A 1 347 ? -6.211 5.843 28.114 1.00 82.94 347 ASP A C 1
ATOM 2834 O O . ASP A 1 347 ? -7.125 6.198 28.860 1.00 82.94 347 ASP A O 1
ATOM 2838 N N . LEU A 1 348 ? -6.188 4.620 27.573 1.00 71.62 348 LEU A N 1
ATOM 2839 C CA . LEU A 1 348 ? -7.238 3.620 27.761 1.00 71.62 348 LEU A CA 1
ATOM 2840 C C . LEU A 1 348 ? -6.891 2.652 28.896 1.00 71.62 348 LEU A C 1
ATOM 2842 O O . LEU A 1 348 ? -5.865 1.976 28.883 1.00 71.62 348 LEU A O 1
ATOM 2846 N N . HIS A 1 349 ? -7.796 2.533 29.868 1.00 66.88 349 HIS A N 1
ATOM 2847 C CA . HIS A 1 349 ? -7.602 1.655 31.027 1.00 66.88 349 HIS A CA 1
ATOM 2848 C C . HIS A 1 349 ? -8.043 0.201 30.803 1.00 66.88 349 HIS A C 1
ATOM 2850 O O . HIS A 1 349 ? -7.688 -0.657 31.606 1.00 66.88 349 HIS A O 1
ATOM 2856 N N . LEU A 1 350 ? -8.811 -0.085 29.744 1.00 71.81 350 LEU A N 1
ATOM 2857 C CA . LEU A 1 350 ? -9.426 -1.401 29.528 1.00 71.81 350 LEU A CA 1
ATOM 2858 C C . LEU A 1 350 ? -8.851 -2.107 28.296 1.00 71.81 350 LEU A C 1
ATOM 2860 O O . LEU A 1 350 ? -8.105 -3.068 28.459 1.00 71.81 350 LEU A O 1
ATOM 2864 N N . MET A 1 351 ? -9.141 -1.612 27.087 1.00 87.62 351 MET A N 1
ATOM 2865 C CA . MET A 1 351 ? -8.696 -2.225 25.829 1.00 87.62 351 MET A CA 1
ATOM 2866 C C . MET A 1 351 ? -7.746 -1.329 25.029 1.00 87.62 351 MET A C 1
ATOM 2868 O O . MET A 1 351 ? -8.015 -0.133 24.912 1.00 87.62 351 MET A O 1
ATOM 2872 N N . PRO A 1 352 ? -6.645 -1.877 24.478 1.00 93.88 352 PRO A N 1
ATOM 2873 C CA . PRO A 1 352 ? -5.743 -1.131 23.609 1.00 93.88 352 PRO A CA 1
ATOM 2874 C C . PRO A 1 352 ? -6.396 -0.852 22.247 1.00 93.88 352 PRO A C 1
ATOM 2876 O O . PRO A 1 352 ? -7.151 -1.663 21.727 1.00 93.88 352 PRO A O 1
ATOM 2879 N N . SER A 1 353 ? -6.060 0.275 21.627 1.00 94.56 353 SER A N 1
ATOM 2880 C CA . SER A 1 353 ? -6.445 0.586 20.244 1.00 94.56 353 SER A CA 1
ATOM 2881 C C . SER A 1 353 ? -5.597 -0.165 19.216 1.00 94.56 353 SER A C 1
ATOM 2883 O O . SER A 1 353 ? -6.074 -0.463 18.122 1.00 94.56 353 SER A O 1
ATOM 2885 N N . TYR A 1 354 ? -4.339 -0.457 19.561 1.00 96.44 354 TYR A N 1
ATOM 2886 C CA . TYR A 1 354 ? -3.406 -1.197 18.712 1.00 96.44 354 TYR A CA 1
ATOM 2887 C C . TYR A 1 354 ? -2.618 -2.221 19.518 1.00 96.44 354 TYR A C 1
ATOM 2889 O O . TYR A 1 354 ? -2.122 -1.907 20.603 1.00 96.44 354 TYR A O 1
ATOM 2897 N N . ILE A 1 355 ? -2.448 -3.421 18.977 1.00 95.81 355 ILE A N 1
ATOM 2898 C CA . ILE A 1 355 ? -1.627 -4.472 19.579 1.00 95.81 355 ILE A CA 1
ATOM 2899 C C . ILE A 1 355 ? -0.489 -4.796 18.621 1.00 95.81 355 ILE A C 1
ATOM 2901 O O . ILE A 1 355 ? -0.721 -5.400 17.583 1.00 95.81 355 ILE A O 1
ATOM 2905 N N . ASN A 1 356 ? 0.736 -4.421 18.986 1.00 95.06 356 ASN A N 1
ATOM 2906 C CA . ASN A 1 356 ? 1.932 -4.920 18.313 1.00 95.06 356 ASN A CA 1
ATOM 2907 C C . ASN A 1 356 ? 2.157 -6.393 18.675 1.00 95.06 356 ASN A C 1
ATOM 2909 O O . ASN A 1 356 ? 2.020 -6.735 19.854 1.00 95.06 356 ASN A O 1
ATOM 2913 N N . THR A 1 357 ? 2.526 -7.219 17.702 1.00 94.56 357 THR A N 1
ATOM 2914 C CA . THR A 1 357 ? 2.823 -8.650 17.876 1.00 94.56 357 THR A CA 1
ATOM 2915 C C . THR A 1 357 ? 4.209 -9.048 17.413 1.00 94.56 357 THR A C 1
ATOM 2917 O O . THR A 1 357 ? 4.734 -10.059 17.876 1.00 94.56 357 THR A O 1
ATOM 2920 N N . GLY A 1 358 ? 4.829 -8.255 16.546 1.00 95.31 358 GLY A N 1
ATOM 2921 C CA . GLY A 1 358 ? 6.193 -8.498 16.126 1.00 95.31 358 GLY A CA 1
ATOM 2922 C C . GLY A 1 358 ? 6.812 -7.293 15.451 1.00 95.31 358 GLY A C 1
ATOM 2923 O O . GLY A 1 358 ? 6.117 -6.372 15.027 1.00 95.31 358 GLY A O 1
ATOM 2924 N N . TYR A 1 359 ? 8.134 -7.276 15.375 1.00 95.44 359 TYR A N 1
ATOM 2925 C CA . TYR A 1 359 ? 8.858 -6.165 14.776 1.00 95.44 359 TYR A CA 1
ATOM 2926 C C . TYR A 1 359 ? 10.163 -6.601 14.117 1.00 95.44 359 TYR A C 1
ATOM 2928 O O . TYR A 1 359 ? 10.782 -7.589 14.515 1.00 95.44 359 TYR A O 1
ATOM 2936 N N . GLN A 1 360 ? 10.593 -5.827 13.124 1.00 93.19 360 GLN A N 1
ATOM 2937 C CA . GLN A 1 360 ? 11.883 -5.981 12.464 1.00 93.19 360 GLN A CA 1
ATOM 2938 C C . GLN A 1 360 ? 12.358 -4.630 11.914 1.00 93.19 360 GLN A C 1
ATOM 2940 O O . GLN A 1 360 ? 11.563 -3.839 11.412 1.00 93.19 360 GLN A O 1
ATOM 2945 N N . ASP A 1 361 ? 13.666 -4.383 11.950 1.00 90.56 361 ASP A N 1
ATOM 2946 C CA . ASP A 1 361 ? 14.299 -3.393 11.074 1.00 90.56 361 ASP A CA 1
ATOM 2947 C C . ASP A 1 361 ? 14.520 -4.034 9.695 1.00 90.56 361 ASP A C 1
ATOM 2949 O O . ASP A 1 361 ? 15.527 -4.702 9.456 1.00 90.56 361 ASP A O 1
ATOM 2953 N N . VAL A 1 362 ? 13.513 -3.939 8.820 1.00 83.19 362 VAL A N 1
ATOM 2954 C CA . VAL A 1 362 ? 13.512 -4.603 7.500 1.00 83.19 362 VAL A CA 1
ATOM 2955 C C . VAL A 1 362 ? 14.680 -4.124 6.639 1.00 83.19 362 VAL A C 1
ATOM 2957 O O . VAL A 1 362 ? 15.282 -4.917 5.918 1.00 83.19 362 VAL A O 1
ATOM 2960 N N . ASN A 1 363 ? 15.025 -2.845 6.783 1.00 77.50 363 ASN A N 1
ATOM 2961 C CA . ASN A 1 363 ? 16.020 -2.156 5.976 1.00 77.50 363 ASN A CA 1
ATOM 2962 C C . ASN A 1 363 ? 17.346 -1.940 6.732 1.00 77.50 363 ASN A C 1
ATOM 2964 O O . ASN A 1 363 ? 18.240 -1.278 6.224 1.00 77.50 363 ASN A O 1
ATOM 2968 N N . GLY A 1 364 ? 17.507 -2.409 7.970 1.00 77.38 364 GLY A N 1
ATOM 2969 C CA . GLY A 1 364 ? 18.725 -2.155 8.757 1.00 77.38 364 GLY A CA 1
ATOM 2970 C C . GLY A 1 364 ? 19.098 -0.667 8.896 1.00 77.38 364 GLY A C 1
ATOM 2971 O O . GLY A 1 364 ? 20.274 -0.343 9.055 1.00 77.38 364 GLY A O 1
ATOM 2972 N N . ASN A 1 365 ? 18.129 0.246 8.768 1.00 79.12 365 ASN A N 1
ATOM 2973 C CA . ASN A 1 365 ? 18.349 1.697 8.752 1.00 79.12 365 ASN A CA 1
ATOM 2974 C C . ASN A 1 365 ? 17.861 2.379 10.043 1.00 79.12 365 ASN A C 1
ATOM 2976 O O . ASN A 1 365 ? 17.812 3.609 10.128 1.00 79.12 365 ASN A O 1
ATOM 2980 N N . GLY A 1 366 ? 17.489 1.584 11.047 1.00 83.38 366 GLY A N 1
ATOM 2981 C CA . GLY A 1 366 ? 16.916 2.020 12.313 1.00 83.38 366 GLY A CA 1
ATOM 2982 C C . GLY A 1 366 ? 15.410 2.288 12.262 1.00 83.38 366 GLY A C 1
ATOM 2983 O O . GLY A 1 366 ? 14.828 2.635 13.294 1.00 83.38 366 GLY A O 1
ATOM 2984 N N . CYS A 1 367 ? 14.756 2.147 11.103 1.00 84.88 367 CYS A N 1
ATOM 2985 C CA . CYS A 1 367 ? 13.309 2.287 10.975 1.00 84.88 367 CYS A CA 1
ATOM 2986 C C . CYS A 1 367 ? 12.626 0.936 11.209 1.00 84.88 367 CYS A C 1
ATOM 2988 O O . CYS A 1 367 ? 12.700 0.018 10.396 1.00 84.88 367 CYS A O 1
ATOM 2990 N N . ILE A 1 368 ? 11.944 0.814 12.346 1.00 92.06 368 ILE A N 1
ATOM 2991 C CA . ILE A 1 368 ? 11.295 -0.436 12.735 1.00 92.06 368 ILE A CA 1
ATOM 2992 C C . ILE A 1 368 ? 9.936 -0.572 12.046 1.00 92.06 368 ILE A C 1
ATOM 2994 O O . ILE A 1 368 ? 9.065 0.288 12.198 1.00 92.06 368 ILE A O 1
ATOM 2998 N N . THR A 1 369 ? 9.742 -1.693 11.357 1.00 92.62 369 THR A N 1
ATOM 2999 C CA . THR A 1 369 ? 8.442 -2.150 10.867 1.00 92.62 369 THR A CA 1
ATOM 3000 C C . THR A 1 369 ? 7.780 -3.033 11.917 1.00 92.62 369 THR A C 1
ATOM 3002 O O . THR A 1 369 ? 8.415 -3.921 12.486 1.00 92.62 369 THR A O 1
ATOM 3005 N N . TYR A 1 370 ? 6.495 -2.799 12.164 1.00 95.56 370 TYR A N 1
ATOM 3006 C CA . TYR A 1 370 ? 5.695 -3.496 13.167 1.00 95.56 370 TYR A CA 1
ATOM 3007 C C . TYR A 1 370 ? 4.575 -4.307 12.517 1.00 95.56 370 TYR A C 1
ATOM 3009 O O . TYR A 1 370 ? 3.879 -3.791 11.645 1.00 95.56 370 TYR A O 1
ATOM 3017 N N . LYS A 1 371 ? 4.361 -5.536 12.991 1.00 96.12 371 LYS A N 1
ATOM 3018 C CA . LYS A 1 371 ? 3.161 -6.343 12.731 1.00 96.12 371 LYS A CA 1
ATOM 3019 C C . LYS A 1 371 ? 2.196 -6.175 13.891 1.00 96.12 371 LYS A C 1
ATOM 3021 O O . LYS A 1 371 ? 2.612 -6.172 15.049 1.00 96.12 371 LYS A O 1
ATOM 3026 N N . GLY A 1 372 ? 0.909 -6.050 13.611 1.00 96.75 372 GLY A N 1
ATOM 3027 C CA . GLY A 1 372 ? -0.053 -5.924 14.692 1.00 96.75 372 GLY A CA 1
ATOM 3028 C C . GLY A 1 372 ? -1.490 -5.750 14.256 1.00 96.75 372 GLY A C 1
ATOM 3029 O O . GLY A 1 372 ? -1.844 -5.905 13.087 1.00 96.75 372 GLY A O 1
ATOM 3030 N N . PHE A 1 373 ? -2.315 -5.405 15.238 1.00 97.50 373 PHE A N 1
ATOM 3031 C CA . PHE A 1 373 ? -3.762 -5.370 15.113 1.00 97.50 373 PHE A CA 1
ATOM 3032 C C . PHE A 1 373 ? -4.333 -4.006 15.445 1.00 97.50 373 PHE A C 1
ATOM 3034 O O . PHE A 1 373 ? -4.103 -3.510 16.550 1.00 97.50 373 PHE A O 1
ATOM 3041 N N . TRP A 1 374 ? -5.164 -3.445 14.567 1.00 97.69 374 TRP A N 1
ATOM 3042 C CA . TRP A 1 374 ? -6.152 -2.468 15.021 1.00 97.69 374 TRP A CA 1
ATOM 3043 C C . TRP A 1 374 ? -7.320 -3.195 15.671 1.00 97.69 374 TRP A C 1
ATOM 3045 O O . TRP A 1 374 ? -7.935 -4.060 15.049 1.00 97.69 374 TRP A O 1
ATOM 3055 N N . LEU A 1 375 ? -7.664 -2.789 16.893 1.00 97.12 375 LEU A N 1
ATOM 3056 C CA . LEU A 1 375 ? -8.964 -3.107 17.475 1.00 97.12 375 LEU A CA 1
ATOM 3057 C C . LEU A 1 375 ? -9.925 -1.999 17.044 1.00 97.12 375 LEU A C 1
ATOM 3059 O O . LEU A 1 375 ? -9.891 -0.889 17.585 1.00 97.12 375 LEU A O 1
ATOM 3063 N N . THR A 1 376 ? -10.727 -2.262 16.013 1.00 95.75 376 THR A N 1
ATOM 3064 C CA . THR A 1 376 ? -11.408 -1.217 15.220 1.00 95.75 376 THR A CA 1
ATOM 3065 C C . THR A 1 376 ? -12.348 -0.349 16.049 1.00 95.75 376 THR A C 1
ATOM 3067 O O . THR A 1 376 ? -12.363 0.872 15.889 1.00 95.75 376 THR A O 1
ATOM 3070 N N . LYS A 1 377 ? -13.084 -0.945 16.992 1.00 94.75 377 LYS A N 1
ATOM 3071 C CA . LYS A 1 377 ? -13.954 -0.216 17.926 1.00 94.75 377 LYS A CA 1
ATOM 3072 C C . LYS A 1 377 ? -13.140 0.767 18.775 1.00 94.75 377 LYS A C 1
ATOM 3074 O O . LYS A 1 377 ? -13.435 1.962 18.795 1.00 94.75 377 LYS A O 1
ATOM 3079 N N . CYS A 1 378 ? -12.068 0.288 19.408 1.00 95.00 378 CYS A N 1
ATOM 3080 C CA . CYS A 1 378 ? -11.216 1.086 20.292 1.00 95.00 378 CYS A CA 1
ATOM 3081 C C . CYS A 1 378 ? -10.478 2.199 19.538 1.00 95.00 378 CYS A C 1
ATOM 3083 O O . CYS A 1 378 ? -10.466 3.351 19.978 1.00 95.00 378 CYS A O 1
ATOM 3085 N N . ILE A 1 379 ? -9.903 1.888 18.374 1.00 95.31 379 ILE A N 1
ATOM 3086 C CA . ILE A 1 379 ? -9.173 2.878 17.581 1.00 95.31 379 ILE A CA 1
ATOM 3087 C C . ILE A 1 379 ? -10.116 3.940 16.992 1.00 95.31 379 ILE A C 1
ATOM 3089 O O . ILE A 1 379 ? -9.788 5.127 17.035 1.00 95.31 379 ILE A O 1
ATOM 3093 N N . ASN A 1 380 ? -11.316 3.557 16.535 1.00 96.44 380 ASN A N 1
ATOM 3094 C CA . ASN A 1 380 ? -12.344 4.485 16.054 1.00 96.44 380 ASN A CA 1
ATOM 3095 C C . ASN A 1 380 ? -12.800 5.439 17.170 1.00 96.44 380 ASN A C 1
ATOM 3097 O O . ASN A 1 380 ? -12.851 6.654 16.976 1.00 96.44 380 ASN A O 1
ATOM 3101 N N . GLU A 1 381 ? -13.062 4.925 18.376 1.00 94.81 381 GLU A N 1
ATOM 3102 C CA . GLU A 1 381 ? -13.347 5.770 19.542 1.00 94.81 381 GLU A CA 1
ATOM 3103 C C . GLU A 1 381 ? -12.188 6.712 19.883 1.00 94.81 381 GLU A C 1
ATOM 3105 O O . GLU A 1 381 ? -12.414 7.889 20.188 1.00 94.81 381 GLU A O 1
ATOM 3110 N N . GLY A 1 382 ? -10.950 6.218 19.792 1.00 94.19 382 GLY A N 1
ATOM 3111 C CA . GLY A 1 382 ? -9.741 7.021 19.936 1.00 94.19 382 GLY A CA 1
ATOM 3112 C C . GLY A 1 382 ? -9.727 8.199 18.962 1.00 94.19 382 GLY A C 1
ATOM 3113 O O . GLY A 1 382 ? -9.551 9.344 19.378 1.00 94.19 382 GLY A O 1
ATOM 3114 N N . PHE A 1 383 ? -9.999 7.961 17.679 1.00 95.88 383 PHE A N 1
ATOM 3115 C CA . PHE A 1 383 ? -10.072 9.023 16.674 1.00 95.88 383 PHE A CA 1
ATOM 3116 C C . PHE A 1 383 ? -11.271 9.965 16.846 1.00 95.88 383 PHE A C 1
ATOM 3118 O O . PHE A 1 383 ? -11.150 11.155 16.558 1.00 95.88 383 PHE A O 1
ATOM 3125 N N . LYS A 1 384 ? -12.420 9.492 17.343 1.00 94.50 384 LYS A N 1
ATOM 3126 C CA . LYS A 1 384 ? -13.583 10.354 17.635 1.00 94.50 384 LYS A CA 1
ATOM 3127 C C . LYS A 1 384 ? -13.290 11.373 18.740 1.00 94.50 384 LYS A C 1
ATOM 3129 O O . LYS A 1 384 ? -13.790 12.493 18.677 1.00 94.50 384 LYS A O 1
ATOM 3134 N N . LYS A 1 385 ? -12.467 11.003 19.726 1.00 93.62 385 LYS A N 1
ATOM 3135 C CA . LYS A 1 385 ? -12.115 11.844 20.887 1.00 93.62 385 LYS A CA 1
ATOM 3136 C C . LYS A 1 385 ? -10.938 12.794 20.641 1.00 93.62 385 LYS A C 1
ATOM 3138 O O . LYS A 1 385 ? -10.669 13.643 21.486 1.00 93.62 385 LYS A O 1
ATOM 3143 N N . ASN A 1 386 ? -10.226 12.662 19.523 1.00 94.50 386 ASN A N 1
ATOM 3144 C CA . ASN A 1 386 ? -9.024 13.441 19.239 1.00 94.50 386 ASN A CA 1
ATOM 3145 C C . ASN A 1 386 ? -9.215 14.300 17.987 1.00 94.50 386 ASN A C 1
ATOM 3147 O O . ASN A 1 386 ? -9.715 13.832 16.971 1.00 94.50 386 ASN A O 1
ATOM 3151 N N . SER A 1 387 ? -8.778 15.559 18.038 1.00 96.88 387 SER A N 1
ATOM 3152 C CA . SER A 1 387 ? -8.617 16.390 16.841 1.00 96.88 387 SER A CA 1
ATOM 3153 C C . SER A 1 387 ? -7.238 16.175 16.204 1.00 96.88 387 SER A C 1
ATOM 3155 O O . SER A 1 387 ? -6.325 15.629 16.828 1.00 96.88 387 SER A O 1
ATOM 3157 N N . TYR A 1 388 ? -7.008 16.714 15.000 1.00 96.69 388 TYR A N 1
ATOM 3158 C CA . TYR A 1 388 ? -5.663 16.714 14.402 1.00 96.69 388 TYR A CA 1
ATOM 3159 C C . TYR A 1 388 ? -4.624 17.453 15.271 1.00 96.69 388 TYR A C 1
ATOM 3161 O O . TYR A 1 388 ? -3.431 17.134 15.270 1.00 96.69 388 TYR A O 1
ATOM 3169 N N . LYS A 1 389 ? -5.058 18.455 16.048 1.00 97.25 389 LYS A N 1
ATOM 3170 C CA . LYS A 1 389 ? -4.179 19.149 16.996 1.00 97.25 389 LYS A CA 1
ATOM 3171 C C . LYS A 1 389 ? -3.739 18.206 18.117 1.00 97.25 389 LYS A C 1
ATOM 3173 O O . LYS A 1 389 ? -2.564 18.227 18.485 1.00 97.25 389 LYS A O 1
ATOM 3178 N N . ASP A 1 390 ? -4.650 17.380 18.620 1.00 96.56 390 ASP A N 1
ATOM 3179 C CA . ASP A 1 390 ? -4.374 16.417 19.690 1.00 96.56 390 ASP A CA 1
ATOM 3180 C C . ASP A 1 390 ? -3.510 15.263 19.183 1.00 96.56 390 ASP A C 1
ATOM 3182 O O . ASP A 1 390 ? -2.522 14.923 19.830 1.00 96.56 390 ASP A O 1
ATOM 3186 N N . TYR A 1 391 ? -3.784 14.773 17.969 1.00 96.00 391 TYR A N 1
ATOM 3187 C CA . TYR A 1 391 ? -2.943 13.813 17.249 1.00 96.00 391 TYR A CA 1
ATOM 3188 C C . TYR A 1 391 ? -1.470 14.246 17.233 1.00 96.00 391 TYR A C 1
ATOM 3190 O O . TYR A 1 391 ? -0.590 13.529 17.715 1.00 96.00 391 TYR A O 1
ATOM 3198 N N . LYS A 1 392 ? -1.195 15.478 16.780 1.00 96.56 392 LYS A N 1
ATOM 3199 C CA . LYS A 1 392 ? 0.172 16.025 16.762 1.00 96.56 392 LYS A CA 1
ATOM 3200 C C . LYS A 1 392 ? 0.782 16.131 18.158 1.00 96.56 392 LYS A C 1
ATOM 3202 O O . LYS A 1 392 ? 1.948 15.784 18.338 1.00 96.56 392 LYS A O 1
ATOM 3207 N N . LYS A 1 393 ? 0.020 16.616 19.145 1.00 96.19 393 LYS A N 1
ATOM 3208 C CA . LYS A 1 393 ? 0.501 16.748 20.530 1.00 96.19 393 LYS A CA 1
ATOM 3209 C C . LYS A 1 393 ? 0.905 15.397 21.117 1.00 96.19 393 LYS A C 1
ATOM 3211 O O . LYS A 1 393 ? 1.978 15.304 21.705 1.00 96.19 393 LYS A O 1
ATOM 3216 N N . LYS A 1 394 ? 0.081 14.366 20.924 1.00 95.56 394 LYS A N 1
ATOM 3217 C CA . LYS A 1 394 ? 0.328 13.005 21.417 1.00 95.56 394 LYS A CA 1
ATOM 3218 C C . LYS A 1 394 ? 1.581 12.391 20.801 1.00 95.56 394 LYS A C 1
ATOM 3220 O O . LYS A 1 394 ? 2.432 11.898 21.534 1.00 95.56 394 LYS A O 1
ATOM 3225 N N . ILE A 1 395 ? 1.764 12.531 19.486 1.00 94.94 395 ILE A N 1
ATOM 3226 C CA . ILE A 1 395 ? 2.990 12.083 18.803 1.00 94.94 395 ILE A CA 1
ATOM 3227 C C . ILE A 1 395 ? 4.229 12.771 19.385 1.00 94.94 395 ILE A C 1
ATOM 3229 O O . ILE A 1 395 ? 5.229 12.115 19.672 1.00 94.94 395 ILE A O 1
ATOM 3233 N N . VAL A 1 396 ? 4.182 14.093 19.575 1.00 94.56 396 VAL A N 1
ATOM 3234 C CA . VAL A 1 396 ? 5.312 14.847 20.141 1.00 94.56 396 VAL A CA 1
ATOM 3235 C C . VAL A 1 396 ? 5.605 14.420 21.580 1.00 94.56 396 VAL A C 1
ATOM 3237 O O . VAL A 1 396 ? 6.775 14.277 21.929 1.00 94.56 396 VAL A O 1
ATOM 3240 N N . ALA A 1 397 ? 4.577 14.200 22.401 1.00 94.00 397 ALA A N 1
ATOM 3241 C CA . ALA A 1 397 ? 4.741 13.723 23.772 1.00 94.00 397 ALA A CA 1
ATOM 3242 C C . ALA A 1 397 ? 5.417 12.343 23.808 1.00 94.00 397 ALA A C 1
ATOM 3244 O O . ALA A 1 397 ? 6.429 12.184 24.485 1.00 94.00 397 ALA A O 1
ATOM 3245 N N . MET A 1 398 ? 4.947 11.390 22.998 1.00 92.62 398 MET A N 1
ATOM 3246 C CA . MET A 1 398 ? 5.540 10.049 22.928 1.00 92.62 398 MET A CA 1
ATOM 3247 C C . MET A 1 398 ? 6.993 10.058 22.450 1.00 92.62 398 MET A C 1
ATOM 3249 O O . MET A 1 398 ? 7.819 9.320 22.980 1.00 92.62 398 MET A O 1
ATOM 3253 N N . ARG A 1 399 ? 7.346 10.937 21.502 1.00 90.94 399 ARG A N 1
ATOM 3254 C CA . ARG A 1 399 ? 8.746 11.103 21.074 1.00 90.94 399 ARG A CA 1
ATOM 3255 C C . ARG A 1 399 ? 9.659 11.566 22.205 1.00 90.94 399 ARG A C 1
ATOM 3257 O O . ARG A 1 399 ? 10.821 11.176 22.222 1.00 90.94 399 ARG A O 1
ATOM 3264 N N . LYS A 1 400 ? 9.167 12.412 23.117 1.00 90.00 400 LYS A N 1
ATOM 3265 C CA . LYS A 1 400 ? 9.949 12.859 24.281 1.00 90.00 400 LYS A CA 1
ATOM 3266 C C . LYS A 1 400 ? 10.198 11.699 25.241 1.00 90.00 400 LYS A C 1
ATOM 3268 O O . LYS A 1 400 ? 11.352 11.434 25.550 1.00 90.00 400 LYS A O 1
ATOM 3273 N N . VAL A 1 401 ? 9.146 10.951 25.577 1.00 87.88 401 VAL A N 1
ATOM 3274 C CA . VAL A 1 401 ? 9.234 9.769 26.453 1.00 87.88 401 VAL A CA 1
ATOM 3275 C C . VAL A 1 401 ? 10.236 8.743 25.911 1.00 87.88 401 VAL A C 1
ATOM 3277 O O . VAL A 1 401 ? 11.100 8.270 26.645 1.00 87.88 401 VAL A O 1
ATOM 3280 N N . MET A 1 402 ? 10.184 8.436 24.610 1.00 82.88 402 MET A N 1
ATOM 3281 C CA . MET A 1 402 ? 11.124 7.487 23.999 1.00 82.88 402 MET A CA 1
ATOM 3282 C C . MET A 1 402 ? 12.580 7.964 24.066 1.00 82.88 402 MET A C 1
ATOM 3284 O O . MET A 1 402 ? 13.466 7.165 24.346 1.00 82.88 402 MET A O 1
ATOM 3288 N N . ARG A 1 403 ? 12.846 9.261 23.863 1.00 81.31 403 ARG A N 1
ATOM 3289 C CA . ARG A 1 403 ? 14.209 9.813 23.983 1.00 81.31 403 ARG A CA 1
ATOM 3290 C C . ARG A 1 403 ? 14.735 9.764 25.412 1.00 81.31 403 ARG A C 1
ATOM 3292 O O . ARG A 1 403 ? 15.925 9.561 25.607 1.00 81.31 403 ARG A O 1
ATOM 3299 N N . GLU A 1 404 ? 13.867 9.971 26.393 1.00 76.75 404 GLU A N 1
ATOM 3300 C CA . GLU A 1 404 ? 14.230 9.885 27.810 1.00 76.75 404 GLU A CA 1
ATOM 3301 C C . GLU A 1 404 ? 14.520 8.439 28.226 1.00 76.75 404 GLU A C 1
ATOM 3303 O O . GLU A 1 404 ? 15.410 8.218 29.034 1.00 76.75 404 GLU A O 1
ATOM 3308 N N . THR A 1 405 ? 13.846 7.458 27.619 1.00 69.50 405 THR A N 1
ATOM 3309 C CA . THR A 1 405 ? 14.048 6.028 27.918 1.00 69.50 405 THR A CA 1
ATOM 3310 C C . THR A 1 405 ? 15.318 5.460 27.273 1.00 69.50 405 THR A C 1
ATOM 3312 O O . THR A 1 405 ? 15.900 4.533 27.810 1.00 69.50 405 THR A O 1
ATOM 3315 N N . VAL A 1 406 ? 15.761 6.007 26.133 1.00 61.38 406 VAL A N 1
ATOM 3316 C CA . VAL A 1 406 ? 16.995 5.578 25.433 1.00 61.38 406 VAL A CA 1
ATOM 3317 C C . VAL A 1 406 ? 18.267 6.196 26.041 1.00 61.38 406 VAL A C 1
ATOM 3319 O O . VAL A 1 406 ? 19.363 5.697 25.811 1.00 61.38 406 VAL A O 1
ATOM 3322 N N . ASN A 1 407 ? 18.139 7.279 26.815 1.00 44.31 407 ASN A N 1
ATOM 3323 C CA . ASN A 1 407 ? 19.259 7.958 27.482 1.00 44.31 407 ASN A CA 1
ATOM 3324 C C . ASN A 1 407 ? 19.470 7.511 28.947 1.00 44.31 407 ASN A C 1
ATOM 3326 O O . ASN A 1 407 ? 20.200 8.178 29.685 1.00 44.31 407 ASN A O 1
ATOM 3330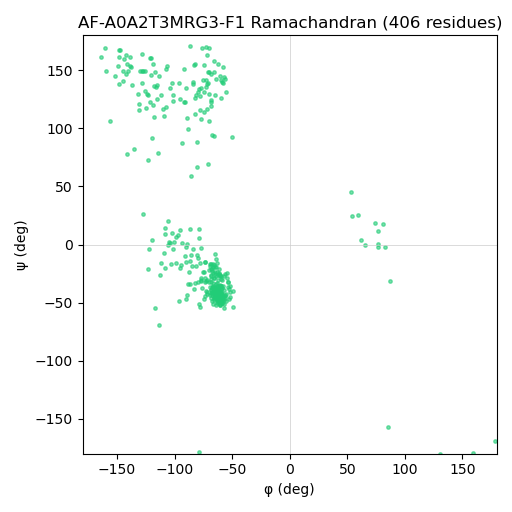 N N . VAL A 1 408 ? 18.824 6.419 29.361 1.00 37.31 408 VAL A N 1
ATOM 3331 C CA . VAL A 1 408 ? 19.009 5.710 30.639 1.00 37.31 408 VAL A CA 1
ATOM 3332 C C . VAL A 1 408 ? 19.485 4.306 30.309 1.00 37.31 408 VAL A C 1
ATOM 3334 O O . VAL A 1 408 ? 20.396 3.828 31.019 1.00 37.31 408 VAL A O 1
#

Radius of gyration: 23.13 Å; Cα contacts (8 Å, |Δi|>4): 622; chains: 1; bounding box: 49×46×67 Å

Foldseek 3Di:
DPVLVVLPVVQDQDQLVPDDPVNLVVLLVVVVVVCVVVVVPCLLVLLLVLLLVVLCVVDVDAFASLPSCPDPSNVVDFLPPDSPPDDRVSSSNQVSCCRNPVGSLRSLLVSLLVVLVVVQVVCVVVCVVLVVLFDFAPAQDKDKDKDFWQLPASHWAAELQDDDTDRSLSRQLNLLSVFCCVVVVNSVCSVVSVLSRTGIKMWMWHQHPVRGTYTFKMKRKFALVVVVPAPCQDCLNFDQQKAFDDDQVLQVLVVVLVQFAPQSGCPDVDPTSNSNVVSRVVGGDDRRLEIEIGSTGGGDDPVCRLVSSLVSLLVVLVNSVVSNNQKYKYKDLDLLVVLLQVLLQVVDPRHGQKDWTIWHPNHPPPRIITIIIGRSVSSNVSSVPDDSVRSVVSSVVSVVVVVVVVVD

Solvent-accessible surface area (backbone atoms only — not comparable to full-atom values): 22148 Å² total; per-residue (Å²): 129,55,76,60,54,59,49,54,72,74,51,70,90,51,64,34,87,76,60,52,74,68,55,50,49,53,53,47,51,50,53,51,52,52,28,69,76,69,70,46,85,56,53,65,61,54,54,51,53,51,50,50,53,55,50,48,73,77,39,92,73,85,55,49,60,47,57,56,64,69,29,74,66,33,67,64,40,63,61,65,54,85,59,81,101,51,65,71,66,57,46,53,51,36,36,50,19,30,45,51,49,61,31,54,69,55,34,47,52,52,44,55,46,47,55,48,53,52,52,46,53,54,50,53,78,74,34,76,74,57,68,78,40,50,42,69,33,61,60,76,39,78,50,73,49,75,44,66,47,31,66,75,42,80,46,20,33,33,44,77,85,46,99,58,66,31,40,47,20,58,46,46,36,47,49,45,40,54,52,40,31,66,70,63,45,45,49,68,50,68,86,50,47,68,65,47,35,46,42,30,32,40,41,32,34,34,10,36,95,86,23,45,23,24,48,33,28,38,24,42,46,39,49,55,95,50,47,94,76,36,64,78,76,31,67,89,61,41,42,92,74,35,41,65,44,78,50,62,70,59,42,51,52,48,34,74,68,64,39,31,38,85,80,52,54,66,88,61,75,60,91,38,43,48,56,42,50,50,47,51,61,75,24,54,72,39,62,75,32,32,33,36,51,42,75,76,45,64,51,60,61,78,93,46,39,70,58,48,48,50,51,46,56,41,52,51,28,41,55,40,37,76,70,49,29,48,39,32,40,38,73,47,59,60,63,68,58,55,33,36,37,53,44,49,34,70,76,40,92,82,61,53,23,50,46,65,43,27,38,32,52,63,66,76,75,82,58,54,30,34,33,31,32,39,28,19,64,47,36,27,53,50,43,73,78,44,52,77,69,49,50,54,49,39,28,54,52,46,54,50,54,53,55,59,61,72,76,106

Sequence (408 aa):
MSLIDSLMTYFPIKSADSHSVSQKQLGLDFIHTYIHQNGECDIFSKIVSHRMAQIQTCENYSGNLHQIFTSDISNQICGHELLDELPEIYLDIEKLAISLFGNILYCWAEYESYKIISRVQQYQNNHMAALNNVHTCAPNEFISEIVMHIEKDERLFMTHHYNKPMLLSDAIVLTNIETFIKEQHWYEMLFYLELSQKGQHFVMLQGDESGLATITSTALIQGWELRDNWLTFDPFFQNSRWQVDVNEKKLNALRQTGVFSDALSFTFHPSSILEFESQLVDTLIDYKAICEVLRLTVSGPLAKRSFFLYQCQKMIAQALCERGYDIVFTIIEQPTMILFYNALNQDLHLMPSYINTGYQDVNGNGCITYKGFWLTKCINEGFKKNSYKDYKKKIVAMRKVMRETVNV

InterPro domains:
  IPR035304 Acyl homoserine lactone synthase [PF17327] (23-402)

Nearest PDB structures (foldseek):
  5e96-assembly1_A-2  TM=6.193E-01  e=4.266E-02  Enterococcus faecium
  5wjd-assembly1_A  TM=5.352E-01  e=7.162E-01  Drosophila melanogaster
  3owc-assembly2_B  TM=4.669E-01  e=3.199E-01  Pseudomonas aeruginosa PAO1
  7m4s-assembly2_C  TM=4.819E-01  e=8.887E+00  Nostoc sp. PCC 7120 = FACHB-418